Protein AF-A0AAE0CFA6-F1 (afdb_monomer)

Solvent-accessible surface area (backbone atoms only — not comparable to full-atom values): 30242 Å² total; per-residue (Å²): 133,91,83,88,81,86,87,86,85,86,82,91,80,88,83,82,89,81,88,82,65,99,73,52,69,64,56,53,59,56,53,58,74,72,55,95,79,89,79,98,76,90,77,94,66,59,73,71,61,53,53,52,52,50,54,53,51,49,51,51,50,51,50,52,50,54,45,57,75,68,72,50,80,88,74,68,50,76,66,55,59,48,53,51,42,55,49,45,44,59,69,57,50,46,62,55,51,59,73,67,65,70,88,53,84,62,55,71,58,57,65,74,71,44,91,87,44,63,70,61,55,45,54,48,52,53,45,33,44,77,70,61,63,58,46,94,84,55,44,73,82,47,40,69,60,26,54,78,64,73,38,45,66,59,43,52,52,45,37,53,74,72,45,92,58,44,61,67,54,51,65,73,41,39,71,60,25,54,76,64,73,38,45,62,60,44,55,53,42,28,42,74,72,58,52,60,45,96,85,54,45,75,85,49,40,68,63,25,53,79,62,71,38,45,71,56,41,54,53,56,60,26,59,70,13,61,66,70,49,76,79,34,69,66,54,42,52,51,28,48,77,73,68,38,41,66,56,32,56,53,23,24,52,69,36,11,48,83,69,74,69,46,47,72,83,48,46,65,75,42,41,71,60,24,56,75,65,72,37,50,64,61,43,52,54,47,47,50,72,74,56,80,69,56,79,72,59,50,68,80,44,42,68,61,28,50,75,67,64,40,45,67,56,46,54,51,49,32,28,71,75,61,68,45,40,66,83,48,38,76,84,46,43,67,60,30,50,75,72,71,39,40,67,58,50,54,54,47,37,63,72,69,41,90,77,54,71,67,38,47,61,76,30,38,69,62,28,47,77,66,72,36,44,69,58,45,53,54,52,33,18,70,71,66,76,37,39,62,61,48,49,69,73,33,65,64,54,35,50,52,27,52,75,70,74,35,48,67,60,50,54,54,46,22,54,72,62,24,70,65,50,69,66,52,49,65,75,42,45,69,58,28,52,75,67,71,38,45,65,56,41,53,50,47,33,42,72,74,61,74,57,50,74,68,57,41,64,80,42,43,66,62,28,50,78,64,74,36,42,69,57,43,54,50,46,30,44,76,71,61,79,46,45,83,88,56,39,72,78,49,40,68,66,27,55,78,68,76,37,49,72,59,51,52,56,51,54,59,63,59,71,78,114

Nearest PDB structures (foldseek):
  1w3b-assembly1_B  TM=1.737E-01  e=4.183E-01  Homo sapiens
  4rg9-assembly1_A  TM=1.762E-01  e=3.497E+00  Homo sapiens
  2qiz-assembly1_A  TM=1.104E-01  e=9.541E+00  Saccharomyces cerevisiae

Organism: NCBI:txid36881

Secondary structure (DSSP, 8-state):
---------------------TTSHHHHHHHHTTS-----------HHHHHHHHHHHHHHHHHHHHHHHTT--SS--HHHHHHHHHHHIIIIIHHHHHHTT---TTHHHHHTT-TT-HHHHHHHHHHHHHTT---TTTGGGGHHHHHHTT-HHHHHHHHHHHS---HHHHHHTHHHHHHTT-HHHHHHHHHHTT---TTTSGGGHHHHHHTT-HHHHHHHHTTT--GGGGG-HHHHHHHHHTT-HHHHHHHHHHHHTTTT---HHHHHHTHHHHHHHT-HHHHHHHHHHH----HHHHTTSHHHHHHTT-HHHHHHHHHHTT-S-TTTGGGTHHHHHHTT-HHHHHHHHHHH----HHHHHHTHHHHHHTT-HHHHHHHHHHTTSS-HHHHHH-HHHHHHHHHTT-HHHHHHHHHHHS---HHHHHHTHHHHHHTT-HHHHHHHHHHHT---HHHHHHTHHHHHHTT-HHHHHHHHHHHTSS-STTHHHHHHHHHHTT-HHHHHHHHHHHTT-

Radius of gyration: 46.05 Å; Cα contacts (8 Å, |Δi|>4): 407; chains: 1; bounding box: 98×76×107 Å

Mean predicted aligned error: 16.46 Å

Structure (mmCIF, N/CA/C/O backbone):
data_AF-A0AAE0CFA6-F1
#
_entry.id   AF-A0AAE0CFA6-F1
#
loop_
_atom_site.group_PDB
_atom_site.id
_atom_site.type_symbol
_atom_site.label_atom_id
_atom_site.label_alt_id
_atom_site.label_comp_id
_atom_site.label_asym_id
_atom_site.label_entity_id
_atom_site.label_seq_id
_atom_site.pdbx_PDB_ins_code
_atom_site.Cartn_x
_atom_site.Cartn_y
_atom_site.Cartn_z
_atom_site.occupancy
_atom_site.B_iso_or_equiv
_atom_site.auth_seq_id
_atom_site.auth_comp_id
_atom_site.auth_asym_id
_atom_site.auth_atom_id
_atom_site.pdbx_PDB_model_num
ATOM 1 N N . MET A 1 1 ? 68.036 0.435 23.300 1.00 27.91 1 MET A N 1
ATOM 2 C CA . MET A 1 1 ? 68.444 0.197 21.900 1.00 27.91 1 MET A CA 1
ATOM 3 C C . MET A 1 1 ? 68.113 -1.241 21.544 1.00 27.91 1 MET A C 1
ATOM 5 O O . MET A 1 1 ? 68.489 -2.105 22.318 1.00 27.91 1 MET A O 1
ATOM 9 N N . SER A 1 2 ? 67.343 -1.417 20.459 1.00 21.95 2 SER A N 1
ATOM 10 C CA . SER A 1 2 ? 67.319 -2.529 19.479 1.00 21.95 2 SER A CA 1
ATOM 11 C C . SER A 1 2 ? 67.713 -3.955 19.886 1.00 21.95 2 SER A C 1
ATOM 13 O O . SER A 1 2 ? 68.737 -4.150 20.518 1.00 21.95 2 SER A O 1
ATOM 15 N N . VAL A 1 3 ? 67.112 -5.032 19.381 1.00 22.78 3 VAL A N 1
ATOM 16 C CA . VAL A 1 3 ? 65.886 -5.330 18.616 1.00 22.78 3 VAL A CA 1
ATOM 17 C C . VAL A 1 3 ? 65.726 -6.858 18.772 1.00 22.78 3 VAL A C 1
ATOM 19 O O . VAL A 1 3 ? 66.705 -7.601 18.765 1.00 22.78 3 VAL A O 1
ATOM 22 N N . SER A 1 4 ? 64.478 -7.272 18.967 1.00 23.00 4 SER A N 1
ATOM 23 C CA . SER A 1 4 ? 63.895 -8.615 19.125 1.00 23.00 4 SER A CA 1
ATOM 24 C C . SER A 1 4 ? 63.895 -9.451 17.833 1.00 23.00 4 SER A C 1
ATOM 26 O O . SER A 1 4 ? 64.082 -8.889 16.763 1.00 23.00 4 SER A O 1
ATOM 28 N N . MET A 1 5 ? 63.506 -10.727 17.749 1.00 23.31 5 MET A N 1
ATOM 29 C CA . MET A 1 5 ? 63.333 -11.903 18.619 1.00 23.31 5 MET A CA 1
ATOM 30 C C . MET A 1 5 ? 62.944 -13.065 17.668 1.00 23.31 5 MET A C 1
ATOM 32 O O . MET A 1 5 ? 62.217 -12.850 16.705 1.00 23.31 5 MET A O 1
ATOM 36 N N . SER A 1 6 ? 63.415 -14.266 18.018 1.00 24.20 6 SER A N 1
ATOM 37 C CA . SER A 1 6 ? 62.769 -15.599 18.000 1.00 24.20 6 SER A CA 1
ATOM 38 C C . SER A 1 6 ? 62.088 -16.233 16.758 1.00 24.20 6 SER A C 1
ATOM 40 O O . SER A 1 6 ? 61.280 -15.635 16.062 1.00 24.20 6 SER A O 1
ATOM 42 N N . ALA A 1 7 ? 62.368 -17.540 16.628 1.00 24.92 7 ALA A N 1
ATOM 43 C CA . ALA A 1 7 ? 61.787 -18.621 15.802 1.00 24.92 7 ALA A CA 1
ATOM 44 C C . ALA A 1 7 ? 60.324 -19.009 16.185 1.00 24.92 7 ALA A C 1
ATOM 46 O O . ALA A 1 7 ? 59.788 -18.340 17.068 1.00 24.92 7 ALA A O 1
ATOM 47 N N . PRO A 1 8 ? 59.701 -20.148 15.750 1.00 40.97 8 PRO A N 1
ATOM 48 C CA . PRO A 1 8 ? 59.830 -21.061 14.580 1.00 40.97 8 PRO A CA 1
ATOM 49 C C . PRO A 1 8 ? 58.450 -21.417 13.898 1.00 40.97 8 PRO A C 1
ATOM 51 O O . PRO A 1 8 ? 57.405 -20.963 14.344 1.00 40.97 8 PRO A O 1
ATOM 54 N N . TYR A 1 9 ? 58.447 -22.323 12.893 1.00 21.55 9 TYR A N 1
ATOM 55 C CA . TYR A 1 9 ? 57.314 -23.075 12.264 1.00 21.55 9 TYR A CA 1
ATOM 56 C C . TYR A 1 9 ? 56.365 -22.414 11.218 1.00 21.55 9 TYR A C 1
ATOM 58 O O . TYR A 1 9 ? 55.718 -21.411 11.473 1.00 21.55 9 TYR A O 1
ATOM 66 N N . ALA A 1 10 ? 56.149 -23.166 10.118 1.00 22.31 10 ALA A N 1
ATOM 67 C CA . ALA A 1 10 ? 54.911 -23.332 9.321 1.00 22.31 10 ALA A CA 1
ATOM 68 C C . ALA A 1 10 ? 54.333 -22.185 8.438 1.00 22.31 10 ALA A C 1
ATOM 70 O O . ALA A 1 10 ? 54.388 -21.012 8.767 1.00 22.31 10 ALA A O 1
ATOM 71 N N . LYS A 1 11 ? 53.650 -22.608 7.349 1.00 22.48 11 LYS A N 1
ATOM 72 C CA . LYS A 1 11 ? 52.764 -21.858 6.411 1.00 22.48 11 LYS A CA 1
ATOM 73 C C . LYS A 1 11 ? 53.441 -20.838 5.475 1.00 22.48 11 LYS A C 1
ATOM 75 O O . LYS A 1 11 ? 53.826 -19.751 5.867 1.00 22.48 11 LYS A O 1
ATOM 80 N N . VAL A 1 12 ? 53.647 -21.191 4.202 1.00 23.83 12 VAL A N 1
ATOM 81 C CA . VAL A 1 12 ? 52.707 -20.962 3.074 1.00 23.83 12 VAL A CA 1
ATOM 82 C C . VAL A 1 12 ? 52.251 -19.504 2.956 1.00 23.83 12 VAL A C 1
ATOM 84 O O . VAL A 1 12 ? 51.282 -19.116 3.600 1.00 23.83 12 VAL A O 1
ATOM 87 N N . ALA A 1 13 ? 52.872 -18.752 2.041 1.00 20.78 13 ALA A N 1
ATOM 88 C CA . ALA A 1 13 ? 52.183 -18.093 0.925 1.00 20.78 13 ALA A CA 1
ATOM 89 C C . ALA A 1 13 ? 53.162 -17.272 0.061 1.00 20.78 13 ALA A C 1
ATOM 91 O O . ALA A 1 13 ? 53.804 -16.352 0.545 1.00 20.78 13 ALA A O 1
ATOM 92 N N . ARG A 1 14 ? 53.153 -17.568 -1.246 1.00 22.94 14 ARG A N 1
ATOM 93 C CA . ARG A 1 14 ? 53.217 -16.610 -2.365 1.00 22.94 14 ARG A CA 1
ATOM 94 C C . ARG A 1 14 ? 54.351 -15.571 -2.371 1.00 22.94 14 ARG A C 1
ATOM 96 O O . ARG A 1 14 ? 54.229 -14.524 -1.753 1.00 22.94 14 ARG A O 1
ATOM 103 N N . GLN A 1 15 ? 55.287 -15.750 -3.302 1.00 23.97 15 GLN A N 1
ATOM 104 C CA . GLN A 1 15 ? 55.802 -14.687 -4.183 1.00 23.97 15 GLN A CA 1
ATOM 105 C C . GLN A 1 15 ? 56.437 -15.362 -5.416 1.00 23.97 15 GLN A C 1
ATOM 107 O O . GLN A 1 15 ? 57.339 -16.174 -5.281 1.00 23.97 15 GLN A O 1
ATOM 112 N N . ARG A 1 16 ? 55.733 -15.310 -6.559 1.00 22.98 16 ARG A N 1
ATOM 113 C CA . ARG A 1 16 ? 56.064 -14.509 -7.763 1.00 22.98 16 ARG A CA 1
ATOM 114 C C . ARG A 1 16 ? 57.276 -15.063 -8.526 1.00 22.98 16 ARG A C 1
ATOM 116 O O . ARG A 1 16 ? 58.403 -14.907 -8.092 1.00 22.98 16 ARG A O 1
ATOM 123 N N . VAL A 1 17 ? 57.016 -15.886 -9.546 1.00 25.91 17 VAL A N 1
ATOM 124 C CA . VAL A 1 17 ? 56.896 -15.491 -10.973 1.00 25.91 17 VAL A CA 1
ATOM 125 C C . VAL A 1 17 ? 58.247 -15.059 -11.539 1.00 25.91 17 VAL A C 1
ATOM 127 O O . VAL A 1 17 ? 58.754 -13.997 -11.201 1.00 25.91 17 VAL A O 1
ATOM 130 N N . GLY A 1 18 ? 58.776 -15.871 -12.452 1.00 21.50 18 GLY A N 1
ATOM 131 C CA . GLY A 1 18 ? 59.969 -15.559 -13.229 1.00 21.50 18 GLY A CA 1
ATOM 132 C C . GLY A 1 18 ? 60.137 -16.538 -14.384 1.00 21.50 18 GLY A C 1
ATOM 133 O O . GLY A 1 18 ? 60.890 -17.491 -14.261 1.00 21.50 18 GLY A O 1
ATOM 134 N N . ALA A 1 19 ? 59.359 -16.311 -15.445 1.00 28.58 19 ALA A N 1
ATOM 135 C CA . ALA A 1 19 ? 59.627 -16.643 -16.847 1.00 28.58 19 ALA A CA 1
ATOM 136 C C . ALA A 1 19 ? 60.465 -17.902 -17.158 1.00 28.58 19 ALA A C 1
ATOM 138 O O . ALA A 1 19 ? 61.692 -17.866 -17.105 1.00 28.58 19 ALA A O 1
ATOM 139 N N . ILE A 1 20 ? 59.809 -18.954 -17.661 1.00 26.89 20 ILE A N 1
ATOM 140 C CA . ILE A 1 20 ? 60.449 -19.873 -18.609 1.00 26.89 20 ILE A CA 1
ATOM 141 C C . ILE A 1 20 ? 59.590 -19.928 -19.875 1.00 26.89 20 ILE A C 1
ATOM 143 O O . ILE A 1 20 ? 58.387 -20.160 -19.834 1.00 26.89 20 ILE A O 1
ATOM 147 N N . ASN A 1 21 ? 60.279 -19.590 -20.960 1.00 27.31 21 ASN A N 1
ATOM 148 C CA . ASN A 1 21 ? 59.879 -19.370 -22.343 1.00 27.31 21 ASN A CA 1
ATOM 149 C C . ASN A 1 21 ? 59.044 -20.504 -22.964 1.00 27.31 21 ASN A C 1
ATOM 151 O O . ASN A 1 21 ? 59.421 -21.668 -22.869 1.00 27.31 21 ASN A O 1
ATOM 155 N N . GLU A 1 22 ? 58.048 -20.130 -23.773 1.00 29.11 22 GLU A N 1
ATOM 156 C CA . GLU A 1 22 ? 57.238 -20.987 -24.668 1.00 29.11 22 GLU A CA 1
ATOM 157 C C . GLU A 1 22 ? 58.052 -21.722 -25.765 1.00 29.11 22 GLU A C 1
ATOM 159 O O . GLU A 1 22 ? 57.497 -22.440 -26.589 1.00 29.11 22 GLU A O 1
ATOM 164 N N . ASN A 1 23 ? 59.382 -21.586 -25.766 1.00 31.81 23 ASN A N 1
ATOM 165 C CA . ASN A 1 23 ? 60.307 -22.283 -26.667 1.00 31.81 23 ASN A CA 1
ATOM 166 C C . ASN A 1 23 ? 61.098 -23.420 -25.985 1.00 31.81 23 ASN A C 1
ATOM 168 O O . ASN A 1 23 ? 61.949 -24.028 -26.628 1.00 31.81 23 ASN A O 1
ATOM 172 N N . ALA A 1 24 ? 60.854 -23.716 -24.702 1.00 31.62 24 ALA A N 1
ATOM 173 C CA . ALA A 1 24 ? 61.635 -24.710 -23.956 1.00 31.62 24 ALA A CA 1
ATOM 174 C C . ALA A 1 24 ? 61.213 -26.177 -24.201 1.00 31.62 24 ALA A C 1
ATOM 176 O O . ALA A 1 24 ? 62.012 -27.086 -23.974 1.00 31.62 24 ALA A O 1
ATOM 177 N N . ASP A 1 25 ? 60.008 -26.438 -24.713 1.00 37.00 25 ASP A N 1
ATOM 178 C CA . ASP A 1 25 ? 59.470 -27.809 -24.759 1.00 37.00 25 ASP A CA 1
ATOM 179 C C . ASP A 1 25 ? 59.958 -28.650 -25.954 1.00 37.00 25 ASP A C 1
ATOM 181 O O . ASP A 1 25 ? 59.933 -29.882 -25.907 1.00 37.00 25 ASP A O 1
ATOM 185 N N . VAL A 1 26 ? 60.502 -28.015 -27.000 1.00 33.62 26 VAL A N 1
ATOM 186 C CA . VAL A 1 26 ? 61.126 -28.727 -28.135 1.00 33.62 26 VAL A CA 1
ATOM 187 C C . VAL A 1 26 ? 62.523 -29.250 -27.764 1.00 33.62 26 VAL A C 1
ATOM 189 O O . VAL A 1 26 ? 62.890 -30.364 -28.145 1.00 33.62 26 VAL A O 1
ATOM 192 N N . ASP A 1 27 ? 63.281 -28.504 -26.954 1.00 34.50 27 ASP A N 1
ATOM 193 C CA . ASP A 1 27 ? 64.619 -28.909 -26.498 1.00 34.50 27 ASP A CA 1
ATOM 194 C C . ASP A 1 27 ? 64.574 -29.965 -25.389 1.00 34.50 27 ASP A C 1
ATOM 196 O O . ASP A 1 27 ? 65.465 -30.814 -25.309 1.00 34.50 27 ASP A O 1
ATOM 200 N N . ILE A 1 28 ? 63.512 -29.983 -24.577 1.00 38.28 28 ILE A N 1
ATOM 201 C CA . ILE A 1 28 ? 63.278 -31.063 -23.613 1.00 38.28 28 ILE A CA 1
ATOM 202 C C . ILE A 1 28 ? 63.062 -32.383 -24.368 1.00 38.28 28 ILE A C 1
ATOM 204 O O . ILE A 1 28 ? 63.731 -33.367 -24.065 1.00 38.28 28 ILE A O 1
ATOM 208 N N . MET A 1 29 ? 62.244 -32.399 -25.427 1.00 34.16 29 MET A N 1
ATOM 209 C CA . MET A 1 29 ? 62.023 -33.590 -26.269 1.00 34.16 29 MET A CA 1
ATOM 210 C C . MET A 1 29 ? 63.266 -34.010 -27.080 1.00 34.16 29 MET A C 1
ATOM 212 O O . MET A 1 29 ? 63.516 -35.204 -27.251 1.00 34.16 29 MET A O 1
ATOM 216 N N . SER A 1 30 ? 64.096 -33.056 -27.512 1.00 33.44 30 SER A N 1
ATOM 217 C CA . SER A 1 30 ? 65.388 -33.317 -28.174 1.00 33.44 30 SER A CA 1
ATOM 218 C C . SER A 1 30 ? 66.438 -33.911 -27.220 1.00 33.44 30 SER A C 1
ATOM 220 O O . SER A 1 30 ? 67.178 -34.829 -27.585 1.00 33.44 30 SER A O 1
ATOM 222 N N . ASN A 1 31 ? 66.474 -33.455 -25.963 1.00 34.50 31 ASN A N 1
ATOM 223 C CA . ASN A 1 31 ? 67.353 -34.016 -24.932 1.00 34.50 31 ASN A CA 1
ATOM 224 C C . ASN A 1 31 ? 66.858 -35.373 -24.407 1.00 34.50 31 ASN A C 1
ATOM 226 O O . ASN A 1 31 ? 67.682 -36.237 -24.100 1.00 34.50 31 ASN A O 1
ATOM 230 N N . ILE A 1 32 ? 65.540 -35.607 -24.405 1.00 38.75 32 ILE A N 1
ATOM 231 C CA . ILE A 1 32 ? 64.918 -36.909 -24.108 1.00 38.75 32 ILE A CA 1
ATOM 232 C C . ILE A 1 32 ? 65.383 -37.999 -25.094 1.00 38.75 32 ILE A C 1
ATOM 234 O O . ILE A 1 32 ? 65.528 -39.155 -24.705 1.00 38.75 32 ILE A O 1
ATOM 238 N N . LEU A 1 33 ? 65.700 -37.648 -26.345 1.00 34.66 33 LEU A N 1
ATOM 239 C CA . LEU A 1 33 ? 66.222 -38.585 -27.351 1.00 34.66 33 LEU A CA 1
ATOM 240 C C . LEU A 1 33 ? 67.711 -38.945 -27.172 1.00 34.66 33 LEU A C 1
ATOM 242 O O . LEU A 1 33 ? 68.170 -39.916 -27.773 1.00 34.66 33 LEU A O 1
ATOM 246 N N . LYS A 1 34 ? 68.482 -38.202 -26.364 1.00 34.38 34 LYS A N 1
ATOM 247 C CA . LYS A 1 34 ? 69.936 -38.421 -26.206 1.00 34.38 34 LYS A CA 1
ATOM 248 C C . LYS A 1 34 ? 70.332 -39.301 -25.024 1.00 34.38 34 LYS A C 1
ATOM 250 O O . LYS A 1 34 ? 71.454 -39.801 -25.011 1.00 34.38 34 LYS A O 1
ATOM 255 N N . GLN A 1 35 ? 69.464 -39.500 -24.038 1.00 29.16 35 GLN A N 1
ATOM 256 C CA . GLN A 1 35 ? 69.797 -40.276 -22.845 1.00 29.16 35 GLN A CA 1
ATOM 257 C C . GLN A 1 35 ? 68.789 -41.404 -22.664 1.00 29.16 35 GLN A C 1
ATOM 259 O O . GLN A 1 35 ? 67.686 -41.224 -22.158 1.00 29.16 35 GLN A O 1
ATOM 264 N N . GLY A 1 36 ? 69.178 -42.599 -23.105 1.00 32.75 36 GLY A N 1
ATOM 265 C CA . GLY A 1 36 ? 68.435 -43.810 -22.801 1.00 32.75 36 GLY A CA 1
ATOM 266 C C . GLY A 1 36 ? 68.435 -44.053 -21.295 1.00 32.75 36 GLY A C 1
ATOM 267 O O . GLY A 1 36 ? 69.470 -44.419 -20.748 1.00 32.75 36 GLY A O 1
ATOM 268 N N . SER A 1 37 ? 67.290 -43.845 -20.637 1.00 27.88 37 SER A N 1
ATOM 269 C CA . SER A 1 37 ? 66.617 -44.808 -19.744 1.00 27.88 37 SER A CA 1
ATOM 270 C C . SER A 1 37 ? 65.754 -44.166 -18.625 1.00 27.88 37 SER A C 1
ATOM 272 O O . SER A 1 37 ? 66.203 -43.321 -17.864 1.00 27.88 37 SER A O 1
ATOM 274 N N . PHE A 1 38 ? 64.520 -44.690 -18.525 1.00 32.34 38 PHE A N 1
ATOM 275 C CA . PHE A 1 38 ? 63.568 -44.785 -17.393 1.00 32.34 38 PHE A CA 1
ATOM 276 C C . PHE A 1 38 ? 62.525 -43.702 -16.986 1.00 32.34 38 PHE A C 1
ATOM 278 O O . PHE A 1 38 ? 62.776 -42.512 -16.871 1.00 32.34 38 PHE A O 1
ATOM 285 N N . THR A 1 39 ? 61.338 -44.292 -16.710 1.00 27.14 39 THR A N 1
ATOM 286 C CA . THR A 1 39 ? 60.148 -44.047 -15.847 1.00 27.14 39 THR A CA 1
ATOM 287 C C . THR A 1 39 ? 59.379 -42.715 -15.782 1.00 27.14 39 THR A C 1
ATOM 289 O O . THR A 1 39 ? 59.853 -41.714 -15.264 1.00 27.14 39 THR A O 1
ATOM 292 N N . LEU A 1 40 ? 58.081 -42.810 -16.140 1.00 29.97 40 LEU A N 1
ATOM 293 C CA . LEU A 1 40 ? 56.982 -41.896 -15.785 1.00 29.97 40 LEU A CA 1
ATOM 294 C C . LEU A 1 40 ? 56.787 -41.836 -14.261 1.00 29.97 40 LEU A C 1
ATOM 296 O O . LEU A 1 40 ? 56.140 -42.716 -13.692 1.00 29.97 40 LEU A O 1
ATOM 300 N N . LYS A 1 41 ? 57.267 -40.788 -13.607 1.00 29.91 41 LYS A N 1
ATOM 301 C CA . LYS A 1 41 ? 56.681 -40.264 -12.368 1.00 29.91 41 LYS A CA 1
ATOM 302 C C . LYS A 1 41 ? 57.143 -38.818 -12.230 1.00 29.91 41 LYS A C 1
ATOM 304 O O . LYS A 1 41 ? 58.296 -38.526 -12.509 1.00 29.91 41 LYS A O 1
ATOM 309 N N . ASP A 1 42 ? 56.210 -37.954 -11.852 1.00 32.41 42 ASP A N 1
ATOM 310 C CA . ASP A 1 42 ? 56.392 -36.524 -11.572 1.00 32.41 42 ASP A CA 1
ATOM 311 C C . ASP A 1 42 ? 56.320 -35.574 -12.774 1.00 32.41 42 ASP A C 1
ATOM 313 O O . ASP A 1 42 ? 57.226 -34.793 -13.041 1.00 32.41 42 ASP A O 1
ATOM 317 N N . VAL A 1 43 ? 55.160 -35.549 -13.441 1.00 29.58 43 VAL A N 1
ATOM 318 C CA . VAL A 1 43 ? 54.684 -34.301 -14.054 1.00 29.58 43 VAL A CA 1
ATOM 319 C C . VAL A 1 43 ? 53.194 -34.127 -13.765 1.00 29.58 43 VAL A C 1
ATOM 321 O O . VAL A 1 43 ? 52.346 -34.841 -14.298 1.00 29.58 43 VAL A O 1
ATOM 324 N N . THR A 1 44 ? 52.866 -33.177 -12.893 1.00 30.25 44 THR A N 1
ATOM 325 C CA . THR A 1 44 ? 51.489 -32.722 -12.680 1.00 30.25 44 THR A CA 1
ATOM 326 C C . THR A 1 44 ? 51.168 -31.705 -13.774 1.00 30.25 44 THR A C 1
ATOM 328 O O . THR A 1 44 ? 51.353 -30.505 -13.587 1.00 30.25 44 THR A O 1
ATOM 331 N N . VAL A 1 45 ? 50.762 -32.194 -14.947 1.00 32.47 45 VAL A N 1
ATOM 332 C CA . VAL A 1 45 ? 50.343 -31.365 -16.090 1.00 32.47 45 VAL A CA 1
ATOM 333 C C . VAL A 1 45 ? 48.821 -31.279 -16.130 1.00 32.47 45 VAL A C 1
ATOM 335 O O . VAL A 1 45 ? 48.115 -32.191 -15.701 1.00 32.47 45 VAL A O 1
ATOM 338 N N . ASN A 1 46 ? 48.320 -30.160 -16.638 1.00 30.30 46 ASN A N 1
ATOM 339 C CA . ASN A 1 46 ? 46.911 -29.917 -16.904 1.00 30.30 46 ASN A CA 1
ATOM 340 C C . ASN A 1 46 ? 46.277 -31.057 -17.740 1.00 30.30 46 ASN A C 1
ATOM 342 O O . ASN A 1 46 ? 46.927 -31.640 -18.609 1.00 30.30 46 ASN A O 1
ATOM 346 N N . LYS A 1 47 ? 45.007 -31.391 -17.466 1.00 27.64 47 LYS A N 1
ATOM 347 C CA . LYS A 1 47 ? 44.295 -32.549 -18.053 1.00 27.64 47 LYS A CA 1
ATOM 348 C C . LYS A 1 47 ? 44.241 -32.505 -19.584 1.00 27.64 47 LYS A C 1
ATOM 350 O O . LYS A 1 47 ? 44.316 -33.557 -20.213 1.00 27.64 47 LYS A O 1
ATOM 355 N N . ASP A 1 48 ? 44.168 -31.305 -20.151 1.00 33.56 48 ASP A N 1
ATOM 356 C CA . ASP A 1 48 ? 44.066 -31.086 -21.597 1.00 33.56 48 ASP A CA 1
ATOM 357 C C . ASP A 1 48 ? 45.387 -31.422 -22.315 1.00 33.56 48 ASP A C 1
ATOM 359 O O . ASP A 1 48 ? 45.396 -32.114 -23.329 1.00 33.56 48 ASP A O 1
ATOM 363 N N . THR A 1 49 ? 46.527 -31.079 -21.707 1.00 33.47 49 THR A N 1
ATOM 364 C CA . THR A 1 49 ? 47.871 -31.385 -22.230 1.00 33.47 49 THR A CA 1
ATOM 365 C C . THR A 1 49 ? 48.219 -32.875 -22.107 1.00 33.47 49 THR A C 1
ATOM 367 O O . THR A 1 49 ? 49.024 -33.410 -22.866 1.00 33.47 49 THR A O 1
ATOM 370 N N . LEU A 1 50 ? 47.611 -33.571 -21.140 1.00 30.75 50 LEU A N 1
ATOM 371 C CA . LEU A 1 50 ? 47.840 -34.993 -20.861 1.00 30.75 50 LEU A CA 1
ATOM 372 C C . LEU A 1 50 ? 47.192 -35.909 -21.913 1.00 30.75 50 LEU A C 1
ATOM 374 O O . LEU A 1 50 ? 47.722 -36.982 -22.204 1.00 30.75 50 LEU A O 1
ATOM 378 N N . ILE A 1 51 ? 46.075 -35.474 -22.502 1.00 37.72 51 ILE A N 1
ATOM 379 C CA . ILE A 1 51 ? 45.403 -36.163 -23.613 1.00 37.72 51 ILE A CA 1
ATOM 380 C C . ILE A 1 51 ? 46.208 -35.974 -24.905 1.00 37.72 51 ILE A C 1
ATOM 382 O O . ILE A 1 51 ? 46.500 -36.958 -25.585 1.00 37.72 51 ILE A O 1
ATOM 386 N N . GLU A 1 52 ? 46.658 -34.747 -25.186 1.00 40.41 52 GLU A N 1
ATOM 387 C CA . GLU A 1 52 ? 47.531 -34.437 -26.327 1.00 40.41 52 GLU A CA 1
ATOM 388 C C . GLU A 1 52 ? 48.851 -35.220 -26.269 1.00 40.41 52 GLU A C 1
ATOM 390 O O . GLU A 1 52 ? 49.231 -35.864 -27.246 1.00 40.41 52 GLU A O 1
ATOM 395 N N . HIS A 1 53 ? 49.509 -35.271 -25.104 1.00 41.50 53 HIS A N 1
ATOM 396 C CA . HIS A 1 53 ? 50.739 -36.048 -24.919 1.00 41.50 53 HIS A CA 1
ATOM 397 C C . HIS A 1 53 ? 50.538 -37.555 -25.094 1.00 41.50 53 HIS A C 1
ATOM 399 O O . HIS A 1 53 ? 51.445 -38.235 -25.572 1.00 41.50 53 HIS A O 1
ATOM 405 N N . LYS A 1 54 ? 49.386 -38.102 -24.691 1.00 43.97 54 LYS A N 1
ATOM 406 C CA . LYS A 1 54 ? 49.111 -39.538 -24.817 1.00 43.97 54 LYS A CA 1
ATOM 407 C C . LYS A 1 54 ? 48.884 -39.932 -26.279 1.00 43.97 54 LYS A C 1
ATOM 409 O O . LYS A 1 54 ? 49.482 -40.903 -26.734 1.00 43.97 54 LYS A O 1
ATOM 414 N N . LEU A 1 55 ? 48.122 -39.125 -27.016 1.00 43.47 55 LEU A N 1
ATOM 415 C CA . LEU A 1 55 ? 47.834 -39.334 -28.438 1.00 43.47 55 LEU A CA 1
ATOM 416 C C . LEU A 1 55 ? 49.082 -39.166 -29.315 1.00 43.47 55 LEU A C 1
ATOM 418 O O . LEU A 1 55 ? 49.327 -39.987 -30.196 1.00 43.47 55 LEU A O 1
ATOM 422 N N . LEU A 1 56 ? 49.923 -38.161 -29.035 1.00 45.22 56 LEU A N 1
ATOM 423 C CA . LEU A 1 56 ? 51.193 -37.987 -29.751 1.00 45.22 56 LEU A CA 1
ATOM 424 C C . LEU A 1 56 ? 52.138 -39.170 -29.512 1.00 45.22 56 LEU A C 1
ATOM 426 O O . LEU A 1 56 ? 52.837 -39.610 -30.421 1.00 45.22 56 LEU A O 1
ATOM 430 N N . LYS A 1 57 ? 52.156 -39.695 -28.283 1.00 42.66 57 LYS A N 1
ATOM 431 C CA . LYS A 1 57 ? 53.009 -40.817 -27.883 1.00 42.66 57 LYS A CA 1
ATOM 432 C C . LYS A 1 57 ? 52.556 -42.140 -28.502 1.00 42.66 57 LYS A C 1
ATOM 434 O O . LYS A 1 57 ? 53.406 -42.944 -28.873 1.00 42.66 57 LYS A O 1
ATOM 439 N N . GLU A 1 58 ? 51.248 -42.342 -28.647 1.00 45.22 58 GLU A N 1
ATOM 440 C CA . GLU A 1 58 ? 50.662 -43.485 -29.358 1.00 45.22 58 GLU A CA 1
ATOM 441 C C . GLU A 1 58 ? 50.948 -43.407 -30.868 1.00 45.22 58 GLU A C 1
ATOM 443 O O . GLU A 1 58 ? 51.433 -44.382 -31.436 1.00 45.22 58 GLU A O 1
ATOM 448 N N . ALA A 1 59 ? 50.794 -42.233 -31.496 1.00 43.44 59 ALA A N 1
ATOM 449 C CA . ALA A 1 59 ? 51.143 -42.025 -32.907 1.00 43.44 59 ALA A CA 1
ATOM 450 C C . ALA A 1 59 ? 52.645 -42.247 -33.186 1.00 43.44 59 ALA A C 1
ATOM 452 O O . ALA A 1 59 ? 53.012 -42.928 -34.144 1.00 43.44 59 ALA A O 1
ATOM 453 N N . TYR A 1 60 ? 53.526 -41.754 -32.307 1.00 44.16 60 TYR A N 1
ATOM 454 C CA . TYR A 1 60 ? 54.969 -42.008 -32.395 1.00 44.16 60 TYR A CA 1
ATOM 455 C C . TYR A 1 60 ? 55.320 -43.492 -32.221 1.00 44.16 60 TYR A C 1
ATOM 457 O O . TYR A 1 60 ? 56.177 -44.008 -32.938 1.00 44.16 60 TYR A O 1
ATOM 465 N N . ALA A 1 61 ? 54.675 -44.190 -31.280 1.00 45.25 61 ALA A N 1
ATOM 466 C CA . ALA A 1 61 ? 54.908 -45.615 -31.053 1.00 45.25 61 ALA A CA 1
ATOM 467 C C . ALA A 1 61 ? 54.483 -46.460 -32.265 1.00 45.25 61 ALA A C 1
ATOM 469 O O . ALA A 1 61 ? 55.221 -47.359 -32.667 1.00 45.25 61 ALA A O 1
ATOM 470 N N . GLN A 1 62 ? 53.350 -46.121 -32.889 1.00 45.78 62 GLN A N 1
ATOM 471 C CA . GLN A 1 62 ? 52.843 -46.787 -34.090 1.00 45.78 62 GLN A CA 1
ATOM 472 C C . GLN A 1 62 ? 53.766 -46.573 -35.303 1.00 45.78 62 GLN A C 1
ATOM 474 O O . GLN A 1 62 ? 54.065 -47.523 -36.028 1.00 45.78 62 GLN A O 1
ATOM 479 N N . ALA A 1 63 ? 54.272 -45.349 -35.494 1.00 43.78 63 ALA A N 1
ATOM 480 C CA . ALA A 1 63 ? 55.211 -45.020 -36.567 1.00 43.78 63 ALA A CA 1
ATOM 481 C C . ALA A 1 63 ? 56.536 -45.794 -36.421 1.00 43.78 63 ALA A C 1
ATOM 483 O O . ALA A 1 63 ? 57.037 -46.377 -37.385 1.00 43.78 63 ALA A O 1
ATOM 484 N N . ILE A 1 64 ? 57.062 -45.891 -35.194 1.00 44.09 64 ILE A N 1
ATOM 485 C CA . ILE A 1 64 ? 58.261 -46.686 -34.886 1.00 44.09 64 ILE A CA 1
ATOM 486 C C . ILE A 1 64 ? 58.004 -48.185 -35.120 1.00 44.09 64 ILE A C 1
ATOM 488 O O . ILE A 1 64 ? 58.847 -48.875 -35.695 1.00 44.09 64 ILE A O 1
ATOM 492 N N . GLU A 1 65 ? 56.841 -48.707 -34.721 1.00 45.09 65 GLU A N 1
ATOM 493 C CA . GLU A 1 65 ? 56.473 -50.111 -34.940 1.00 45.09 65 GLU A CA 1
ATOM 494 C C . GLU A 1 65 ? 56.326 -50.454 -36.435 1.00 45.09 65 GLU A C 1
ATOM 496 O O . GLU A 1 65 ? 56.767 -51.517 -36.881 1.00 45.09 65 GLU A O 1
ATOM 501 N N . ASN A 1 66 ? 55.780 -49.538 -37.235 1.00 43.38 66 ASN A N 1
ATOM 502 C CA . ASN A 1 66 ? 55.649 -49.695 -38.683 1.00 43.38 66 ASN A CA 1
ATOM 503 C C . ASN A 1 66 ? 57.007 -49.657 -39.407 1.00 43.38 66 ASN A C 1
ATOM 505 O O . ASN A 1 66 ? 57.225 -50.452 -40.326 1.00 43.38 66 ASN A O 1
ATOM 509 N N . CYS A 1 67 ? 57.944 -48.809 -38.967 1.00 41.97 67 CYS A N 1
ATOM 510 C CA . CYS A 1 67 ? 59.333 -48.842 -39.441 1.00 41.97 67 CYS A CA 1
ATOM 511 C C . CYS A 1 67 ? 60.034 -50.160 -39.061 1.00 41.97 67 CYS A C 1
ATOM 513 O O . CYS A 1 67 ? 60.760 -50.728 -39.876 1.00 41.97 67 CYS A O 1
ATOM 515 N N . ASN A 1 68 ? 59.759 -50.698 -37.866 1.00 41.78 68 ASN A N 1
ATOM 516 C CA . ASN A 1 68 ? 60.307 -51.979 -37.409 1.00 41.78 68 ASN A CA 1
ATOM 517 C C . ASN A 1 68 ? 59.783 -53.180 -38.215 1.00 41.78 68 ASN A C 1
ATOM 519 O O . ASN A 1 68 ? 60.562 -54.063 -38.570 1.00 41.78 68 ASN A O 1
ATOM 523 N N . ARG A 1 69 ? 58.482 -53.224 -38.543 1.00 42.41 69 ARG A N 1
ATOM 524 C CA . ARG A 1 69 ? 57.874 -54.330 -39.316 1.00 42.41 69 ARG A CA 1
ATOM 525 C C . ARG A 1 69 ? 58.360 -54.411 -40.763 1.00 42.41 69 ARG A C 1
ATOM 527 O O . ARG A 1 69 ? 58.327 -55.494 -41.340 1.00 42.41 69 ARG A O 1
ATOM 534 N N . LYS A 1 70 ? 58.818 -53.299 -41.344 1.00 44.06 70 LYS A N 1
ATOM 535 C CA . LYS A 1 70 ? 59.369 -53.258 -42.709 1.00 44.06 70 LYS A CA 1
ATOM 536 C C . LYS A 1 70 ? 60.833 -53.712 -42.804 1.00 44.06 70 LYS A C 1
ATOM 538 O O . LYS A 1 70 ? 61.347 -53.807 -43.907 1.00 44.06 70 LYS A O 1
ATOM 543 N N . GLY A 1 71 ? 61.494 -54.035 -41.686 1.00 40.06 71 GLY A N 1
ATOM 544 C CA . GLY A 1 71 ? 62.859 -54.584 -41.682 1.00 40.06 71 GLY A CA 1
ATOM 545 C C . GLY A 1 71 ? 63.983 -53.580 -41.978 1.00 40.06 71 GLY A C 1
ATOM 546 O O . GLY A 1 71 ? 65.148 -53.968 -41.982 1.00 40.06 71 GLY A O 1
ATOM 547 N N . ASP A 1 72 ? 63.671 -52.293 -42.142 1.00 44.25 72 ASP A N 1
ATOM 548 C CA . ASP A 1 72 ? 64.605 -51.271 -42.631 1.00 44.25 72 ASP A CA 1
ATOM 549 C C . ASP A 1 72 ? 64.976 -50.241 -41.554 1.00 44.25 72 ASP A C 1
ATOM 551 O O . ASP A 1 72 ? 64.778 -49.039 -41.708 1.00 44.25 72 ASP A O 1
ATOM 555 N N . LEU A 1 73 ? 65.569 -50.683 -40.442 1.00 39.62 73 LEU A N 1
ATOM 556 C CA . LEU A 1 73 ? 66.130 -49.746 -39.451 1.00 39.62 73 LEU A CA 1
ATOM 557 C C . LEU A 1 73 ? 67.590 -49.359 -39.715 1.00 39.62 73 LEU A C 1
ATOM 559 O O . LEU A 1 73 ? 68.169 -48.589 -38.953 1.00 39.62 73 LEU A O 1
ATOM 563 N N . LYS A 1 74 ? 68.205 -49.859 -40.793 1.00 38.56 74 LYS A N 1
ATOM 564 C CA . LYS A 1 74 ? 69.575 -49.461 -41.154 1.00 38.56 74 LYS A CA 1
ATOM 565 C C . LYS A 1 74 ? 69.659 -48.258 -42.097 1.00 38.56 74 LYS A C 1
ATOM 567 O O . LYS A 1 74 ? 70.757 -47.738 -42.262 1.00 38.56 74 LYS A O 1
ATOM 572 N N . THR A 1 75 ? 68.540 -47.763 -42.632 1.00 38.69 75 THR A N 1
ATOM 573 C CA . THR A 1 75 ? 68.549 -46.657 -43.614 1.00 38.69 75 THR A CA 1
ATOM 574 C C . THR A 1 75 ? 67.293 -45.773 -43.614 1.00 38.69 75 THR A C 1
ATOM 576 O O . THR A 1 75 ? 67.051 -45.077 -44.591 1.00 38.69 75 THR A O 1
ATOM 579 N N . ALA A 1 76 ? 66.499 -45.732 -42.541 1.00 35.06 76 ALA A N 1
ATOM 580 C CA . ALA A 1 76 ? 65.447 -44.717 -42.424 1.00 35.06 76 ALA A CA 1
ATOM 581 C C . ALA A 1 76 ? 66.073 -43.384 -41.979 1.00 35.06 76 ALA A C 1
ATOM 583 O O . ALA A 1 76 ? 66.598 -43.279 -40.867 1.00 35.06 76 ALA A O 1
ATOM 584 N N . THR A 1 77 ? 66.053 -42.358 -42.834 1.00 40.84 77 THR A N 1
ATOM 585 C CA . THR A 1 77 ? 66.481 -41.019 -42.411 1.00 40.84 77 THR A CA 1
ATOM 586 C C . THR A 1 77 ? 65.398 -40.363 -41.555 1.00 40.84 77 THR A C 1
ATOM 588 O O . THR A 1 77 ? 64.212 -40.608 -41.742 1.00 40.84 77 THR A O 1
ATOM 591 N N . ILE A 1 78 ? 65.784 -39.466 -40.636 1.00 34.47 78 ILE A N 1
ATOM 592 C CA . ILE A 1 78 ? 64.870 -38.666 -39.785 1.00 34.47 78 ILE A CA 1
ATOM 593 C C . ILE A 1 78 ? 63.735 -38.006 -40.600 1.00 34.47 78 ILE A C 1
ATOM 595 O O . ILE A 1 78 ? 62.642 -37.780 -40.089 1.00 34.47 78 ILE A O 1
ATOM 599 N N . LYS A 1 79 ? 63.984 -37.731 -41.885 1.00 35.91 79 LYS A N 1
ATOM 600 C CA . LYS A 1 79 ? 63.024 -37.193 -42.851 1.00 35.91 79 LYS A CA 1
ATOM 601 C C . LYS A 1 79 ? 61.857 -38.147 -43.156 1.00 35.91 79 LYS A C 1
ATOM 603 O O . LYS A 1 79 ? 60.734 -37.674 -43.285 1.00 35.91 79 LYS A O 1
ATOM 608 N N . ASP A 1 80 ? 62.106 -39.452 -43.215 1.00 38.91 80 ASP A N 1
ATOM 609 C CA . ASP A 1 80 ? 61.101 -40.468 -43.556 1.00 38.91 80 ASP A CA 1
ATOM 610 C C . ASP A 1 80 ? 60.192 -40.758 -42.356 1.00 38.91 80 ASP A C 1
ATOM 612 O O . ASP A 1 80 ? 58.972 -40.800 -42.488 1.00 38.91 80 ASP A O 1
ATOM 616 N N . ILE A 1 81 ? 60.783 -40.819 -41.157 1.00 39.84 81 ILE A N 1
ATOM 617 C CA . ILE A 1 81 ? 60.047 -40.923 -39.886 1.00 39.84 81 ILE A CA 1
ATOM 618 C C . ILE A 1 81 ? 59.170 -39.683 -39.675 1.00 39.84 81 ILE A C 1
ATOM 620 O O . ILE A 1 81 ? 58.042 -39.800 -39.213 1.00 39.84 81 ILE A O 1
ATOM 624 N N . LYS A 1 82 ? 59.658 -38.493 -40.049 1.00 39.06 82 LYS A N 1
ATOM 625 C CA . LYS A 1 82 ? 58.891 -37.244 -39.958 1.00 39.06 82 LYS A CA 1
ATOM 626 C C . LYS A 1 82 ? 57.724 -37.197 -40.952 1.00 39.06 82 LYS A C 1
ATOM 628 O O . LYS A 1 82 ? 56.644 -36.775 -40.571 1.00 39.06 82 LYS A O 1
ATOM 633 N N . ALA A 1 83 ? 57.912 -37.680 -42.181 1.00 42.81 83 ALA A N 1
ATOM 634 C CA . ALA A 1 83 ? 56.853 -37.727 -43.191 1.00 42.81 83 ALA A CA 1
ATOM 635 C C . ALA A 1 83 ? 55.746 -38.747 -42.860 1.00 42.81 83 ALA A C 1
ATOM 637 O O . ALA A 1 83 ? 54.570 -38.472 -43.097 1.00 42.81 83 ALA A O 1
ATOM 638 N N . ASP A 1 84 ? 56.100 -39.908 -42.298 1.00 42.50 84 ASP A N 1
ATOM 639 C CA . ASP A 1 84 ? 55.115 -40.893 -41.831 1.00 42.50 84 ASP A CA 1
ATOM 640 C C . ASP A 1 84 ? 54.413 -40.422 -40.543 1.00 42.50 84 ASP A C 1
ATOM 642 O O . ASP A 1 84 ? 53.205 -40.599 -40.412 1.00 42.50 84 ASP A O 1
ATOM 646 N N . LEU A 1 85 ? 55.116 -39.722 -39.644 1.00 43.19 85 LEU A N 1
ATOM 647 C CA . LEU A 1 85 ? 54.517 -39.102 -38.459 1.00 43.19 85 LEU A CA 1
ATOM 648 C C . LEU A 1 85 ? 53.549 -37.962 -38.817 1.00 43.19 85 LEU A C 1
ATOM 650 O O . LEU A 1 85 ? 52.462 -37.897 -38.250 1.00 43.19 85 LEU A O 1
ATOM 654 N N . ASP A 1 86 ? 53.908 -37.089 -39.763 1.00 44.84 86 ASP A N 1
ATOM 655 C CA . ASP A 1 86 ? 53.025 -36.023 -40.254 1.00 44.84 86 ASP A CA 1
ATOM 656 C C . ASP A 1 86 ? 51.766 -36.629 -40.908 1.00 44.84 86 ASP A C 1
ATOM 658 O O . ASP A 1 86 ? 50.653 -36.150 -40.679 1.00 44.84 86 ASP A O 1
ATOM 662 N N . ARG A 1 87 ? 51.912 -37.746 -41.642 1.00 44.88 87 ARG A N 1
ATOM 663 C CA . ARG A 1 87 ? 50.791 -38.502 -42.224 1.00 44.88 87 ARG A CA 1
ATOM 664 C C . ARG A 1 87 ? 49.902 -39.144 -41.153 1.00 44.88 87 ARG A C 1
ATOM 666 O O . ARG A 1 87 ? 48.680 -39.039 -41.249 1.00 44.88 87 ARG A O 1
ATOM 673 N N . ASP A 1 88 ? 50.472 -39.769 -40.129 1.00 44.53 88 ASP A N 1
ATOM 674 C CA . ASP A 1 88 ? 49.710 -40.453 -39.075 1.00 44.53 88 ASP A CA 1
ATOM 675 C C . ASP A 1 88 ? 49.060 -39.460 -38.089 1.00 44.53 88 ASP A C 1
ATOM 677 O O . ASP A 1 88 ? 47.921 -39.667 -37.669 1.00 44.53 88 ASP A O 1
ATOM 681 N N . LEU A 1 89 ? 49.691 -38.312 -37.805 1.00 45.69 89 LEU A N 1
ATOM 682 C CA . LEU A 1 89 ? 49.069 -37.184 -37.090 1.00 45.69 89 LEU A CA 1
ATOM 683 C C . LEU A 1 89 ? 47.865 -36.615 -37.869 1.00 45.69 89 LEU A C 1
ATOM 685 O O . LEU A 1 89 ? 46.809 -36.342 -37.283 1.00 45.69 89 LEU A O 1
ATOM 689 N N . LEU A 1 90 ? 47.974 -36.503 -39.197 1.00 44.75 90 LEU A N 1
ATOM 690 C CA . LEU A 1 90 ? 46.864 -36.130 -40.085 1.00 44.75 90 LEU A CA 1
ATOM 691 C C . LEU A 1 90 ? 45.747 -37.186 -40.120 1.00 44.75 90 LEU A C 1
ATOM 693 O O . LEU A 1 90 ? 44.569 -36.837 -40.192 1.00 44.75 90 LEU A O 1
ATOM 697 N N . THR A 1 91 ? 46.097 -38.469 -40.032 1.00 41.50 91 THR A N 1
ATOM 698 C CA . THR A 1 91 ? 45.143 -39.579 -40.188 1.00 41.50 91 THR A CA 1
ATOM 699 C C . THR A 1 91 ? 44.465 -39.975 -38.870 1.00 41.50 91 THR A C 1
ATOM 701 O O . THR A 1 91 ? 43.347 -40.487 -38.898 1.00 41.50 91 THR A O 1
ATOM 704 N N . HIS A 1 92 ? 45.101 -39.766 -37.711 1.00 43.00 92 HIS A N 1
ATOM 705 C CA . HIS A 1 92 ? 44.613 -40.270 -36.415 1.00 43.00 92 HIS A CA 1
ATOM 706 C C . HIS A 1 92 ? 44.378 -39.176 -35.363 1.00 43.00 92 HIS A C 1
ATOM 708 O O . HIS A 1 92 ? 43.359 -39.215 -34.676 1.00 43.00 92 HIS A O 1
ATOM 714 N N . ALA A 1 93 ? 45.244 -38.160 -35.260 1.00 40.19 93 ALA A N 1
ATOM 715 C CA . ALA A 1 93 ? 45.087 -37.099 -34.255 1.00 40.19 93 ALA A CA 1
ATOM 716 C C . ALA A 1 93 ? 44.106 -35.999 -34.704 1.00 40.19 93 ALA A C 1
ATOM 718 O O . ALA A 1 93 ? 43.320 -35.485 -33.907 1.00 40.19 93 ALA A O 1
ATOM 719 N N . THR A 1 94 ? 44.101 -35.682 -36.001 1.00 42.78 94 THR A N 1
ATOM 720 C CA . THR A 1 94 ? 43.250 -34.631 -36.583 1.00 42.78 94 THR A CA 1
ATOM 721 C C . THR A 1 94 ? 41.745 -34.939 -36.448 1.00 42.78 94 THR A C 1
ATOM 723 O O . THR A 1 94 ? 41.018 -34.083 -35.943 1.00 42.78 94 THR A O 1
ATOM 726 N N . PRO A 1 95 ? 41.240 -36.153 -36.763 1.00 40.19 95 PRO A N 1
ATOM 727 C CA . PRO A 1 95 ? 39.827 -36.494 -36.563 1.00 40.19 95 PRO A CA 1
ATOM 728 C C . PRO A 1 95 ? 39.355 -36.385 -35.106 1.00 40.19 95 PRO A C 1
ATOM 730 O O . PRO A 1 95 ? 38.228 -35.942 -34.887 1.00 40.19 95 PRO A O 1
ATOM 733 N N . MET A 1 96 ? 40.210 -36.733 -34.133 1.00 37.81 96 MET A N 1
ATOM 734 C CA . MET A 1 96 ? 39.896 -36.704 -32.696 1.00 37.81 96 MET A CA 1
ATOM 735 C C . MET A 1 96 ? 39.901 -35.285 -32.106 1.00 37.81 96 MET A C 1
ATOM 737 O O . MET A 1 96 ? 39.061 -34.969 -31.266 1.00 37.81 96 MET A O 1
ATOM 741 N N . LEU A 1 97 ? 40.796 -34.400 -32.557 1.00 39.59 97 LEU A N 1
ATOM 742 C CA . LEU A 1 97 ? 40.780 -32.980 -32.169 1.00 39.59 97 LEU A CA 1
ATOM 743 C C . LEU A 1 97 ? 39.540 -32.259 -32.724 1.00 39.59 97 LEU A C 1
ATOM 745 O O . LEU A 1 97 ? 38.919 -31.454 -32.030 1.00 39.59 97 LEU A O 1
ATOM 749 N N . ILE A 1 98 ? 39.125 -32.615 -33.944 1.00 41.03 98 ILE A N 1
ATOM 750 C CA . ILE A 1 98 ? 37.899 -32.107 -34.572 1.00 41.03 98 ILE A CA 1
ATOM 751 C C . ILE A 1 98 ? 36.636 -32.679 -33.892 1.00 41.03 98 ILE A C 1
ATOM 753 O O . ILE A 1 98 ? 35.626 -31.983 -33.796 1.00 41.03 98 ILE A O 1
ATOM 757 N N . GLU A 1 99 ? 36.664 -33.925 -33.403 1.00 35.66 99 GLU A N 1
ATOM 758 C CA . GLU A 1 99 ? 35.543 -34.542 -32.667 1.00 35.66 99 GLU A CA 1
ATOM 759 C C . GLU A 1 99 ? 35.234 -33.844 -31.338 1.00 35.66 99 GLU A C 1
ATOM 761 O O . GLU A 1 99 ? 34.078 -33.813 -30.924 1.00 35.66 99 GLU A O 1
ATOM 766 N N . ASN A 1 100 ? 36.245 -33.238 -30.711 1.00 35.72 100 ASN A N 1
ATOM 767 C CA . ASN A 1 100 ? 36.124 -32.631 -29.387 1.00 35.72 100 ASN A CA 1
ATOM 768 C C . ASN A 1 100 ? 35.961 -31.094 -29.393 1.00 35.72 100 ASN A C 1
ATOM 770 O O . ASN A 1 100 ? 35.817 -30.499 -28.331 1.00 35.72 100 ASN A O 1
ATOM 774 N N . GLY A 1 101 ? 35.943 -30.438 -30.562 1.00 34.41 101 GLY A N 1
ATOM 775 C CA . GLY A 1 101 ? 35.489 -29.043 -30.703 1.00 34.41 101 GLY A CA 1
ATOM 776 C C . GLY A 1 101 ? 36.362 -27.949 -30.065 1.00 34.41 101 GLY A C 1
ATOM 777 O O . GLY A 1 101 ? 35.861 -26.852 -29.828 1.00 34.41 101 GLY A O 1
ATOM 778 N N . TYR A 1 102 ? 37.645 -28.198 -29.784 1.00 36.97 102 TYR A N 1
ATOM 779 C CA . TYR A 1 102 ? 38.501 -27.230 -29.084 1.00 36.97 102 TYR A CA 1
ATOM 780 C C . TYR A 1 102 ? 39.045 -26.108 -30.001 1.00 36.97 102 TYR A C 1
ATOM 782 O O . TYR A 1 102 ? 39.686 -26.399 -31.017 1.00 36.97 102 TYR A O 1
ATOM 790 N N . PRO A 1 103 ? 38.876 -24.819 -29.637 1.00 37.69 103 PRO A N 1
ATOM 791 C CA . PRO A 1 103 ? 39.522 -23.698 -30.315 1.00 37.69 103 PRO A CA 1
ATOM 792 C C . PRO A 1 103 ? 40.943 -23.497 -29.759 1.00 37.69 103 PRO A C 1
ATOM 794 O O . PRO A 1 103 ? 41.117 -22.985 -28.656 1.00 37.69 103 PRO A O 1
ATOM 797 N N . SER A 1 104 ? 41.975 -23.901 -30.505 1.00 37.91 104 SER A N 1
ATOM 798 C CA . SER A 1 104 ? 43.387 -23.697 -30.133 1.00 37.91 104 SER A CA 1
ATOM 799 C C . SER A 1 104 ? 44.191 -23.079 -31.289 1.00 37.91 104 SER A C 1
ATOM 801 O O . SER A 1 104 ? 43.950 -23.436 -32.447 1.00 37.91 104 SER A O 1
ATOM 803 N N . PRO A 1 105 ? 45.186 -22.206 -31.015 1.00 33.41 105 PRO A N 1
ATOM 804 C CA . PRO A 1 105 ? 46.089 -21.635 -32.024 1.00 33.41 105 PRO A CA 1
ATOM 805 C C . PRO A 1 105 ? 46.901 -22.677 -32.825 1.00 33.41 105 PRO A C 1
ATOM 807 O O . PRO A 1 105 ? 47.477 -22.336 -33.859 1.00 33.41 105 PRO A O 1
ATOM 810 N N . MET A 1 106 ? 46.924 -23.954 -32.411 1.00 35.12 106 MET A N 1
ATOM 811 C CA . MET A 1 106 ? 47.498 -25.054 -33.203 1.00 35.12 106 MET A CA 1
ATOM 812 C C . MET A 1 106 ? 46.657 -25.457 -34.429 1.00 35.12 106 MET A C 1
ATOM 814 O O . MET A 1 106 ? 47.237 -25.947 -35.401 1.00 35.12 106 MET A O 1
ATOM 818 N N . ASN A 1 107 ? 45.342 -25.191 -34.456 1.00 43.34 107 ASN A N 1
ATOM 819 C CA . ASN A 1 107 ? 44.499 -25.496 -35.625 1.00 43.34 107 ASN A CA 1
ATOM 820 C C . ASN A 1 107 ? 44.963 -24.723 -36.872 1.00 43.34 107 ASN A C 1
ATOM 822 O O . ASN A 1 107 ? 45.043 -25.294 -37.957 1.00 43.34 107 ASN A O 1
ATOM 826 N N . ASN A 1 108 ? 45.403 -23.472 -36.700 1.00 37.91 108 ASN A N 1
ATOM 827 C CA . ASN A 1 108 ? 45.920 -22.637 -37.790 1.00 37.91 108 ASN A CA 1
ATOM 828 C C . ASN A 1 108 ? 47.237 -23.175 -38.393 1.00 37.91 108 ASN A C 1
ATOM 830 O O . ASN A 1 108 ? 47.550 -22.888 -39.548 1.00 37.91 108 ASN A O 1
ATOM 834 N N . LYS A 1 109 ? 48.020 -23.969 -37.640 1.00 37.34 109 LYS A N 1
ATOM 835 C CA . LYS A 1 109 ? 49.247 -24.616 -38.148 1.00 37.34 109 LYS A CA 1
ATOM 836 C C . LYS A 1 109 ? 48.976 -25.966 -38.816 1.00 37.34 109 LYS A C 1
ATOM 838 O O . LYS A 1 109 ? 49.649 -26.275 -39.792 1.00 37.34 109 LYS A O 1
ATOM 843 N N . LEU A 1 110 ? 47.996 -26.735 -38.338 1.00 38.97 110 LEU A N 1
ATOM 844 C CA . LEU A 1 110 ? 47.614 -28.033 -38.918 1.00 38.97 110 LEU A CA 1
ATOM 845 C C . LEU A 1 110 ? 46.892 -27.891 -40.268 1.00 38.97 110 LEU A C 1
ATOM 847 O O . LEU A 1 110 ? 47.149 -28.670 -41.183 1.00 38.97 110 LEU A O 1
ATOM 851 N N . ILE A 1 111 ? 46.065 -26.854 -40.432 1.00 41.62 111 ILE A N 1
ATOM 852 C CA . ILE A 1 111 ? 45.357 -26.556 -41.690 1.00 41.62 111 ILE A CA 1
ATOM 853 C C . ILE A 1 111 ? 46.346 -26.269 -42.836 1.00 41.62 111 ILE A C 1
ATOM 855 O O . ILE A 1 111 ? 46.167 -26.742 -43.958 1.00 41.62 111 ILE A O 1
ATOM 859 N N . LYS A 1 112 ? 47.482 -25.631 -42.525 1.00 39.00 112 LYS A N 1
ATOM 860 C CA . LYS A 1 112 ? 48.531 -25.279 -43.494 1.00 39.00 112 LYS A CA 1
ATOM 861 C C . LYS A 1 112 ? 49.347 -26.474 -44.025 1.00 39.00 112 LYS A C 1
ATOM 863 O O . LYS A 1 112 ? 50.096 -26.297 -44.981 1.00 39.00 112 LYS A O 1
ATOM 868 N N . ILE A 1 113 ? 49.230 -27.669 -43.428 1.00 39.47 113 ILE A N 1
ATOM 869 C CA . ILE A 1 113 ? 50.034 -28.862 -43.782 1.00 39.47 113 ILE A CA 1
ATOM 870 C C . ILE A 1 113 ? 49.312 -29.785 -44.794 1.00 39.47 113 ILE A C 1
ATOM 872 O O . ILE A 1 113 ? 49.925 -30.701 -45.330 1.00 39.47 113 ILE A O 1
ATOM 876 N N . SER A 1 114 ? 48.039 -29.550 -45.143 1.00 41.34 114 SER A N 1
ATOM 877 C CA . SER A 1 114 ? 47.233 -30.536 -45.897 1.00 41.34 114 SER A CA 1
ATOM 878 C C . SER A 1 114 ? 46.811 -30.150 -47.324 1.00 41.34 114 SER A C 1
ATOM 880 O O . SER A 1 114 ? 45.722 -30.513 -47.769 1.00 41.34 114 SER A O 1
ATOM 882 N N . SER A 1 115 ? 47.691 -29.523 -48.111 1.00 40.06 115 SER A N 1
ATOM 883 C CA . SER A 1 115 ? 47.439 -29.347 -49.556 1.00 40.06 115 SER A CA 1
ATOM 884 C C . SER A 1 115 ? 47.285 -30.675 -50.325 1.00 40.06 115 SER A C 1
ATOM 886 O O . SER A 1 115 ? 46.825 -30.670 -51.462 1.00 40.06 115 SER A O 1
ATOM 888 N N . GLU A 1 116 ? 47.629 -31.817 -49.716 1.00 42.31 116 GLU A N 1
ATOM 889 C CA . GLU A 1 116 ? 47.596 -33.142 -50.353 1.00 42.31 116 GLU A CA 1
ATOM 890 C C . GLU A 1 116 ? 46.372 -34.013 -49.985 1.00 42.31 116 GLU A C 1
ATOM 892 O O . GLU A 1 116 ? 46.188 -35.064 -50.588 1.00 42.31 116 GLU A O 1
ATOM 897 N N . ASN A 1 117 ? 45.479 -33.592 -49.069 1.00 51.25 117 ASN A N 1
ATOM 898 C CA . ASN A 1 117 ? 44.296 -34.386 -48.667 1.00 51.25 117 ASN A CA 1
ATOM 899 C C . ASN A 1 117 ? 43.010 -33.543 -48.517 1.00 51.25 117 ASN A C 1
ATOM 901 O O . ASN A 1 117 ? 42.378 -33.475 -47.459 1.00 51.25 117 ASN A O 1
ATOM 905 N N . SER A 1 118 ? 42.577 -32.939 -49.628 1.00 50.31 118 SER A N 1
ATOM 906 C CA . SER A 1 118 ? 41.407 -32.045 -49.721 1.00 50.31 118 SER A CA 1
ATOM 907 C C . SER A 1 118 ? 40.103 -32.601 -49.098 1.00 50.31 118 SER A C 1
ATOM 909 O O . SER A 1 118 ? 39.311 -31.843 -48.537 1.00 50.31 118 SER A O 1
ATOM 911 N N . ALA A 1 119 ? 39.881 -33.925 -49.104 1.00 46.97 119 ALA A N 1
ATOM 912 C CA . ALA A 1 119 ? 38.668 -34.547 -48.549 1.00 46.97 119 ALA A CA 1
ATOM 913 C C . ALA A 1 119 ? 38.600 -34.549 -47.003 1.00 46.97 119 ALA A C 1
ATOM 915 O O . ALA A 1 119 ? 37.528 -34.336 -46.423 1.00 46.97 119 ALA A O 1
ATOM 916 N N . LEU A 1 120 ? 39.733 -34.766 -46.324 1.00 50.50 120 LEU A N 1
ATOM 917 C CA . LEU A 1 120 ? 39.807 -34.727 -44.858 1.00 50.50 120 LEU A CA 1
ATOM 918 C C . LEU A 1 120 ? 39.703 -33.286 -44.352 1.00 50.50 120 LEU A C 1
ATOM 920 O O . LEU A 1 120 ? 38.944 -33.017 -43.419 1.00 50.50 120 LEU A O 1
ATOM 924 N N . LEU A 1 121 ? 40.374 -32.353 -45.034 1.00 55.06 121 LEU A N 1
ATOM 925 C CA . LEU A 1 121 ? 40.315 -30.925 -44.727 1.00 55.06 121 LEU A CA 1
ATOM 926 C C . LEU A 1 121 ? 38.885 -30.371 -44.869 1.00 55.06 121 LEU A C 1
ATOM 928 O O . LEU A 1 121 ? 38.385 -29.691 -43.973 1.00 55.06 121 LEU A O 1
ATOM 932 N N . LYS A 1 122 ? 38.157 -30.765 -45.923 1.00 52.94 122 LYS A N 1
ATOM 933 C CA . LYS A 1 122 ? 36.733 -30.429 -46.083 1.00 52.94 122 LYS A CA 1
ATOM 934 C C . LYS A 1 122 ? 35.875 -30.941 -44.919 1.00 52.94 122 LYS A C 1
ATOM 936 O O . LYS A 1 122 ? 35.008 -30.222 -44.429 1.00 52.94 122 LYS A O 1
ATOM 941 N N . THR A 1 123 ? 36.116 -32.169 -44.454 1.00 54.16 123 THR A N 1
ATOM 942 C CA . THR A 1 123 ? 35.384 -32.768 -43.320 1.00 54.16 123 THR A CA 1
ATOM 943 C C . THR A 1 123 ? 35.649 -32.017 -42.010 1.00 54.16 123 THR A C 1
ATOM 945 O O . THR A 1 123 ? 34.729 -31.834 -41.209 1.00 54.16 123 THR A O 1
ATOM 948 N N . ALA A 1 124 ? 36.878 -31.532 -41.815 1.00 57.81 124 ALA A N 1
ATOM 949 C CA . ALA A 1 124 ? 37.249 -30.681 -40.689 1.00 57.81 124 ALA A CA 1
ATOM 950 C C . ALA A 1 124 ? 36.492 -29.347 -40.702 1.00 57.81 124 ALA A C 1
ATOM 952 O O . ALA A 1 124 ? 35.843 -29.001 -39.714 1.00 57.81 124 ALA A O 1
ATOM 953 N N . HIS A 1 125 ? 36.488 -28.646 -41.840 1.00 59.84 125 HIS A N 1
ATOM 954 C CA . HIS A 1 125 ? 35.760 -27.386 -42.005 1.00 59.84 125 HIS A CA 1
ATOM 955 C C . HIS A 1 125 ? 34.249 -27.550 -41.791 1.00 59.84 125 HIS A C 1
ATOM 957 O O . HIS A 1 125 ? 33.647 -26.763 -41.070 1.00 59.84 125 HIS A O 1
ATOM 963 N N . VAL A 1 126 ? 33.640 -28.619 -42.317 1.00 58.78 126 VAL A N 1
ATOM 964 C CA . VAL A 1 126 ? 32.218 -28.952 -42.086 1.00 58.78 126 VAL A CA 1
ATOM 965 C C . VAL A 1 126 ? 31.905 -29.105 -40.592 1.00 58.78 126 VAL A C 1
ATOM 967 O O . VAL A 1 126 ? 30.872 -28.621 -40.130 1.00 58.78 126 VAL A O 1
ATOM 970 N N . LYS A 1 127 ? 32.768 -29.785 -39.827 1.00 62.28 127 LYS A N 1
ATOM 971 C CA . LYS A 1 127 ? 32.577 -29.972 -38.379 1.00 62.28 127 LYS A CA 1
ATOM 972 C C . LYS A 1 127 ? 32.807 -28.673 -37.599 1.00 62.28 127 LYS A C 1
ATOM 974 O O . LYS A 1 127 ? 32.017 -28.379 -36.710 1.00 62.28 127 LYS A O 1
ATOM 979 N N . LEU A 1 128 ? 33.820 -27.878 -37.953 1.00 64.88 128 LEU A N 1
ATOM 980 C CA . LEU A 1 128 ? 34.061 -26.561 -37.345 1.00 64.88 128 LEU A CA 1
ATOM 981 C C . LEU A 1 128 ? 32.867 -25.620 -37.534 1.00 64.88 128 LEU A C 1
ATOM 983 O O . LEU A 1 128 ? 32.462 -24.957 -36.584 1.00 64.88 128 LEU A O 1
ATOM 987 N N . ILE A 1 129 ? 32.275 -25.614 -38.729 1.00 58.72 129 ILE A N 1
ATOM 988 C CA . ILE A 1 129 ? 31.062 -24.852 -39.044 1.00 58.72 129 ILE A CA 1
ATOM 989 C C . ILE A 1 129 ? 29.883 -25.342 -38.183 1.00 58.72 129 ILE A C 1
ATOM 991 O O . ILE A 1 129 ? 29.300 -24.555 -37.444 1.00 58.72 129 ILE A O 1
ATOM 995 N N . LYS A 1 130 ? 29.586 -26.653 -38.193 1.00 60.53 130 LYS A N 1
ATOM 996 C CA . LYS A 1 130 ? 28.467 -27.248 -37.428 1.00 60.53 130 LYS A CA 1
ATOM 997 C C . LYS A 1 130 ? 28.569 -27.068 -35.917 1.00 60.53 130 LYS A C 1
ATOM 999 O O . LYS A 1 130 ? 27.546 -26.962 -35.251 1.00 60.53 130 LYS A O 1
ATOM 1004 N N . ASN A 1 131 ? 29.785 -27.086 -35.381 1.00 62.97 131 ASN A N 1
ATOM 1005 C CA . ASN A 1 131 ? 30.023 -27.033 -33.941 1.00 62.97 131 ASN A CA 1
ATOM 1006 C C . ASN A 1 131 ? 30.269 -25.601 -33.435 1.00 62.97 131 ASN A C 1
ATOM 1008 O O . ASN A 1 131 ? 30.619 -25.431 -32.271 1.00 62.97 131 ASN A O 1
ATOM 1012 N N . GLY A 1 132 ? 30.123 -24.577 -34.288 1.00 57.56 132 GLY A N 1
ATOM 1013 C CA . GLY A 1 132 ? 30.340 -23.179 -33.903 1.00 57.56 132 GLY A CA 1
ATOM 1014 C C . GLY A 1 132 ? 31.799 -22.840 -33.570 1.00 57.56 132 GLY A C 1
ATOM 1015 O O . GLY A 1 132 ? 32.059 -21.925 -32.798 1.00 57.56 132 GLY A O 1
ATOM 1016 N N . GLY A 1 133 ? 32.764 -23.578 -34.130 1.00 61.22 133 GLY A N 1
ATOM 1017 C CA . GLY A 1 133 ? 34.203 -23.358 -33.921 1.00 61.22 133 GLY A CA 1
ATOM 1018 C C . GLY A 1 133 ? 34.784 -22.184 -34.721 1.00 61.22 133 GLY A C 1
ATOM 1019 O O . GLY A 1 133 ? 35.960 -21.845 -34.571 1.00 61.22 133 GLY A O 1
ATOM 1020 N N . LEU A 1 134 ? 33.972 -21.563 -35.582 1.00 64.38 134 LEU A N 1
ATOM 1021 C CA . LEU A 1 134 ? 34.330 -20.362 -36.330 1.00 64.38 134 LEU A CA 1
ATOM 1022 C C . LEU A 1 134 ? 33.810 -19.106 -35.628 1.00 64.38 134 LEU A C 1
ATOM 1024 O O . LEU A 1 134 ? 32.758 -19.101 -34.996 1.00 64.38 134 LEU A O 1
ATOM 1028 N N . SER A 1 135 ? 34.550 -18.015 -35.794 1.00 71.25 135 SER A N 1
ATOM 1029 C CA . SER A 1 135 ? 34.219 -16.674 -35.323 1.00 71.25 135 SER A CA 1
ATOM 1030 C C . SER A 1 135 ? 34.572 -15.634 -36.389 1.00 71.25 135 SER A C 1
ATOM 1032 O O . SER A 1 135 ? 35.386 -15.880 -37.282 1.00 71.25 135 SER A O 1
ATOM 1034 N N . PHE A 1 136 ? 34.035 -14.422 -36.248 1.00 73.50 136 PHE A N 1
ATOM 1035 C CA . PHE A 1 136 ? 34.412 -13.277 -37.086 1.00 73.50 136 PHE A CA 1
ATOM 1036 C C . PHE A 1 136 ? 35.911 -12.920 -37.002 1.00 73.50 136 PHE A C 1
ATOM 1038 O O . PHE A 1 136 ? 36.450 -12.275 -37.901 1.00 73.50 136 PHE A O 1
ATOM 1045 N N . ALA A 1 137 ? 36.616 -13.361 -35.954 1.00 67.69 137 ALA A N 1
ATOM 1046 C CA . ALA A 1 137 ? 38.051 -13.138 -35.800 1.00 67.69 137 ALA A CA 1
ATOM 1047 C C . ALA A 1 137 ? 38.906 -14.119 -36.620 1.00 67.69 137 ALA A C 1
ATOM 1049 O O . ALA A 1 137 ? 39.915 -13.699 -37.177 1.00 67.69 137 ALA A O 1
ATOM 1050 N N . ASN A 1 138 ? 38.505 -15.394 -36.707 1.00 73.38 138 ASN A N 1
ATOM 1051 C CA . ASN A 1 138 ? 39.342 -16.473 -37.253 1.00 73.38 138 ASN A CA 1
ATOM 1052 C C . ASN A 1 138 ? 38.915 -16.975 -38.643 1.00 73.38 138 ASN A C 1
ATOM 1054 O O . ASN A 1 138 ? 39.652 -17.739 -39.258 1.00 73.38 138 ASN A O 1
ATOM 1058 N N . ILE A 1 139 ? 37.759 -16.555 -39.172 1.00 72.06 139 ILE A N 1
ATOM 1059 C CA . ILE A 1 139 ? 37.299 -17.016 -40.492 1.00 72.06 139 ILE A CA 1
ATOM 1060 C C . ILE A 1 139 ? 38.226 -16.593 -41.641 1.00 72.06 139 ILE A C 1
ATOM 1062 O O . ILE A 1 139 ? 38.357 -17.325 -42.618 1.00 72.06 139 ILE A O 1
ATOM 1066 N N . GLU A 1 140 ? 38.901 -15.448 -41.522 1.00 76.94 140 GLU A N 1
ATOM 1067 C CA . GLU A 1 140 ? 39.852 -14.979 -42.539 1.00 76.94 140 GLU A CA 1
ATOM 1068 C C . GLU A 1 140 ? 41.075 -15.901 -42.660 1.00 76.94 140 GLU A C 1
ATOM 1070 O O . GLU A 1 140 ? 41.571 -16.106 -43.766 1.00 76.94 140 GLU A O 1
ATOM 1075 N N . ASP A 1 141 ? 41.496 -16.540 -41.563 1.00 73.50 141 ASP A N 1
ATOM 1076 C CA . ASP A 1 141 ? 42.643 -17.458 -41.559 1.00 73.50 141 ASP A CA 1
ATOM 1077 C C . ASP A 1 141 ? 42.376 -18.731 -42.376 1.00 73.50 141 ASP A C 1
ATOM 1079 O O . ASP A 1 141 ? 43.306 -19.342 -42.899 1.00 73.50 141 ASP A O 1
ATOM 1083 N N . VAL A 1 142 ? 41.104 -19.123 -42.502 1.00 72.56 142 VAL A N 1
ATOM 1084 C CA . VAL A 1 142 ? 40.655 -20.350 -43.187 1.00 72.56 142 VAL A CA 1
ATOM 1085 C C . VAL A 1 142 ? 39.863 -20.058 -44.467 1.00 72.56 142 VAL A C 1
ATOM 1087 O O . VAL A 1 142 ? 39.315 -20.960 -45.099 1.00 72.56 142 VAL A O 1
ATOM 1090 N N . LYS A 1 143 ? 39.785 -18.786 -44.876 1.00 77.81 143 LYS A N 1
ATOM 1091 C CA . LYS A 1 143 ? 38.923 -18.318 -45.970 1.00 77.81 143 LYS A CA 1
ATOM 1092 C C . LYS A 1 143 ? 39.261 -18.953 -47.311 1.00 77.81 143 LYS A C 1
ATOM 1094 O O . LYS A 1 143 ? 38.343 -19.336 -48.031 1.00 77.81 143 LYS A O 1
ATOM 1099 N N . SER A 1 144 ? 40.550 -19.072 -47.638 1.00 77.50 144 SER A N 1
ATOM 1100 C CA . SER A 1 144 ? 40.994 -19.687 -48.898 1.00 77.50 144 SER A CA 1
ATOM 1101 C C . SER A 1 144 ? 40.499 -21.128 -49.002 1.00 77.50 144 SER A C 1
ATOM 1103 O O . SER A 1 144 ? 39.862 -21.490 -49.985 1.00 77.50 144 SER A O 1
ATOM 1105 N N . ASP A 1 145 ? 40.672 -21.914 -47.940 1.00 73.38 145 ASP A N 1
ATOM 1106 C CA . ASP A 1 145 ? 40.267 -23.319 -47.944 1.00 73.38 145 ASP A CA 1
ATOM 1107 C C . ASP A 1 145 ? 38.739 -23.470 -47.978 1.00 73.38 145 ASP A C 1
ATOM 1109 O O . ASP A 1 145 ? 38.192 -24.329 -48.671 1.00 73.38 145 ASP A O 1
ATOM 1113 N N . LEU A 1 146 ? 38.012 -22.592 -47.277 1.00 78.12 146 LEU A N 1
ATOM 1114 C CA . LEU A 1 146 ? 36.550 -22.554 -47.332 1.00 78.12 146 LEU A CA 1
ATOM 1115 C C . LEU A 1 146 ? 36.019 -22.192 -48.728 1.00 78.12 146 LEU A C 1
ATOM 1117 O O . LEU A 1 146 ? 34.943 -22.673 -49.103 1.00 78.12 146 LEU A O 1
ATOM 1121 N N . ILE A 1 147 ? 36.737 -21.359 -49.491 1.00 81.25 147 ILE A N 1
ATOM 1122 C CA . ILE A 1 147 ? 36.428 -21.070 -50.900 1.00 81.25 147 ILE A CA 1
ATOM 1123 C C . ILE A 1 147 ? 36.663 -22.323 -51.739 1.00 81.25 147 ILE A C 1
ATOM 1125 O O . ILE A 1 147 ? 35.745 -22.751 -52.442 1.00 81.25 147 ILE A O 1
ATOM 1129 N N . ASP A 1 148 ? 37.835 -22.945 -51.606 1.00 79.88 148 ASP A N 1
ATOM 1130 C CA . ASP A 1 148 ? 38.229 -24.129 -52.376 1.00 79.88 148 ASP A CA 1
ATOM 1131 C C . ASP A 1 148 ? 37.284 -25.319 -52.140 1.00 79.88 148 ASP A C 1
ATOM 1133 O O . ASP A 1 148 ? 37.010 -26.111 -53.044 1.00 79.88 148 ASP A O 1
ATOM 1137 N N . HIS A 1 149 ? 36.705 -25.427 -50.939 1.00 76.88 149 HIS A N 1
ATOM 1138 C CA . HIS A 1 149 ? 35.729 -26.468 -50.600 1.00 76.88 149 HIS A CA 1
ATOM 1139 C C . HIS A 1 149 ? 34.266 -26.105 -50.873 1.00 76.88 149 HIS A C 1
ATOM 1141 O O . HIS A 1 149 ? 33.394 -26.964 -50.682 1.00 76.88 149 HIS A O 1
ATOM 1147 N N . GLY A 1 150 ? 33.981 -24.875 -51.309 1.00 80.19 150 GLY A N 1
ATOM 1148 C CA . GLY A 1 150 ? 32.619 -24.378 -51.528 1.00 80.19 150 GLY A CA 1
ATOM 1149 C C . GLY A 1 150 ? 31.794 -24.247 -50.242 1.00 80.19 150 GLY A C 1
ATOM 1150 O O . GLY A 1 150 ? 30.570 -24.353 -50.283 1.00 80.19 150 GLY A O 1
ATOM 1151 N N . LEU A 1 151 ? 32.450 -24.057 -49.092 1.00 81.38 151 LEU A N 1
ATOM 1152 C CA . LEU A 1 151 ? 31.828 -23.998 -47.763 1.00 81.38 151 LEU A CA 1
ATOM 1153 C C . LEU A 1 151 ? 31.700 -22.572 -47.214 1.00 81.38 151 LEU A C 1
ATOM 1155 O O . LEU A 1 151 ? 30.975 -22.370 -46.243 1.00 81.38 151 LEU A O 1
ATOM 1159 N N . LEU A 1 152 ? 32.364 -21.585 -47.825 1.00 86.44 152 LEU A N 1
ATOM 1160 C CA . LEU A 1 152 ? 32.450 -20.225 -47.281 1.00 86.44 152 LEU A CA 1
ATOM 1161 C C . LEU A 1 152 ? 31.075 -19.579 -47.027 1.00 86.44 152 LEU A C 1
ATOM 1163 O O . LEU A 1 152 ? 30.866 -18.974 -45.979 1.00 86.44 152 LEU A O 1
ATOM 1167 N N . ARG A 1 153 ? 30.104 -19.759 -47.933 1.00 89.25 153 ARG A N 1
ATOM 1168 C CA . ARG A 1 153 ? 28.732 -19.259 -47.732 1.00 89.25 153 ARG A CA 1
ATOM 1169 C C . ARG A 1 153 ? 28.070 -19.868 -46.494 1.00 89.25 153 ARG A C 1
ATOM 1171 O O . ARG A 1 153 ? 27.457 -19.141 -45.721 1.00 89.25 153 ARG A O 1
ATOM 1178 N N . TRP A 1 154 ? 28.182 -21.184 -46.321 1.00 85.38 154 TRP A N 1
ATOM 1179 C CA . TRP A 1 154 ? 27.576 -21.880 -45.186 1.00 85.38 154 TRP A CA 1
ATOM 1180 C C . TRP A 1 154 ? 28.266 -21.500 -43.872 1.00 85.38 154 TRP A C 1
ATOM 1182 O O . TRP A 1 154 ? 27.592 -21.257 -42.878 1.00 85.38 154 TRP A O 1
ATOM 1192 N N . ALA A 1 155 ? 29.592 -21.329 -43.890 1.00 83.31 155 ALA A N 1
ATOM 1193 C CA . ALA A 1 155 ? 30.333 -20.798 -42.750 1.00 83.31 155 ALA A CA 1
ATOM 1194 C C . ALA A 1 155 ? 29.814 -19.415 -42.319 1.00 83.31 155 ALA A C 1
ATOM 1196 O O . ALA A 1 155 ? 29.573 -19.196 -41.134 1.00 83.31 155 ALA A O 1
ATOM 1197 N N . TYR A 1 156 ? 29.578 -18.499 -43.266 1.00 88.50 156 TYR A N 1
ATOM 1198 C CA . TYR A 1 156 ? 28.984 -17.195 -42.960 1.00 88.50 156 TYR A CA 1
ATOM 1199 C C . TYR A 1 156 ? 27.534 -17.290 -42.458 1.00 88.50 156 TYR A C 1
ATOM 1201 O O . TYR A 1 156 ? 27.157 -16.530 -41.570 1.00 88.50 156 TYR A O 1
ATOM 1209 N N . GLU A 1 157 ? 26.721 -18.221 -42.968 1.00 88.50 157 GLU A N 1
ATOM 1210 C CA . GLU A 1 157 ? 25.360 -18.449 -42.456 1.00 88.50 157 GLU A CA 1
ATOM 1211 C C . GLU A 1 157 ? 25.357 -18.914 -40.993 1.00 88.50 157 GLU A C 1
ATOM 1213 O O . GLU A 1 157 ? 24.588 -18.376 -40.195 1.00 88.50 157 GLU A O 1
ATOM 1218 N N . GLU A 1 158 ? 26.240 -19.846 -40.621 1.00 83.88 158 GLU A 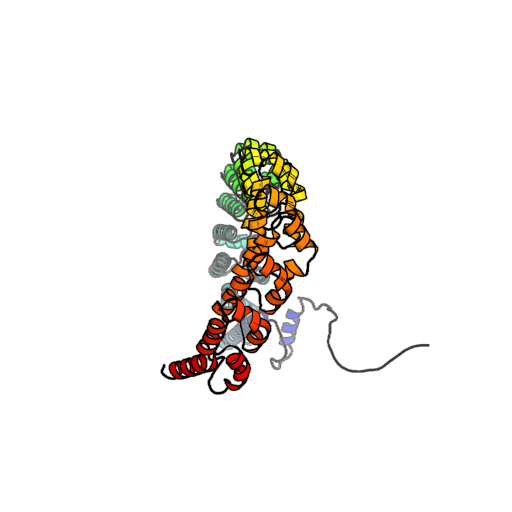N 1
ATOM 1219 C CA . GLU A 1 158 ? 26.378 -20.291 -39.227 1.00 83.88 158 GLU A CA 1
ATOM 1220 C C . GLU A 1 158 ? 26.925 -19.184 -38.318 1.00 83.88 158 GLU A C 1
ATOM 1222 O O . GLU A 1 158 ? 26.440 -18.999 -37.202 1.00 83.88 158 GLU A O 1
ATOM 1227 N N . LEU A 1 159 ? 27.889 -18.392 -38.800 1.00 82.31 159 LEU A N 1
ATOM 1228 C CA . LEU A 1 159 ? 28.405 -17.240 -38.059 1.00 82.31 159 LEU A CA 1
ATOM 1229 C C . LEU A 1 159 ? 27.326 -16.197 -37.778 1.00 82.31 159 LEU A C 1
ATOM 1231 O O . LEU A 1 159 ? 27.267 -15.671 -36.672 1.00 82.31 159 LEU A O 1
ATOM 1235 N N . ILE A 1 160 ? 26.449 -15.915 -38.743 1.00 86.06 160 ILE A N 1
ATOM 1236 C CA . ILE A 1 160 ? 25.300 -15.030 -38.524 1.00 86.06 160 ILE A CA 1
ATOM 1237 C C . ILE A 1 160 ? 24.310 -15.676 -37.546 1.00 86.06 160 ILE A C 1
ATOM 1239 O O . ILE A 1 160 ? 23.727 -14.989 -36.715 1.00 86.06 160 ILE A O 1
ATOM 1243 N N . ALA A 1 161 ? 24.089 -16.989 -37.615 1.00 80.62 161 ALA A N 1
ATOM 1244 C CA . ALA A 1 161 ? 23.123 -17.660 -36.749 1.00 80.62 161 ALA A CA 1
ATOM 1245 C C . ALA A 1 161 ? 23.566 -17.711 -35.273 1.00 80.62 161 ALA A C 1
ATOM 1247 O O . ALA A 1 161 ? 22.739 -17.485 -34.383 1.00 80.62 161 ALA A O 1
ATOM 1248 N N . PHE A 1 162 ? 24.850 -17.976 -35.017 1.00 71.25 162 PHE A N 1
ATOM 1249 C CA . PHE A 1 162 ? 25.372 -18.300 -33.683 1.00 71.25 162 PHE A CA 1
ATOM 1250 C C . PHE A 1 162 ? 26.419 -17.319 -33.147 1.00 71.25 162 PHE A C 1
ATOM 1252 O O . PHE A 1 162 ? 26.659 -17.285 -31.940 1.00 71.25 162 PHE A O 1
ATOM 1259 N N . GLY A 1 163 ? 27.035 -16.509 -34.006 1.00 60.94 163 GLY A N 1
ATOM 1260 C CA . GLY A 1 163 ? 28.003 -15.499 -33.598 1.00 60.94 163 GLY A CA 1
ATOM 1261 C C . GLY A 1 163 ? 27.329 -14.330 -32.883 1.00 60.94 163 GLY A C 1
ATOM 1262 O O . GLY A 1 163 ? 26.292 -13.832 -33.317 1.00 60.94 163 GLY A O 1
ATOM 1263 N N . GLY A 1 164 ? 27.935 -13.863 -31.787 1.00 65.81 164 GLY A N 1
ATOM 1264 C CA . GLY A 1 164 ? 27.575 -12.607 -31.119 1.00 65.81 164 GLY A CA 1
ATOM 1265 C C . GLY A 1 164 ? 28.005 -11.402 -31.956 1.00 65.81 164 GLY A C 1
ATOM 1266 O O . GLY A 1 164 ? 28.960 -10.711 -31.607 1.00 65.81 164 GLY A O 1
ATOM 1267 N N . MET A 1 165 ? 27.345 -11.227 -33.096 1.00 79.12 165 MET A N 1
ATOM 1268 C CA . MET A 1 165 ? 27.710 -10.292 -34.152 1.00 79.12 165 MET A CA 1
ATOM 1269 C C . MET A 1 165 ? 27.517 -8.836 -33.729 1.00 79.12 165 MET A C 1
ATOM 1271 O O . MET A 1 165 ? 26.482 -8.466 -33.172 1.00 79.12 165 MET A O 1
ATOM 1275 N N . LYS A 1 166 ? 28.503 -7.997 -34.050 1.00 83.19 166 LYS A N 1
ATOM 1276 C CA . LYS A 1 166 ? 28.462 -6.543 -33.850 1.00 83.19 166 LYS A CA 1
ATOM 1277 C C . LYS A 1 166 ? 28.341 -5.814 -35.187 1.00 83.19 166 LYS A C 1
ATOM 1279 O O . LYS A 1 166 ? 28.614 -6.381 -36.240 1.00 83.19 166 LYS A O 1
ATOM 1284 N N . ILE A 1 167 ? 27.985 -4.528 -35.142 1.00 85.06 167 ILE A N 1
ATOM 1285 C CA . ILE A 1 167 ? 27.960 -3.658 -36.335 1.00 85.06 167 ILE A CA 1
ATOM 1286 C C . ILE A 1 167 ? 29.297 -3.696 -37.079 1.00 85.06 167 ILE A C 1
ATOM 1288 O O . ILE A 1 167 ? 29.307 -3.788 -38.302 1.00 85.06 167 ILE A O 1
ATOM 1292 N N . ASP A 1 168 ? 30.415 -3.673 -36.350 1.00 85.75 168 ASP A N 1
ATOM 1293 C CA . ASP A 1 168 ? 31.753 -3.702 -36.949 1.00 85.75 168 ASP A CA 1
ATOM 1294 C C . ASP A 1 168 ? 32.016 -4.997 -37.727 1.00 85.75 168 ASP A C 1
ATOM 1296 O O . ASP A 1 168 ? 32.682 -4.962 -38.758 1.00 85.75 168 ASP A O 1
ATOM 1300 N N . ASP A 1 169 ? 31.452 -6.126 -37.283 1.00 87.62 169 ASP A N 1
ATOM 1301 C CA . ASP A 1 169 ? 31.543 -7.391 -38.014 1.00 87.62 169 ASP A CA 1
ATOM 1302 C C . ASP A 1 169 ? 30.735 -7.316 -39.317 1.00 87.62 169 ASP A C 1
ATOM 1304 O O . ASP A 1 169 ? 31.225 -7.718 -40.369 1.00 87.62 169 ASP A O 1
ATOM 1308 N N . VAL A 1 170 ? 29.526 -6.740 -39.282 1.00 87.38 170 VAL A N 1
ATOM 1309 C CA . VAL A 1 170 ? 28.703 -6.556 -40.491 1.00 87.38 170 VAL A CA 1
ATOM 1310 C C . VAL A 1 170 ? 29.405 -5.654 -41.506 1.00 87.38 170 VAL A C 1
ATOM 1312 O O . VAL A 1 170 ? 29.494 -6.027 -42.672 1.00 87.38 170 VAL A O 1
ATOM 1315 N N . LYS A 1 171 ? 29.973 -4.527 -41.056 1.00 87.19 171 LYS A N 1
ATOM 1316 C CA . LYS A 1 171 ? 30.753 -3.609 -41.905 1.00 87.19 171 LYS A CA 1
ATOM 1317 C C . LYS A 1 171 ? 32.008 -4.284 -42.466 1.00 87.19 171 LYS A C 1
ATOM 1319 O O . LYS A 1 171 ? 32.331 -4.133 -43.639 1.00 87.19 171 LYS A O 1
ATOM 1324 N N . ARG A 1 172 ? 32.722 -5.063 -41.646 1.00 88.81 172 ARG A N 1
ATOM 1325 C CA . ARG A 1 172 ? 33.945 -5.765 -42.065 1.00 88.81 172 ARG A CA 1
ATOM 1326 C C . ARG A 1 172 ? 33.684 -6.802 -43.159 1.00 88.81 172 ARG A C 1
ATOM 1328 O O . ARG A 1 172 ? 34.522 -6.947 -44.042 1.00 88.81 172 ARG A O 1
ATOM 1335 N N . PHE A 1 173 ? 32.566 -7.522 -43.085 1.00 89.75 173 PHE A N 1
ATOM 1336 C CA . PHE A 1 173 ? 32.211 -8.598 -44.020 1.00 89.75 173 PHE A CA 1
ATOM 1337 C C . PHE A 1 173 ? 31.146 -8.184 -45.047 1.00 89.75 173 PHE A C 1
ATOM 1339 O O . PHE A 1 173 ? 30.541 -9.041 -45.689 1.00 89.75 173 PHE A O 1
ATOM 1346 N N . GLU A 1 174 ? 30.904 -6.883 -45.222 1.00 89.25 174 GLU A N 1
ATOM 1347 C CA . GLU A 1 174 ? 29.824 -6.353 -46.059 1.00 89.25 174 GLU A CA 1
ATOM 1348 C C . GLU A 1 174 ? 29.919 -6.839 -47.513 1.00 89.25 174 GLU A C 1
ATOM 1350 O O . GLU A 1 174 ? 28.933 -7.299 -48.091 1.00 89.25 174 GLU A O 1
ATOM 1355 N N . THR A 1 175 ? 31.123 -6.809 -48.098 1.00 90.50 175 THR A N 1
ATOM 1356 C CA . THR A 1 175 ? 31.353 -7.232 -49.490 1.00 90.50 175 THR A CA 1
ATOM 1357 C C . THR A 1 175 ? 31.047 -8.719 -49.673 1.00 90.50 175 THR A C 1
ATOM 1359 O O . THR A 1 175 ? 30.385 -9.117 -50.634 1.00 90.50 175 THR A O 1
ATOM 1362 N N . GLU A 1 176 ? 31.493 -9.561 -48.745 1.00 91.31 176 GLU A N 1
ATOM 1363 C CA . GLU A 1 176 ? 31.242 -10.997 -48.756 1.00 91.31 176 GLU A CA 1
ATOM 1364 C C . GLU A 1 176 ? 29.770 -11.318 -48.502 1.00 91.31 176 GLU A C 1
ATOM 1366 O O . GLU A 1 176 ? 29.185 -12.138 -49.213 1.00 91.31 176 GLU A O 1
ATOM 1371 N N . PHE A 1 177 ? 29.142 -10.656 -47.532 1.00 92.25 177 PHE A N 1
ATOM 1372 C CA . PHE A 1 177 ? 27.722 -10.823 -47.251 1.00 92.25 177 PHE A CA 1
ATOM 1373 C C . PHE A 1 177 ? 26.857 -10.396 -48.432 1.00 92.25 177 PHE A C 1
ATOM 1375 O O . PHE A 1 177 ? 25.914 -11.114 -48.766 1.00 92.25 177 PHE A O 1
ATOM 1382 N N . ASN A 1 178 ? 27.203 -9.309 -49.119 1.00 89.81 178 ASN A N 1
ATOM 1383 C CA . ASN A 1 178 ? 26.553 -8.920 -50.367 1.00 89.81 178 ASN A CA 1
ATOM 1384 C C . ASN A 1 178 ? 26.756 -9.972 -51.459 1.00 89.81 178 ASN A C 1
ATOM 1386 O O . ASN A 1 178 ? 25.784 -10.436 -52.057 1.00 89.81 178 ASN A O 1
ATOM 1390 N N . ARG A 1 179 ? 27.997 -10.436 -51.660 1.00 92.62 179 ARG A N 1
ATOM 1391 C CA . ARG A 1 179 ? 28.325 -11.476 -52.650 1.00 92.62 179 ARG A CA 1
ATOM 1392 C C . ARG A 1 179 ? 27.520 -12.763 -52.449 1.00 92.62 179 ARG A C 1
ATOM 1394 O O . ARG A 1 179 ? 27.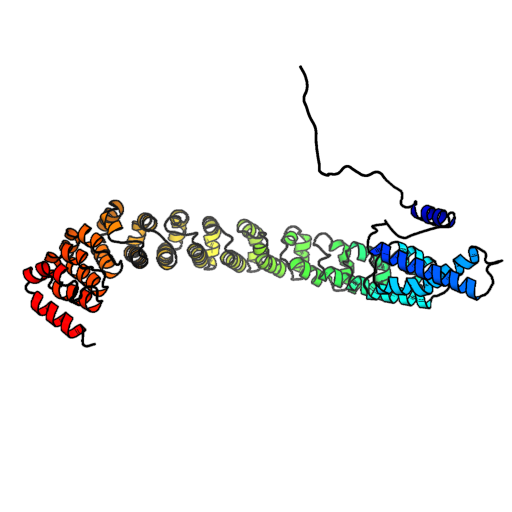182 -13.424 -53.429 1.00 92.62 179 ARG A O 1
ATOM 1401 N N . TYR A 1 180 ? 27.221 -13.128 -51.203 1.00 91.81 180 TYR A N 1
ATOM 1402 C CA . TYR A 1 180 ? 26.484 -14.349 -50.866 1.00 91.81 180 TYR A CA 1
ATOM 1403 C C . TYR A 1 180 ? 24.990 -14.139 -50.565 1.00 91.81 180 TYR A C 1
ATOM 1405 O O . TYR A 1 180 ? 24.306 -15.110 -50.233 1.00 91.81 180 TYR A O 1
ATOM 1413 N N . GLY A 1 181 ? 24.462 -12.916 -50.689 1.00 90.38 181 GLY A N 1
ATOM 1414 C CA . GLY A 1 181 ? 23.060 -12.609 -50.380 1.00 90.38 181 GLY A CA 1
ATOM 1415 C C . GLY A 1 181 ? 22.701 -12.790 -48.897 1.00 90.38 181 GLY A C 1
ATOM 1416 O O . GLY A 1 181 ? 21.586 -13.192 -48.568 1.00 90.38 181 GLY A O 1
ATOM 1417 N N . LEU A 1 182 ? 23.659 -12.552 -47.999 1.00 93.25 182 LEU A N 1
ATOM 1418 C CA . LEU A 1 182 ? 23.531 -12.719 -46.549 1.00 93.25 182 LEU A CA 1
ATOM 1419 C C . LEU A 1 182 ? 23.385 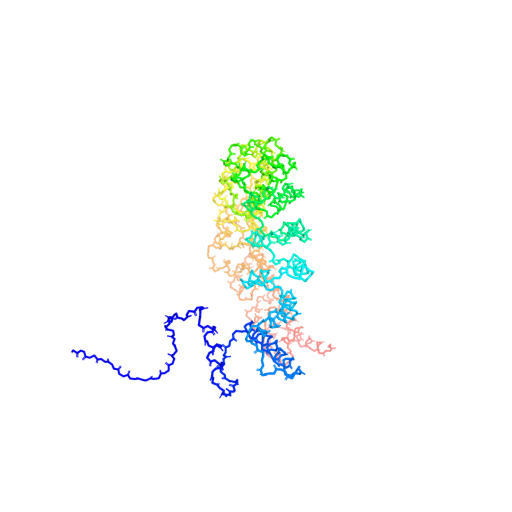-11.395 -45.792 1.00 93.25 182 LEU A C 1
ATOM 1421 O O . LEU A 1 182 ? 23.043 -11.431 -44.612 1.00 93.25 182 LEU A O 1
ATOM 1425 N N . LEU A 1 183 ? 23.588 -10.244 -46.443 1.00 91.94 183 LEU A N 1
ATOM 1426 C CA . LEU A 1 183 ? 23.612 -8.943 -45.762 1.00 91.94 183 LEU A CA 1
ATOM 1427 C C . LEU A 1 183 ? 22.294 -8.632 -45.027 1.00 91.94 183 LEU A C 1
ATOM 1429 O O . LEU A 1 183 ? 22.309 -8.288 -43.846 1.00 91.94 183 LEU A O 1
ATOM 1433 N N . GLN A 1 184 ? 21.142 -8.895 -45.654 1.00 92.31 184 GLN A N 1
ATOM 1434 C CA . GLN A 1 184 ? 19.834 -8.772 -44.995 1.00 92.31 184 GLN A CA 1
ATOM 1435 C C . GLN A 1 184 ? 19.700 -9.699 -43.772 1.00 92.31 184 GLN A C 1
ATOM 1437 O O . GLN A 1 184 ? 19.162 -9.288 -42.743 1.00 92.31 184 GLN A O 1
ATOM 1442 N N . LYS A 1 185 ? 20.186 -10.950 -43.858 1.00 91.62 185 LYS A N 1
ATOM 1443 C CA . LYS A 1 185 ? 20.161 -11.896 -42.726 1.00 91.62 185 LYS A CA 1
ATOM 1444 C C . LYS A 1 185 ? 21.061 -11.410 -41.588 1.00 91.62 185 LYS A C 1
ATOM 1446 O O . LYS A 1 185 ? 20.677 -11.543 -40.426 1.00 91.62 185 LYS A O 1
ATOM 1451 N N . ALA A 1 186 ? 22.216 -10.831 -41.917 1.00 91.50 186 ALA A N 1
ATOM 1452 C CA . ALA A 1 186 ? 23.125 -10.246 -40.944 1.00 91.50 186 ALA A CA 1
ATOM 1453 C C . ALA A 1 186 ? 22.444 -9.079 -40.203 1.00 91.50 186 ALA A C 1
ATOM 1455 O O . ALA A 1 186 ? 22.284 -9.129 -38.985 1.00 91.50 186 ALA A O 1
ATOM 1456 N N . TYR A 1 187 ? 21.910 -8.085 -40.915 1.00 91.31 187 TYR A N 1
ATOM 1457 C CA . TYR A 1 187 ? 21.201 -6.972 -40.274 1.00 91.31 187 TYR A CA 1
ATOM 1458 C C . TYR A 1 187 ? 19.985 -7.418 -39.447 1.00 91.31 187 TYR A C 1
ATOM 1460 O O . TYR A 1 187 ? 19.783 -6.932 -38.334 1.00 91.31 187 TYR A O 1
ATOM 1468 N N . ALA A 1 188 ? 19.214 -8.400 -39.924 1.00 90.75 188 ALA A N 1
ATOM 1469 C CA . ALA A 1 188 ? 18.100 -8.974 -39.171 1.00 90.75 188 ALA A CA 1
ATOM 1470 C C . ALA A 1 188 ? 18.539 -9.604 -37.838 1.00 90.75 188 ALA A C 1
ATOM 1472 O O . ALA A 1 188 ? 17.880 -9.418 -36.811 1.00 90.75 188 ALA A O 1
ATOM 1473 N N . LYS A 1 189 ? 19.658 -10.340 -37.832 1.00 90.00 189 LYS A N 1
ATOM 1474 C CA . LYS A 1 189 ? 20.217 -10.903 -36.598 1.00 90.00 189 LYS A CA 1
ATOM 1475 C C . LYS A 1 189 ? 20.681 -9.804 -35.650 1.00 90.00 189 LYS A C 1
ATOM 1477 O O . LYS A 1 189 ? 20.336 -9.843 -34.474 1.00 90.00 189 LYS A O 1
ATOM 1482 N N . LEU A 1 190 ? 21.409 -8.820 -36.172 1.00 89.81 190 LEU A N 1
ATOM 1483 C CA . LEU A 1 190 ? 21.938 -7.704 -35.394 1.00 89.81 190 LEU A CA 1
ATOM 1484 C C . LEU A 1 190 ? 20.824 -6.934 -34.666 1.00 89.81 190 LEU A C 1
ATOM 1486 O O . LEU A 1 190 ? 20.960 -6.622 -33.486 1.00 89.81 190 LEU A O 1
ATOM 1490 N N . ILE A 1 191 ? 19.701 -6.685 -35.349 1.00 90.06 191 ILE A N 1
ATOM 1491 C CA . ILE A 1 191 ? 18.494 -6.086 -34.763 1.00 90.06 191 ILE A CA 1
ATOM 1492 C C . ILE A 1 191 ? 17.952 -6.960 -33.624 1.00 90.06 191 ILE A C 1
ATOM 1494 O O . ILE A 1 191 ? 17.726 -6.472 -32.517 1.00 90.06 191 ILE A O 1
ATOM 1498 N N . LYS A 1 192 ? 17.763 -8.259 -33.885 1.00 87.75 192 LYS A N 1
ATOM 1499 C CA . LYS A 1 192 ? 17.190 -9.211 -32.923 1.00 87.75 192 LYS A CA 1
ATOM 1500 C C . LYS A 1 192 ? 18.028 -9.338 -31.647 1.00 87.75 192 LYS A C 1
ATOM 1502 O O . LYS A 1 192 ? 17.463 -9.449 -30.561 1.00 87.75 192 LYS A O 1
ATOM 1507 N N . ASP A 1 193 ? 19.348 -9.311 -31.784 1.00 86.12 193 ASP A N 1
ATOM 1508 C CA . ASP A 1 193 ? 20.287 -9.450 -30.670 1.00 86.12 193 ASP A CA 1
ATOM 1509 C C . ASP A 1 193 ? 20.520 -8.137 -29.904 1.00 86.12 193 ASP A C 1
ATOM 1511 O O . ASP A 1 193 ? 21.239 -8.131 -28.908 1.00 86.12 193 ASP A O 1
ATOM 1515 N N . GLY A 1 194 ? 19.924 -7.021 -30.344 1.00 83.81 194 GLY A N 1
ATOM 1516 C CA . GLY A 1 194 ? 20.125 -5.714 -29.714 1.00 83.81 194 GLY A CA 1
ATOM 1517 C C . GLY A 1 194 ? 21.496 -5.097 -30.005 1.00 83.81 194 GLY A C 1
ATOM 1518 O O . GLY A 1 194 ? 21.997 -4.305 -29.215 1.00 83.81 194 GLY A O 1
ATOM 1519 N N . GLY A 1 195 ? 22.118 -5.442 -31.136 1.00 83.31 195 GLY A N 1
ATOM 1520 C CA . GLY A 1 195 ? 23.410 -4.891 -31.558 1.00 83.31 195 GLY A CA 1
ATOM 1521 C C . GLY A 1 195 ? 23.345 -3.462 -32.114 1.00 83.31 195 GLY A C 1
ATOM 1522 O O . GLY A 1 195 ? 24.382 -2.894 -32.456 1.00 83.31 195 GLY A O 1
ATOM 1523 N N . LEU A 1 196 ? 22.146 -2.877 -32.211 1.00 85.44 196 LEU A N 1
ATOM 1524 C CA . LEU A 1 196 ? 21.910 -1.503 -32.658 1.00 85.44 196 LEU A CA 1
ATOM 1525 C C . LEU A 1 196 ? 21.566 -0.577 -31.485 1.00 85.44 196 LEU A C 1
ATOM 1527 O O . LEU A 1 196 ? 21.057 -1.007 -30.455 1.00 85.44 196 LEU A O 1
ATOM 1531 N N . SER A 1 197 ? 21.794 0.720 -31.679 1.00 86.88 197 SER A N 1
ATOM 1532 C CA . SER A 1 197 ? 21.411 1.807 -30.777 1.00 86.88 197 SER A CA 1
ATOM 1533 C C . SER A 1 197 ? 21.019 3.059 -31.568 1.00 86.88 197 SER A C 1
ATOM 1535 O O . SER A 1 197 ? 21.417 3.234 -32.721 1.00 86.88 197 SER A O 1
ATOM 1537 N N . PHE A 1 198 ? 20.342 4.014 -30.926 1.00 86.00 198 PHE A N 1
ATOM 1538 C CA . PHE A 1 198 ? 20.098 5.340 -31.516 1.00 86.00 198 PHE A CA 1
ATOM 1539 C C . PHE A 1 198 ? 21.377 6.141 -31.814 1.00 86.00 198 PHE A C 1
ATOM 1541 O O . PHE A 1 198 ? 21.301 7.237 -32.364 1.00 86.00 198 PHE A O 1
ATOM 1548 N N . ALA A 1 199 ? 22.554 5.683 -31.379 1.00 82.19 199 ALA A N 1
ATOM 1549 C CA . ALA A 1 199 ? 23.826 6.322 -31.700 1.00 82.19 199 ALA A CA 1
ATOM 1550 C C . ALA A 1 199 ? 24.446 5.798 -33.000 1.00 82.19 199 ALA A C 1
ATOM 1552 O O . ALA A 1 199 ? 25.167 6.546 -33.645 1.00 82.19 199 ALA A O 1
ATOM 1553 N N . ASN A 1 200 ? 24.170 4.548 -33.376 1.00 86.06 200 ASN A N 1
ATOM 1554 C CA . ASN A 1 200 ? 24.855 3.866 -34.478 1.00 86.06 200 ASN A CA 1
ATOM 1555 C C . ASN A 1 200 ? 23.918 3.428 -35.615 1.00 86.06 200 ASN A C 1
ATOM 1557 O O . ASN A 1 200 ? 24.395 2.937 -36.632 1.00 86.06 200 ASN A O 1
ATOM 1561 N N . ILE A 1 201 ? 22.602 3.610 -35.470 1.00 86.19 201 ILE A N 1
ATOM 1562 C CA . ILE A 1 201 ? 21.634 3.265 -36.518 1.00 86.19 201 ILE A CA 1
ATOM 1563 C C . ILE A 1 201 ? 21.813 4.107 -37.788 1.00 86.19 201 ILE A C 1
ATOM 1565 O O . ILE A 1 201 ? 21.585 3.598 -38.880 1.00 86.19 201 ILE A O 1
ATOM 1569 N N . GLU A 1 202 ? 22.280 5.354 -37.657 1.00 85.25 202 GLU A N 1
ATOM 1570 C CA . GLU A 1 202 ? 22.563 6.233 -38.801 1.00 85.25 202 GLU A CA 1
ATOM 1571 C C . GLU A 1 202 ? 23.658 5.667 -39.710 1.00 85.25 202 GLU A C 1
ATOM 1573 O O . GLU A 1 202 ? 23.543 5.754 -40.930 1.00 85.25 202 GLU A O 1
ATOM 1578 N N . ASP A 1 203 ? 24.667 5.002 -39.138 1.00 86.19 203 ASP A N 1
ATOM 1579 C CA . ASP A 1 203 ? 25.775 4.419 -39.900 1.00 86.19 203 ASP A CA 1
ATOM 1580 C C . ASP A 1 203 ? 25.332 3.314 -40.866 1.00 86.19 203 ASP A C 1
ATOM 1582 O O . ASP A 1 203 ? 26.032 3.029 -41.832 1.00 86.19 203 ASP A O 1
ATOM 1586 N N . VAL A 1 204 ? 24.213 2.648 -40.572 1.00 89.00 204 VAL A N 1
ATOM 1587 C CA . VAL A 1 204 ? 23.708 1.478 -41.313 1.00 89.00 204 VAL A CA 1
ATOM 1588 C C . VAL A 1 204 ? 22.338 1.748 -41.937 1.00 89.00 204 VAL A C 1
ATOM 1590 O O . VAL A 1 204 ? 21.656 0.844 -42.415 1.00 89.00 204 VAL A O 1
ATOM 1593 N N . LYS A 1 205 ? 21.897 3.007 -41.920 1.00 89.44 205 LYS A N 1
ATOM 1594 C CA . LYS A 1 205 ? 20.531 3.399 -42.265 1.00 89.44 205 LYS A CA 1
ATOM 1595 C C . LYS A 1 205 ? 20.173 3.124 -43.717 1.00 89.44 205 LYS A C 1
ATOM 1597 O O . LYS A 1 205 ? 19.075 2.634 -43.964 1.00 89.44 205 LYS A O 1
ATOM 1602 N N . SER A 1 206 ? 21.081 3.416 -44.651 1.00 90.12 206 SER A N 1
ATOM 1603 C CA . SER A 1 206 ? 20.858 3.153 -46.080 1.00 90.12 206 SER A CA 1
ATOM 1604 C C . SER A 1 206 ? 20.596 1.667 -46.314 1.00 90.12 206 SER A C 1
ATOM 1606 O O . SER A 1 206 ? 19.561 1.310 -46.865 1.00 90.12 206 SER A O 1
ATOM 1608 N N . ASP A 1 207 ? 21.445 0.796 -45.768 1.00 90.19 207 ASP A N 1
ATOM 1609 C CA . ASP A 1 207 ? 21.296 -0.653 -45.926 1.00 90.19 207 ASP A CA 1
ATOM 1610 C C . ASP A 1 207 ? 20.011 -1.173 -45.272 1.00 90.19 207 ASP A C 1
ATOM 1612 O O . ASP A 1 207 ? 19.313 -2.038 -45.809 1.00 90.19 207 ASP A O 1
ATOM 1616 N N . LEU A 1 208 ? 19.656 -0.630 -44.103 1.00 91.81 208 LEU A N 1
ATOM 1617 C CA . LEU A 1 208 ? 18.402 -0.966 -43.435 1.00 91.81 208 LEU A CA 1
ATOM 1618 C C . LEU A 1 208 ? 17.176 -0.526 -44.250 1.00 91.81 208 LEU A C 1
ATOM 1620 O O . LEU A 1 208 ? 16.147 -1.204 -44.182 1.00 91.81 208 LEU A O 1
ATOM 1624 N N . ILE A 1 209 ? 17.254 0.578 -45.000 1.00 91.75 209 ILE A N 1
ATOM 1625 C CA . ILE A 1 209 ? 16.206 1.014 -45.937 1.00 91.75 209 ILE A CA 1
ATOM 1626 C C . ILE A 1 209 ? 16.147 0.056 -47.125 1.00 91.75 209 ILE A C 1
ATOM 1628 O O . ILE A 1 209 ? 15.076 -0.488 -47.401 1.00 91.75 209 ILE A O 1
ATOM 1632 N N . ASP A 1 210 ? 17.288 -0.212 -47.760 1.00 91.88 210 ASP A N 1
ATOM 1633 C CA . ASP A 1 210 ? 17.400 -1.061 -48.953 1.00 91.88 210 ASP A CA 1
ATOM 1634 C C . ASP A 1 210 ? 16.902 -2.491 -48.694 1.00 91.88 210 ASP A C 1
ATOM 1636 O O . ASP A 1 210 ? 16.332 -3.145 -49.570 1.00 91.88 210 ASP A O 1
ATOM 1640 N N . HIS A 1 211 ? 17.040 -2.966 -47.456 1.00 90.62 211 HIS A N 1
ATOM 1641 C CA . HIS A 1 211 ? 16.563 -4.277 -47.023 1.00 90.62 211 HIS A CA 1
ATOM 1642 C C . HIS A 1 211 ? 15.184 -4.279 -46.344 1.00 90.62 211 HIS A C 1
ATOM 1644 O O . HIS A 1 211 ? 14.723 -5.342 -45.909 1.00 90.62 211 HIS A O 1
ATOM 1650 N N . GLY A 1 212 ? 14.514 -3.128 -46.231 1.00 91.12 212 GLY A N 1
ATOM 1651 C CA . GLY A 1 212 ? 13.196 -3.008 -45.596 1.00 91.12 212 GLY A CA 1
ATOM 1652 C C . GLY A 1 212 ? 13.187 -3.314 -44.090 1.00 91.12 212 GLY A C 1
ATOM 1653 O O . GLY A 1 212 ? 12.156 -3.706 -43.542 1.00 91.12 212 GLY A O 1
ATOM 1654 N N . LEU A 1 213 ? 14.328 -3.161 -43.411 1.00 93.75 213 LEU A N 1
ATOM 1655 C CA . LEU A 1 213 ? 14.533 -3.503 -41.999 1.00 93.75 213 LEU A CA 1
ATOM 1656 C C . LEU A 1 213 ? 14.484 -2.290 -41.058 1.00 93.75 213 LEU A C 1
ATOM 1658 O O . LEU A 1 213 ? 14.299 -2.476 -39.856 1.00 93.75 213 LEU A O 1
ATOM 1662 N N . LEU A 1 214 ? 14.600 -1.057 -41.566 1.00 92.19 214 LEU A N 1
ATOM 1663 C CA . LEU A 1 214 ? 14.743 0.146 -40.731 1.00 92.19 214 LEU A CA 1
ATOM 1664 C C . LEU A 1 214 ? 13.601 0.326 -39.716 1.00 92.19 214 LEU A C 1
ATOM 1666 O O . LEU A 1 214 ? 13.837 0.564 -38.532 1.00 92.19 214 LEU A O 1
ATOM 1670 N N . ARG A 1 215 ? 12.345 0.131 -40.138 1.00 91.81 215 ARG A N 1
ATOM 1671 C CA . ARG A 1 215 ? 11.189 0.226 -39.230 1.00 91.81 215 ARG A CA 1
ATOM 1672 C C . ARG A 1 215 ? 11.204 -0.858 -38.145 1.00 91.81 215 ARG A C 1
ATOM 1674 O O . ARG A 1 215 ? 10.751 -0.609 -37.028 1.00 91.81 215 ARG A O 1
ATOM 1681 N N . TRP A 1 216 ? 11.697 -2.059 -38.455 1.00 93.00 216 TRP A N 1
ATOM 1682 C CA . TRP A 1 216 ? 11.846 -3.123 -37.459 1.00 93.00 216 TRP A CA 1
ATOM 1683 C C . TRP A 1 216 ? 12.976 -2.803 -36.479 1.00 93.00 216 TRP A C 1
ATOM 1685 O O . TRP A 1 216 ? 12.757 -2.914 -35.275 1.00 93.00 216 TRP A O 1
ATOM 1695 N N . ALA A 1 217 ? 14.114 -2.305 -36.970 1.00 92.06 217 ALA A N 1
ATOM 1696 C CA . ALA A 1 217 ? 15.211 -1.831 -36.130 1.00 92.06 217 ALA A CA 1
ATOM 1697 C C . ALA A 1 217 ? 14.722 -0.789 -35.113 1.00 92.06 217 ALA A C 1
ATOM 1699 O O . ALA A 1 217 ? 14.891 -0.978 -33.911 1.00 92.06 217 ALA A O 1
ATOM 1700 N N . TYR A 1 218 ? 14.010 0.249 -35.565 1.00 90.94 218 TYR A N 1
ATOM 1701 C CA . TYR A 1 218 ? 13.446 1.255 -34.663 1.00 90.94 218 TYR A CA 1
ATOM 1702 C C . TYR A 1 218 ? 12.446 0.685 -33.654 1.00 90.94 218 TYR A C 1
ATOM 1704 O O . TYR A 1 218 ? 12.439 1.112 -32.501 1.00 90.94 218 TYR A O 1
ATOM 1712 N N . LYS A 1 219 ? 11.625 -0.297 -34.049 1.00 90.69 219 LYS A N 1
ATOM 1713 C CA . LYS A 1 219 ? 10.693 -0.967 -33.132 1.00 90.69 219 LYS A CA 1
ATOM 1714 C C . LYS A 1 219 ? 11.424 -1.739 -32.030 1.00 90.69 219 LYS A C 1
ATOM 1716 O O . LYS A 1 219 ? 10.966 -1.723 -30.890 1.00 90.69 219 LYS A O 1
ATOM 1721 N N . GLU A 1 220 ? 12.531 -2.401 -32.359 1.00 91.00 220 GLU A N 1
ATOM 1722 C CA . GLU A 1 220 ? 13.352 -3.090 -31.361 1.00 91.00 220 GLU A CA 1
ATOM 1723 C C . GLU A 1 220 ? 14.070 -2.104 -30.438 1.00 91.00 220 GLU A C 1
ATOM 1725 O O . GLU A 1 220 ? 14.088 -2.329 -29.235 1.00 91.00 220 GLU A O 1
ATOM 1730 N N . LEU A 1 221 ? 14.584 -0.985 -30.958 1.00 87.81 221 LEU A N 1
ATOM 1731 C CA . LEU A 1 221 ? 15.271 0.026 -30.142 1.00 87.81 221 LEU A CA 1
ATOM 1732 C C . LEU A 1 221 ? 14.372 0.650 -29.066 1.00 87.81 221 LEU A C 1
ATOM 1734 O O . LEU A 1 221 ? 14.824 0.926 -27.960 1.00 87.81 221 LEU A O 1
ATOM 1738 N N . ILE A 1 222 ? 13.089 0.856 -29.365 1.00 88.25 222 ILE A N 1
ATOM 1739 C CA . ILE A 1 222 ? 12.130 1.444 -28.414 1.00 88.25 222 ILE A CA 1
ATOM 1740 C C . ILE A 1 222 ? 11.444 0.408 -27.517 1.00 88.25 222 ILE A C 1
ATOM 1742 O O . ILE A 1 222 ? 10.608 0.786 -26.692 1.00 88.25 222 ILE A O 1
ATOM 1746 N N . LYS A 1 223 ? 11.697 -0.896 -27.695 1.00 85.12 223 LYS A N 1
ATOM 1747 C CA . LYS A 1 223 ? 10.926 -1.951 -27.010 1.00 85.12 223 LYS A CA 1
ATOM 1748 C C . LYS A 1 223 ? 11.088 -1.894 -25.493 1.00 85.12 223 LYS A C 1
ATOM 1750 O O . LYS A 1 223 ? 10.107 -2.056 -24.773 1.00 85.12 223 LYS A O 1
ATOM 1755 N N . ASP A 1 224 ? 12.293 -1.574 -25.034 1.00 79.06 224 ASP A N 1
ATOM 1756 C CA . ASP A 1 224 ? 12.653 -1.553 -23.617 1.00 79.06 224 ASP A CA 1
ATOM 1757 C C . ASP A 1 224 ? 12.350 -0.198 -22.959 1.00 79.06 224 ASP A C 1
ATOM 1759 O O . ASP A 1 224 ? 12.502 -0.044 -21.752 1.00 79.06 224 ASP A O 1
ATOM 1763 N N . GLY A 1 225 ? 11.833 0.769 -23.728 1.00 75.00 225 GLY A N 1
ATOM 1764 C CA . GLY A 1 225 ? 11.457 2.082 -23.208 1.00 75.00 225 GLY A CA 1
ATOM 1765 C C . GLY A 1 225 ? 12.652 2.976 -22.870 1.00 75.00 225 GLY A C 1
ATOM 1766 O O . GLY A 1 225 ? 12.565 3.759 -21.930 1.00 75.00 225 GLY A O 1
ATOM 1767 N N . ASP A 1 226 ? 13.757 2.867 -23.611 1.00 78.25 226 ASP A N 1
ATOM 1768 C CA . ASP A 1 226 ? 14.915 3.756 -23.471 1.00 78.25 226 ASP A CA 1
ATOM 1769 C C . ASP A 1 226 ? 14.514 5.220 -23.762 1.00 78.25 226 ASP A C 1
ATOM 1771 O O . ASP A 1 226 ? 14.062 5.499 -24.869 1.00 78.25 226 ASP A O 1
ATOM 1775 N N . PRO A 1 227 ? 14.667 6.178 -22.826 1.00 77.44 227 PRO A N 1
ATOM 1776 C CA . PRO A 1 227 ? 14.293 7.575 -23.044 1.00 77.44 227 PRO A CA 1
ATOM 1777 C C . PRO A 1 227 ? 15.224 8.336 -24.002 1.00 77.44 227 PRO A C 1
ATOM 1779 O O . PRO A 1 227 ? 14.885 9.456 -24.387 1.00 77.44 227 PRO A O 1
ATOM 1782 N N . THR A 1 228 ? 16.377 7.780 -24.398 1.00 80.81 228 THR A N 1
ATOM 1783 C CA . THR A 1 228 ? 17.374 8.494 -25.221 1.00 80.81 228 THR A CA 1
ATOM 1784 C C . THR A 1 228 ? 16.848 8.925 -26.592 1.00 80.81 228 THR A C 1
ATOM 1786 O O . THR A 1 228 ? 17.375 9.879 -27.170 1.00 80.81 228 THR A O 1
ATOM 1789 N N . PHE A 1 229 ? 15.777 8.301 -27.104 1.00 85.19 229 PHE A N 1
ATOM 1790 C CA . PHE A 1 229 ? 15.126 8.756 -28.339 1.00 85.19 229 PHE A CA 1
ATOM 1791 C C . PHE A 1 229 ? 14.587 10.189 -28.224 1.00 85.19 229 PHE A C 1
ATOM 1793 O O . PHE A 1 229 ? 14.533 10.907 -29.220 1.00 85.19 229 PHE A O 1
ATOM 1800 N N . ALA A 1 230 ? 14.172 10.608 -27.024 1.00 82.19 230 ALA A N 1
ATOM 1801 C CA . ALA A 1 230 ? 13.544 11.905 -26.804 1.00 82.19 230 ALA A CA 1
ATOM 1802 C C . ALA A 1 230 ? 14.561 13.056 -26.755 1.00 82.19 230 ALA A C 1
ATOM 1804 O O . ALA A 1 230 ? 14.189 14.204 -26.984 1.00 82.19 230 ALA A O 1
ATOM 1805 N N . ASP A 1 231 ? 15.833 12.747 -26.494 1.00 82.62 231 ASP A N 1
ATOM 1806 C CA . ASP A 1 231 ? 16.927 13.723 -26.429 1.00 82.62 231 ASP A CA 1
ATOM 1807 C C . ASP A 1 231 ? 17.489 14.099 -27.805 1.00 82.62 231 ASP A C 1
ATOM 1809 O O . ASP A 1 231 ? 18.252 15.057 -27.934 1.00 82.62 231 ASP A O 1
ATOM 1813 N N . LYS A 1 232 ? 17.104 13.365 -28.855 1.00 83.62 232 LYS A N 1
ATOM 1814 C CA . LYS A 1 232 ? 17.586 13.567 -30.222 1.00 83.62 232 LYS A CA 1
ATOM 1815 C C . LYS A 1 232 ? 16.434 13.951 -31.142 1.00 83.62 232 LYS A C 1
ATOM 1817 O O . LYS A 1 232 ? 15.630 13.108 -31.533 1.00 83.62 232 LYS A O 1
ATOM 1822 N N . ASN A 1 233 ? 16.387 15.221 -31.542 1.00 85.25 233 ASN A N 1
ATOM 1823 C CA . ASN A 1 233 ? 15.321 15.748 -32.401 1.00 85.25 233 ASN A CA 1
ATOM 1824 C C . ASN A 1 233 ? 15.177 14.985 -33.729 1.00 85.25 233 ASN A C 1
ATOM 1826 O O . ASN A 1 233 ? 14.051 14.735 -34.154 1.00 85.25 233 ASN A O 1
ATOM 1830 N N . ASP A 1 234 ? 16.284 14.576 -34.353 1.00 85.56 234 ASP A N 1
ATOM 1831 C CA . ASP A 1 234 ? 16.244 13.808 -35.605 1.00 85.56 234 ASP A CA 1
ATOM 1832 C C . ASP A 1 234 ? 15.633 12.417 -35.403 1.00 85.56 234 ASP A C 1
ATOM 1834 O O . ASP A 1 234 ? 14.711 12.042 -36.123 1.00 85.56 234 ASP A O 1
ATOM 1838 N N . VAL A 1 235 ? 16.043 11.703 -34.348 1.00 86.06 235 VAL A N 1
ATOM 1839 C CA . VAL A 1 235 ? 15.457 10.402 -33.983 1.00 86.06 235 VAL A CA 1
ATOM 1840 C C . VAL A 1 235 ? 13.965 10.543 -33.688 1.00 86.06 235 VAL A C 1
ATOM 1842 O O . VAL A 1 235 ? 13.162 9.732 -34.142 1.00 86.06 235 VAL A O 1
ATOM 1845 N N . LYS A 1 236 ? 13.565 11.591 -32.959 1.00 88.56 236 LYS A N 1
ATOM 1846 C CA . LYS A 1 236 ? 12.155 11.872 -32.668 1.00 88.56 236 LYS A CA 1
ATOM 1847 C C . LYS A 1 236 ? 11.345 12.101 -33.946 1.00 88.56 236 LYS A C 1
ATOM 1849 O O . LYS A 1 236 ? 10.253 11.547 -34.060 1.00 88.56 236 LYS A O 1
ATOM 1854 N N . ARG A 1 237 ? 11.870 12.886 -34.897 1.00 89.69 237 ARG A N 1
ATOM 1855 C CA . ARG A 1 237 ? 11.232 13.131 -36.202 1.00 89.69 237 ARG A CA 1
ATOM 1856 C C . ARG A 1 237 ? 11.071 11.829 -36.979 1.00 89.69 237 ARG A C 1
ATOM 1858 O O . ARG A 1 237 ? 9.980 11.543 -37.451 1.00 89.69 237 ARG A O 1
ATOM 1865 N N . GLU A 1 238 ? 12.114 11.016 -37.045 1.00 89.44 238 GLU A N 1
ATOM 1866 C CA . GLU A 1 238 ? 12.079 9.752 -37.783 1.00 89.44 238 GLU A CA 1
ATOM 1867 C C . GLU A 1 238 ? 11.115 8.745 -37.165 1.00 89.44 238 GLU A C 1
ATOM 1869 O O . GLU A 1 238 ? 10.314 8.128 -37.866 1.00 89.44 238 GLU A O 1
ATOM 1874 N N . LEU A 1 239 ? 11.112 8.611 -35.838 1.00 91.12 239 LEU A N 1
ATOM 1875 C CA . LEU A 1 239 ? 10.113 7.791 -35.160 1.00 91.12 239 LEU A CA 1
ATOM 1876 C C . LEU A 1 239 ? 8.685 8.278 -35.454 1.00 91.12 239 LEU A C 1
ATOM 1878 O O . LEU A 1 239 ? 7.781 7.445 -35.525 1.00 91.12 239 LEU A O 1
ATOM 1882 N N . ASP A 1 240 ? 8.457 9.583 -35.624 1.00 91.50 240 ASP A N 1
ATOM 1883 C CA . ASP A 1 240 ? 7.150 10.135 -36.012 1.00 91.50 240 ASP A CA 1
ATOM 1884 C C . ASP A 1 240 ? 6.811 9.780 -37.471 1.00 91.50 240 ASP A C 1
ATOM 1886 O O . ASP A 1 240 ? 5.726 9.263 -37.736 1.00 91.50 240 ASP A O 1
ATOM 1890 N N . GLU A 1 241 ? 7.766 9.937 -38.397 1.00 91.75 241 GLU A N 1
ATOM 1891 C CA . GLU A 1 241 ? 7.638 9.563 -39.817 1.00 91.75 241 GLU A CA 1
ATOM 1892 C C . GLU A 1 241 ? 7.288 8.075 -40.001 1.00 91.75 241 GLU A C 1
ATOM 1894 O O . GLU A 1 241 ? 6.447 7.725 -40.830 1.00 91.75 241 GLU A O 1
ATOM 1899 N N . TYR A 1 242 ? 7.863 7.190 -39.180 1.00 89.69 242 TYR A N 1
ATOM 1900 C CA . TYR A 1 242 ? 7.562 5.752 -39.193 1.00 89.69 242 TYR A CA 1
ATOM 1901 C C . TYR A 1 242 ? 6.326 5.350 -38.362 1.00 89.69 242 TYR A C 1
ATOM 1903 O O . TYR A 1 242 ? 6.000 4.155 -38.275 1.00 89.69 242 TYR A O 1
ATOM 1911 N N . GLY A 1 243 ? 5.631 6.307 -37.732 1.00 90.50 243 GLY A N 1
ATOM 1912 C CA . GLY A 1 243 ? 4.465 6.057 -36.873 1.00 90.50 243 GLY A CA 1
ATOM 1913 C C . GLY A 1 243 ? 4.789 5.286 -35.582 1.00 90.50 243 GLY A C 1
ATOM 1914 O O . GLY A 1 243 ? 3.934 4.599 -35.013 1.00 90.50 243 GLY A O 1
ATOM 1915 N N . LEU A 1 244 ? 6.040 5.351 -35.126 1.00 93.31 244 LEU A N 1
ATOM 1916 C CA . LEU A 1 244 ? 6.566 4.649 -33.954 1.00 93.31 244 LEU A CA 1
ATOM 1917 C C . LEU A 1 244 ? 6.691 5.545 -32.718 1.00 93.31 244 LEU A C 1
ATOM 1919 O O . LEU A 1 244 ? 6.782 5.016 -31.613 1.00 93.31 244 LEU A O 1
ATOM 1923 N N . LEU A 1 245 ? 6.630 6.872 -32.859 1.00 92.19 245 LEU A N 1
ATOM 1924 C CA . LEU A 1 245 ? 6.851 7.795 -31.741 1.00 92.19 245 LEU A CA 1
ATOM 1925 C C . LEU A 1 245 ? 5.865 7.579 -30.580 1.00 92.19 245 LEU A C 1
ATOM 1927 O O . LEU A 1 245 ? 6.275 7.478 -29.426 1.00 92.19 245 LEU A O 1
ATOM 1931 N N . ARG A 1 246 ? 4.569 7.390 -30.872 1.00 92.81 246 ARG A N 1
ATOM 1932 C CA . ARG A 1 246 ? 3.578 7.027 -29.841 1.00 92.81 246 ARG A CA 1
ATOM 1933 C C . ARG A 1 246 ? 3.914 5.699 -29.158 1.00 92.81 246 ARG A C 1
ATOM 1935 O O . ARG A 1 246 ? 3.758 5.576 -27.947 1.00 92.81 246 ARG A O 1
ATOM 1942 N N . HIS A 1 247 ? 4.358 4.701 -29.924 1.00 91.12 247 HIS A N 1
ATOM 1943 C CA . HIS A 1 247 ? 4.746 3.398 -29.377 1.00 91.12 247 HIS A CA 1
ATOM 1944 C C . HIS A 1 247 ? 5.962 3.521 -28.451 1.00 91.12 247 HIS A C 1
ATOM 1946 O O . HIS A 1 247 ? 5.988 2.872 -27.408 1.00 91.12 247 HIS A O 1
ATOM 1952 N N . ALA A 1 248 ? 6.913 4.395 -28.788 1.00 90.62 248 ALA A N 1
ATOM 1953 C CA . ALA A 1 248 ? 8.086 4.669 -27.967 1.00 90.62 248 ALA A CA 1
ATOM 1954 C C . ALA A 1 248 ? 7.688 5.237 -26.598 1.00 90.62 248 ALA A C 1
ATOM 1956 O O . ALA A 1 248 ? 8.093 4.700 -25.570 1.00 90.62 248 ALA A O 1
ATOM 1957 N N . TYR A 1 249 ? 6.801 6.237 -26.570 1.00 90.25 249 TYR A N 1
ATOM 1958 C CA . TYR A 1 249 ? 6.284 6.799 -25.317 1.00 90.25 249 TYR A CA 1
ATOM 1959 C C . TYR A 1 249 ? 5.426 5.808 -24.509 1.00 90.25 249 TYR A C 1
ATOM 1961 O O . TYR A 1 249 ? 5.503 5.798 -23.283 1.00 90.25 249 TYR A O 1
ATOM 1969 N N . VAL A 1 250 ? 4.654 4.924 -25.155 1.00 90.62 250 VAL A N 1
ATOM 1970 C CA . VAL A 1 250 ? 3.924 3.849 -24.451 1.00 90.62 250 VAL A CA 1
ATOM 1971 C C . VAL A 1 250 ? 4.885 2.868 -23.775 1.00 90.62 250 VAL A C 1
ATOM 1973 O O . VAL A 1 250 ? 4.649 2.479 -22.630 1.00 90.62 250 VAL A O 1
ATOM 1976 N N . ASN A 1 251 ? 5.952 2.453 -24.462 1.00 89.44 251 ASN A N 1
ATOM 1977 C CA . ASN A 1 251 ? 6.950 1.549 -23.888 1.00 89.44 251 ASN A CA 1
ATOM 1978 C C . ASN A 1 251 ? 7.754 2.229 -22.778 1.00 89.44 251 ASN A C 1
ATOM 1980 O O . ASN A 1 251 ? 8.004 1.601 -21.753 1.00 89.44 251 ASN A O 1
ATOM 1984 N N . LEU A 1 252 ? 8.076 3.517 -22.934 1.00 87.25 252 LEU A N 1
ATOM 1985 C CA . LEU A 1 252 ? 8.686 4.323 -21.879 1.00 87.25 252 LEU A CA 1
ATOM 1986 C C . LEU A 1 252 ? 7.826 4.331 -20.606 1.00 87.25 252 LEU A C 1
ATOM 1988 O O . LEU A 1 252 ? 8.359 4.125 -19.525 1.00 87.25 252 LEU A O 1
ATOM 1992 N N . ILE A 1 253 ? 6.502 4.498 -20.711 1.00 86.75 253 ILE A N 1
ATOM 1993 C CA . ILE A 1 253 ? 5.607 4.431 -19.540 1.00 86.75 253 ILE A CA 1
ATOM 1994 C C . ILE A 1 253 ? 5.609 3.033 -18.910 1.00 86.75 253 ILE A C 1
ATOM 1996 O O . ILE A 1 253 ? 5.696 2.901 -17.694 1.00 86.75 253 ILE A O 1
ATOM 2000 N N . LYS A 1 254 ? 5.518 1.981 -19.731 1.00 84.94 254 LYS A N 1
ATOM 2001 C CA . LYS A 1 254 ? 5.420 0.596 -19.244 1.00 84.94 254 LYS A CA 1
ATOM 2002 C C . LYS A 1 254 ? 6.693 0.099 -18.567 1.00 84.94 254 LYS A C 1
ATOM 2004 O O . LYS A 1 254 ? 6.605 -0.579 -17.551 1.00 84.94 254 LYS A O 1
ATOM 2009 N N . ASN A 1 255 ? 7.847 0.397 -19.154 1.00 81.81 255 ASN A N 1
ATOM 2010 C CA . ASN A 1 255 ? 9.125 -0.183 -18.749 1.00 81.81 255 ASN A CA 1
ATOM 2011 C C . ASN A 1 255 ? 9.991 0.820 -17.985 1.00 81.81 255 ASN A C 1
ATOM 2013 O O . ASN A 1 255 ? 10.774 0.428 -17.125 1.00 81.81 255 ASN A O 1
ATOM 2017 N N . GLY A 1 256 ? 9.825 2.121 -18.236 1.00 69.44 256 GLY A N 1
ATOM 2018 C CA . GLY A 1 256 ? 10.633 3.160 -17.607 1.00 69.44 256 GLY A CA 1
ATOM 2019 C C . GLY A 1 256 ? 10.476 3.208 -16.090 1.00 69.44 256 GLY A C 1
ATOM 2020 O O . GLY A 1 256 ? 11.450 3.496 -15.402 1.00 69.44 256 GLY A O 1
ATOM 2021 N N . ILE A 1 257 ? 9.308 2.859 -15.545 1.00 63.22 257 ILE A N 1
ATOM 2022 C CA . ILE A 1 257 ? 9.117 2.786 -14.087 1.00 63.22 257 ILE A CA 1
ATOM 2023 C C . ILE A 1 257 ? 9.923 1.623 -13.492 1.00 63.22 257 ILE A C 1
ATOM 2025 O O . ILE A 1 257 ? 10.653 1.817 -12.522 1.00 63.22 257 ILE A O 1
ATOM 2029 N N . ALA A 1 258 ? 9.887 0.442 -14.121 1.00 61.00 258 ALA A N 1
ATOM 2030 C CA . ALA A 1 258 ? 10.648 -0.733 -13.682 1.00 61.00 258 ALA A CA 1
ATOM 2031 C C . ALA A 1 258 ? 12.171 -0.500 -13.683 1.00 61.00 258 ALA A C 1
ATOM 2033 O O . ALA A 1 258 ? 12.893 -1.114 -12.899 1.00 61.00 258 ALA A O 1
ATOM 2034 N N . PHE A 1 259 ? 12.653 0.411 -14.531 1.00 54.03 259 PHE A N 1
ATOM 2035 C CA . PHE A 1 259 ? 14.066 0.775 -14.625 1.00 54.03 259 PHE A CA 1
ATOM 2036 C C . PHE A 1 259 ? 14.444 2.054 -13.852 1.00 54.03 259 PHE A C 1
ATOM 2038 O O . PHE A 1 259 ? 15.581 2.508 -13.965 1.00 54.03 259 PHE A O 1
ATOM 2045 N N . GLY A 1 260 ? 13.530 2.672 -13.087 1.00 58.28 260 GLY A N 1
ATOM 2046 C CA . GLY A 1 260 ? 13.789 3.953 -12.397 1.00 58.28 260 GLY A CA 1
ATOM 2047 C C . GLY A 1 260 ? 13.996 5.144 -13.352 1.00 58.28 260 GLY A C 1
ATOM 2048 O O . GLY A 1 260 ? 14.500 6.213 -12.994 1.00 58.28 260 GLY A O 1
ATOM 2049 N N . LEU A 1 261 ? 13.624 4.968 -14.617 1.00 59.31 261 LEU A N 1
ATOM 2050 C CA . LEU A 1 261 ? 13.738 5.958 -15.682 1.00 59.31 261 LEU A CA 1
ATOM 2051 C C . LEU A 1 261 ? 12.532 6.896 -15.732 1.00 59.31 261 LEU A C 1
ATOM 2053 O O . LEU A 1 261 ? 12.648 7.952 -16.349 1.00 59.31 261 LEU A O 1
ATOM 2057 N N . LEU A 1 262 ? 11.425 6.565 -15.062 1.00 61.44 262 LEU A N 1
ATOM 2058 C CA . LEU A 1 262 ? 10.220 7.390 -15.003 1.00 61.44 262 LEU A CA 1
ATOM 2059 C C . LEU A 1 262 ? 9.776 7.625 -13.550 1.00 61.44 262 LEU A C 1
ATOM 2061 O O . LEU A 1 262 ? 9.381 6.701 -12.850 1.00 61.44 262 LEU A O 1
ATOM 2065 N N . GLU A 1 263 ? 9.836 8.890 -13.140 1.00 66.62 263 GLU A N 1
ATOM 2066 C CA . GLU A 1 263 ? 9.364 9.450 -11.865 1.00 66.62 263 GLU A CA 1
ATOM 2067 C C . GLU A 1 263 ? 8.507 10.688 -12.187 1.00 66.62 263 GLU A C 1
ATOM 2069 O O . GLU A 1 263 ? 8.480 11.138 -13.336 1.00 66.62 263 GLU A O 1
ATOM 2074 N N . ILE A 1 264 ? 7.836 11.291 -11.204 1.00 57.31 264 ILE A N 1
ATOM 2075 C CA . ILE A 1 264 ? 6.922 12.431 -11.434 1.00 57.31 264 ILE A CA 1
ATOM 2076 C C . ILE A 1 264 ? 7.634 13.619 -12.092 1.00 57.31 264 ILE A C 1
ATOM 2078 O O . ILE A 1 264 ? 7.152 14.125 -13.106 1.00 57.31 264 ILE A O 1
ATOM 2082 N N . CYS A 1 265 ? 8.844 13.960 -11.635 1.00 52.53 265 CYS A N 1
ATOM 2083 C CA . CYS A 1 265 ? 9.692 14.988 -12.255 1.00 52.53 265 CYS A CA 1
ATOM 2084 C C . CYS A 1 265 ? 10.014 14.699 -13.737 1.00 52.53 265 CYS A C 1
ATOM 2086 O O . CYS A 1 265 ? 10.366 15.598 -14.497 1.00 52.53 265 CYS A O 1
ATOM 2088 N N . LYS A 1 266 ? 9.912 13.435 -14.169 1.00 66.44 266 LYS A N 1
ATOM 2089 C CA . LYS A 1 266 ? 10.150 13.003 -15.552 1.00 66.44 266 LYS A CA 1
ATOM 2090 C C . LYS A 1 266 ? 8.855 12.860 -16.362 1.00 66.44 266 LYS A C 1
ATOM 2092 O O . LYS A 1 266 ? 8.934 12.926 -17.584 1.00 66.44 266 LYS A O 1
ATOM 2097 N N . ILE A 1 267 ? 7.678 12.732 -15.736 1.00 71.62 267 ILE A N 1
ATOM 2098 C CA . ILE A 1 267 ? 6.396 12.923 -16.442 1.00 71.62 267 ILE A CA 1
ATOM 2099 C C . ILE A 1 267 ? 6.282 14.365 -16.910 1.00 71.62 267 ILE A C 1
ATOM 2101 O O . ILE A 1 267 ? 5.943 14.589 -18.067 1.00 71.62 267 ILE A O 1
ATOM 2105 N N . GLU A 1 268 ? 6.616 15.331 -16.053 1.00 76.75 268 GLU A N 1
ATOM 2106 C CA . GLU A 1 268 ? 6.583 16.749 -16.427 1.00 76.75 268 GLU A CA 1
ATOM 2107 C C . GLU A 1 268 ? 7.450 17.034 -17.658 1.00 76.75 268 GLU A C 1
ATOM 2109 O O . GLU A 1 268 ? 7.012 17.729 -18.575 1.00 76.75 268 GLU A O 1
ATOM 2114 N N . ARG A 1 269 ? 8.632 16.406 -17.742 1.00 81.38 269 ARG A N 1
ATOM 2115 C CA . ARG A 1 269 ? 9.517 16.481 -18.916 1.00 81.38 269 ARG A CA 1
ATOM 2116 C C . ARG A 1 269 ? 8.836 16.043 -20.217 1.00 81.38 269 ARG A C 1
ATOM 2118 O O . ARG A 1 269 ? 9.145 16.604 -21.262 1.00 81.38 269 ARG A O 1
ATOM 2125 N N . PHE A 1 270 ? 7.956 15.045 -20.168 1.00 86.19 270 PHE A N 1
ATOM 2126 C CA . PHE A 1 270 ? 7.276 14.483 -21.343 1.00 86.19 270 PHE A CA 1
ATOM 2127 C C . PHE A 1 270 ? 5.792 14.859 -21.412 1.00 86.19 270 PHE A C 1
ATOM 2129 O O . PHE A 1 270 ? 5.047 14.265 -22.192 1.00 86.19 270 PHE A O 1
ATOM 2136 N N . LYS A 1 271 ? 5.342 15.830 -20.603 1.00 86.19 271 LYS A N 1
ATOM 2137 C CA . LYS A 1 271 ? 3.921 16.167 -20.459 1.00 86.19 271 LYS A CA 1
ATOM 2138 C C . LYS A 1 271 ? 3.297 16.559 -21.794 1.00 86.19 271 LYS A C 1
ATOM 2140 O O . LYS A 1 271 ? 2.249 16.031 -22.145 1.00 86.19 271 LYS A O 1
ATOM 2145 N N . ALA A 1 272 ? 3.975 17.397 -22.578 1.00 88.50 272 ALA A N 1
ATOM 2146 C CA . ALA A 1 272 ? 3.482 17.836 -23.882 1.00 88.50 272 ALA A CA 1
ATOM 2147 C C . ALA A 1 272 ? 3.292 16.667 -24.866 1.00 88.50 272 ALA A C 1
ATOM 2149 O O . ALA A 1 272 ? 2.302 16.617 -25.595 1.00 88.50 272 ALA A O 1
ATOM 2150 N N . GLU A 1 273 ? 4.215 15.706 -24.893 1.00 90.25 273 GLU A N 1
ATOM 2151 C CA . GLU A 1 273 ? 4.126 14.532 -25.759 1.00 90.25 273 GLU A CA 1
ATOM 2152 C C . GLU A 1 273 ? 3.111 13.513 -25.254 1.00 90.25 273 GLU A C 1
ATOM 2154 O O . GLU A 1 273 ? 2.367 12.941 -26.054 1.00 90.25 273 GLU A O 1
ATOM 2159 N N . PHE A 1 274 ? 3.031 13.307 -23.941 1.00 90.81 274 PHE A N 1
ATOM 2160 C CA . PHE A 1 274 ? 1.986 12.486 -23.349 1.00 90.81 274 PHE A CA 1
ATOM 2161 C C . PHE A 1 274 ? 0.602 13.077 -23.612 1.00 90.81 274 PHE A C 1
ATOM 2163 O O . PHE A 1 274 ? -0.291 12.327 -23.999 1.00 90.81 274 PHE A O 1
ATOM 2170 N N . ASP A 1 275 ? 0.428 14.394 -23.521 1.00 88.62 275 ASP A N 1
ATOM 2171 C CA . ASP A 1 275 ? -0.814 15.068 -23.904 1.00 88.62 275 ASP A CA 1
ATOM 2172 C C . ASP A 1 275 ? -1.095 14.921 -25.405 1.00 88.62 275 ASP A C 1
ATOM 2174 O O . ASP A 1 275 ? -2.189 14.498 -25.783 1.00 88.62 275 ASP A O 1
ATOM 2178 N N . ARG A 1 276 ? -0.095 15.162 -26.271 1.00 92.31 276 ARG A N 1
ATOM 2179 C CA . ARG A 1 276 ? -0.213 14.987 -27.735 1.00 92.31 276 ARG A CA 1
ATOM 2180 C C . ARG A 1 276 ? -0.718 13.592 -28.111 1.00 92.31 276 ARG A C 1
ATOM 2182 O O . ARG A 1 276 ? -1.469 13.457 -29.075 1.00 92.31 276 ARG A O 1
ATOM 2189 N N . PHE A 1 277 ? -0.295 12.557 -27.386 1.00 91.62 277 PHE A N 1
ATOM 2190 C CA . PHE A 1 277 ? -0.641 11.165 -27.679 1.00 91.62 277 PHE A CA 1
ATOM 2191 C C . PHE A 1 277 ? -1.761 10.575 -26.807 1.00 91.62 277 PHE A C 1
ATOM 2193 O O . PHE A 1 277 ? -2.079 9.389 -26.975 1.00 91.62 277 PHE A O 1
ATOM 2200 N N . GLY A 1 278 ? -2.354 11.365 -25.903 1.00 90.69 278 GLY A N 1
ATOM 2201 C CA . GLY A 1 278 ? -3.378 10.904 -24.960 1.00 90.69 278 GLY A CA 1
ATOM 2202 C C . GLY A 1 278 ? -2.871 9.828 -23.992 1.00 90.69 278 GLY A C 1
ATOM 2203 O O . GLY A 1 278 ? -3.567 8.852 -23.733 1.00 90.69 278 GLY A O 1
ATOM 2204 N N . LEU A 1 279 ? -1.626 9.951 -23.526 1.00 91.06 279 LEU A N 1
ATOM 2205 C CA . LEU A 1 279 ? -0.938 8.992 -22.654 1.00 91.06 279 LEU A CA 1
ATOM 2206 C C . LEU A 1 279 ? -0.774 9.481 -21.211 1.00 91.06 279 LEU A C 1
ATOM 2208 O O . LEU A 1 279 ? -0.286 8.718 -20.382 1.00 91.06 279 LEU A O 1
ATOM 2212 N N . LEU A 1 280 ? -1.154 10.723 -20.901 1.00 89.38 280 LEU A N 1
ATOM 2213 C CA . LEU A 1 280 ? -0.915 11.308 -19.580 1.00 89.38 280 LEU A CA 1
ATOM 2214 C C . LEU A 1 280 ? -1.665 10.550 -18.467 1.00 89.38 280 LEU A C 1
ATOM 2216 O O . LEU A 1 280 ? -1.066 10.200 -17.453 1.00 89.38 280 LEU A O 1
ATOM 2220 N N . GLU A 1 281 ? -2.935 10.202 -18.694 1.00 91.31 281 GLU A N 1
ATOM 2221 C CA . GLU A 1 281 ? -3.722 9.349 -17.789 1.00 91.31 281 GLU A CA 1
ATOM 2222 C C . GLU A 1 281 ? -3.046 7.987 -17.569 1.00 91.31 281 GLU A C 1
ATOM 2224 O O . GLU A 1 281 ? -2.801 7.592 -16.432 1.00 91.31 281 GLU A O 1
ATOM 2229 N N . PHE A 1 282 ? -2.641 7.319 -18.655 1.00 89.81 282 PHE A N 1
ATOM 2230 C CA . PHE A 1 282 ? -1.947 6.029 -18.600 1.00 89.81 282 PHE A CA 1
ATOM 2231 C C . PHE A 1 282 ? -0.620 6.105 -17.824 1.00 89.81 282 PHE A C 1
ATOM 2233 O O . PHE A 1 282 ? -0.275 5.176 -17.091 1.00 89.81 282 PHE A O 1
ATOM 2240 N N . ALA A 1 283 ? 0.120 7.210 -17.955 1.00 87.75 283 ALA A N 1
ATOM 2241 C CA . ALA A 1 283 ? 1.349 7.443 -17.204 1.00 87.75 283 ALA A CA 1
ATOM 2242 C C . ALA A 1 283 ? 1.081 7.551 -15.694 1.00 87.75 283 ALA A C 1
ATOM 2244 O O . ALA A 1 283 ? 1.762 6.897 -14.902 1.00 87.75 283 ALA A O 1
ATOM 2245 N N . TYR A 1 284 ? 0.058 8.312 -15.292 1.00 87.19 284 TYR A N 1
ATOM 2246 C CA . TYR A 1 284 ? -0.321 8.437 -13.884 1.00 87.19 284 TYR A CA 1
ATOM 2247 C C . TYR A 1 284 ? -0.878 7.135 -13.300 1.00 87.19 284 TYR A C 1
ATOM 2249 O O . TYR A 1 284 ? -0.489 6.761 -12.195 1.00 87.19 284 TYR A O 1
ATOM 2257 N N . GLU A 1 285 ? -1.726 6.403 -14.030 1.00 88.38 285 GLU A N 1
ATOM 2258 C CA . GLU A 1 285 ? -2.211 5.081 -13.608 1.00 88.38 285 GLU A CA 1
ATOM 2259 C C . GLU A 1 285 ? -1.059 4.123 -13.308 1.00 88.38 285 GLU A C 1
ATOM 2261 O O . GLU A 1 285 ? -1.074 3.421 -12.291 1.00 88.38 285 GLU A O 1
ATOM 2266 N N . LYS A 1 286 ? -0.038 4.117 -14.172 1.00 86.94 286 LYS A N 1
ATOM 2267 C CA . LYS A 1 286 ? 1.135 3.268 -13.985 1.00 86.94 286 LYS A CA 1
ATOM 2268 C C . LYS A 1 286 ? 1.982 3.667 -12.787 1.00 86.94 286 LYS A C 1
ATOM 2270 O O . LYS A 1 286 ? 2.329 2.791 -11.997 1.00 86.94 286 LYS A O 1
ATOM 2275 N N . LEU A 1 287 ? 2.209 4.960 -12.565 1.00 83.19 287 LEU A N 1
ATOM 2276 C CA . LEU A 1 287 ? 2.882 5.422 -11.346 1.00 83.19 287 LEU A CA 1
ATOM 2277 C C . LEU A 1 287 ? 2.115 5.058 -10.066 1.00 83.19 287 LEU A C 1
ATOM 2279 O O . LEU A 1 287 ? 2.723 4.626 -9.083 1.00 83.19 287 LEU A O 1
ATOM 2283 N N . ILE A 1 288 ? 0.784 5.201 -10.070 1.00 85.56 288 ILE A N 1
ATOM 2284 C CA . ILE A 1 288 ? -0.061 4.806 -8.935 1.00 85.56 288 ILE A CA 1
ATOM 2285 C C . ILE A 1 288 ? 0.109 3.311 -8.655 1.00 85.56 288 ILE A C 1
ATOM 2287 O O . ILE A 1 288 ? 0.314 2.928 -7.502 1.00 85.56 288 ILE A O 1
ATOM 2291 N N . GLN A 1 289 ? 0.022 2.479 -9.698 1.00 84.19 289 GLN A N 1
ATOM 2292 C CA . GLN A 1 289 ? 0.091 1.024 -9.590 1.00 84.19 289 GLN A CA 1
ATOM 2293 C C . GLN A 1 289 ? 1.424 0.549 -8.998 1.00 84.19 289 GLN A C 1
ATOM 2295 O O . GLN A 1 289 ? 1.418 -0.258 -8.065 1.00 84.19 289 GLN A O 1
ATOM 2300 N N . ASP A 1 290 ? 2.539 1.064 -9.511 1.00 80.31 290 ASP A N 1
ATOM 2301 C CA . ASP A 1 290 ? 3.879 0.603 -9.134 1.00 80.31 290 ASP A CA 1
ATOM 2302 C C . ASP A 1 290 ? 4.347 1.192 -7.789 1.00 80.31 290 ASP A C 1
ATOM 2304 O O . ASP A 1 290 ? 5.301 0.706 -7.184 1.00 80.31 290 ASP A O 1
ATOM 2308 N N . GLY A 1 291 ? 3.648 2.208 -7.266 1.00 68.88 291 GLY A N 1
ATOM 2309 C CA . GLY A 1 291 ? 3.842 2.720 -5.907 1.00 68.88 291 GLY A CA 1
ATOM 2310 C C . GLY A 1 291 ? 5.057 3.637 -5.719 1.00 68.88 291 GLY A C 1
ATOM 2311 O O . GLY A 1 291 ? 5.313 4.055 -4.590 1.00 68.88 291 GLY A O 1
ATOM 2312 N N . VAL A 1 292 ? 5.737 4.024 -6.801 1.00 66.50 292 VAL A N 1
ATOM 2313 C CA . VAL A 1 292 ? 7.053 4.711 -6.851 1.00 66.50 292 VAL A CA 1
ATOM 2314 C C . VAL A 1 292 ? 6.992 6.213 -6.510 1.00 66.50 292 VAL A C 1
ATOM 2316 O O . VAL A 1 292 ? 7.718 7.022 -7.063 1.00 66.50 292 VAL A O 1
ATOM 2319 N N . TRP A 1 293 ? 6.100 6.627 -5.616 1.00 75.25 293 TRP A N 1
ATOM 2320 C CA . TRP A 1 293 ? 5.873 8.048 -5.331 1.00 75.25 293 TRP A CA 1
ATOM 2321 C C . TRP A 1 293 ? 5.635 8.330 -3.856 1.00 75.25 293 TRP A C 1
ATOM 2323 O O . TRP A 1 293 ? 5.075 7.512 -3.122 1.00 75.25 293 TRP A O 1
ATOM 2333 N N . GLU A 1 294 ? 6.044 9.500 -3.398 1.00 75.19 294 GLU A N 1
ATOM 2334 C CA . GLU A 1 294 ? 5.775 9.977 -2.049 1.00 75.19 294 GLU A CA 1
ATOM 2335 C C . GLU A 1 294 ? 4.430 10.711 -1.977 1.00 75.19 294 GLU A C 1
ATOM 2337 O O . GLU A 1 294 ? 3.929 11.268 -2.950 1.00 75.19 294 GLU A O 1
ATOM 2342 N N . ILE A 1 295 ? 3.832 10.762 -0.783 1.00 77.19 295 ILE A N 1
ATOM 2343 C CA . ILE A 1 295 ? 2.549 11.453 -0.554 1.00 77.19 295 ILE A CA 1
ATOM 2344 C C . ILE A 1 295 ? 2.603 12.926 -0.979 1.00 77.19 295 ILE A C 1
ATOM 2346 O O . ILE A 1 295 ? 1.618 13.448 -1.497 1.00 77.19 295 ILE A O 1
ATOM 2350 N N . LYS A 1 296 ? 3.754 13.579 -0.778 1.00 75.50 296 LYS A N 1
ATOM 2351 C CA . LYS A 1 296 ? 3.977 14.981 -1.155 1.00 75.50 296 LYS A CA 1
ATOM 2352 C 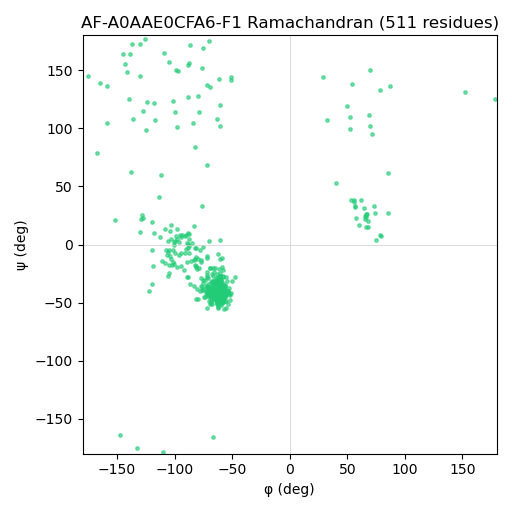C . LYS A 1 296 ? 3.881 15.206 -2.668 1.00 75.50 296 LYS A C 1
ATOM 2354 O O . LYS A 1 296 ? 3.463 16.274 -3.093 1.00 75.50 296 LYS A O 1
ATOM 2359 N N . GLU A 1 297 ? 4.227 14.200 -3.468 1.00 81.38 297 GLU A N 1
ATOM 2360 C CA . GLU A 1 297 ? 4.281 14.306 -4.928 1.00 81.38 297 GLU A CA 1
ATOM 2361 C C . GLU A 1 297 ? 2.898 14.150 -5.568 1.00 81.38 297 GLU A C 1
ATOM 2363 O O . GLU A 1 297 ? 2.680 14.603 -6.682 1.00 81.38 297 GLU A O 1
ATOM 2368 N N . ILE A 1 298 ? 1.922 13.578 -4.852 1.00 82.56 298 ILE A N 1
ATOM 2369 C CA . ILE A 1 298 ? 0.515 13.602 -5.283 1.00 82.56 298 ILE A CA 1
ATOM 2370 C C . ILE A 1 298 ? 0.025 15.052 -5.374 1.00 82.56 298 ILE A C 1
ATOM 2372 O O . ILE A 1 298 ? -0.703 15.402 -6.296 1.00 82.56 298 ILE A O 1
ATOM 2376 N N . GLY A 1 299 ? 0.443 15.893 -4.422 1.00 81.50 299 GLY A N 1
ATOM 2377 C CA . GLY A 1 299 ? 0.014 17.285 -4.340 1.00 81.50 299 GLY A CA 1
ATOM 2378 C C . GLY A 1 299 ? 0.553 18.181 -5.454 1.00 81.50 299 GLY A C 1
ATOM 2379 O O . GLY A 1 299 ? -0.031 19.227 -5.690 1.00 81.50 299 GLY A O 1
ATOM 2380 N N . SER A 1 300 ? 1.631 17.803 -6.151 1.00 83.25 300 SER A N 1
ATOM 2381 C CA . SER A 1 300 ? 2.154 18.596 -7.275 1.00 83.25 300 SER A CA 1
ATOM 2382 C C . SER A 1 300 ? 1.436 18.323 -8.599 1.00 83.25 300 SER A C 1
ATOM 2384 O O . SER A 1 300 ? 1.621 19.069 -9.553 1.00 83.25 300 SER A O 1
ATOM 2386 N N . VAL A 1 301 ? 0.635 17.257 -8.672 1.00 86.19 301 VAL A N 1
ATOM 2387 C CA . VAL A 1 301 ? -0.100 16.837 -9.879 1.00 86.19 301 VAL A CA 1
ATOM 2388 C C . VAL A 1 301 ? -1.585 16.597 -9.585 1.00 86.19 301 VAL A C 1
ATOM 2390 O O . VAL A 1 301 ? -2.260 15.856 -10.300 1.00 86.19 301 VAL A O 1
ATOM 2393 N N . ASP A 1 302 ? -2.110 17.184 -8.511 1.00 87.00 302 ASP A N 1
ATOM 2394 C CA . ASP A 1 302 ? -3.464 16.923 -8.017 1.00 87.00 302 ASP A CA 1
ATOM 2395 C C . ASP A 1 302 ? -4.563 17.387 -8.983 1.00 87.00 302 ASP A C 1
ATOM 2397 O O . ASP A 1 302 ? -5.573 16.694 -9.123 1.00 87.00 302 ASP A O 1
ATOM 2401 N N . GLU A 1 303 ? -4.352 18.486 -9.705 1.00 88.31 303 GLU A N 1
ATOM 2402 C CA . GLU A 1 303 ? -5.238 18.958 -10.772 1.00 88.31 303 GLU A CA 1
ATOM 2403 C C . GLU A 1 303 ? -5.348 17.935 -11.912 1.00 88.31 303 GLU A C 1
ATOM 2405 O O . GLU A 1 303 ? -6.458 17.565 -12.306 1.00 88.31 303 GLU A O 1
ATOM 2410 N N . ASP A 1 304 ? -4.213 17.417 -12.396 1.00 88.81 304 ASP A N 1
ATOM 2411 C CA . ASP A 1 304 ? -4.181 16.404 -13.457 1.00 88.81 304 ASP A CA 1
ATOM 2412 C C . ASP A 1 304 ? -4.813 15.090 -12.965 1.00 88.81 304 ASP A C 1
ATOM 2414 O O . ASP A 1 304 ? -5.690 14.524 -13.623 1.00 88.81 304 ASP A O 1
ATOM 2418 N N . LEU A 1 305 ? -4.457 14.631 -11.761 1.00 89.94 305 LEU A N 1
ATOM 2419 C CA . LEU A 1 305 ? -5.062 13.443 -11.154 1.00 89.94 305 LEU A CA 1
ATOM 2420 C C . LEU A 1 305 ? -6.567 13.607 -10.924 1.00 89.94 305 LEU A C 1
ATOM 2422 O O . LEU A 1 305 ? -7.314 12.638 -11.052 1.00 89.94 305 LEU A O 1
ATOM 2426 N N . SER A 1 306 ? -7.031 14.804 -10.570 1.00 89.19 306 SER A N 1
ATOM 2427 C CA . SER A 1 306 ? -8.456 15.094 -10.395 1.00 89.19 306 SER A CA 1
ATOM 2428 C C . SER A 1 306 ? -9.189 15.089 -11.727 1.00 89.19 306 SER A C 1
ATOM 2430 O O . SER A 1 306 ? -10.257 14.485 -11.827 1.00 89.19 306 SER A O 1
ATOM 2432 N N . LYS A 1 307 ? -8.593 15.693 -12.760 1.00 91.50 307 LYS A N 1
ATOM 2433 C CA . LYS A 1 307 ? -9.116 15.700 -14.130 1.00 91.50 307 LYS A CA 1
ATOM 2434 C C . LYS A 1 307 ? -9.321 14.282 -14.668 1.00 91.50 307 LYS A C 1
ATOM 2436 O O . LYS A 1 307 ? -10.330 14.033 -15.320 1.00 91.50 307 LYS A O 1
ATOM 2441 N N . PHE A 1 308 ? -8.412 13.358 -14.355 1.00 91.31 308 PHE A N 1
ATOM 2442 C CA . PHE A 1 308 ? -8.517 11.946 -14.745 1.00 91.31 308 PHE A CA 1
ATOM 2443 C C . PHE A 1 308 ? -9.280 11.067 -13.735 1.00 91.31 308 PHE A C 1
ATOM 2445 O O . PHE A 1 308 ? -9.413 9.866 -13.933 1.00 91.31 308 PHE A O 1
ATOM 2452 N N . GLY A 1 309 ? -9.779 11.617 -12.621 1.00 91.06 309 GLY A N 1
ATOM 2453 C CA . GLY A 1 309 ? -10.460 10.826 -11.585 1.00 91.06 309 GLY A CA 1
ATOM 2454 C C . GLY A 1 309 ? -9.548 9.858 -10.809 1.00 91.06 309 GLY A C 1
ATOM 2455 O O . GLY A 1 309 ? -10.033 8.986 -10.085 1.00 91.06 309 GLY A O 1
ATOM 2456 N N . LEU A 1 310 ? -8.229 10.026 -10.907 1.00 91.75 310 LEU A N 1
ATOM 2457 C CA . LEU A 1 310 ? -7.206 9.170 -10.307 1.00 91.75 310 LEU A CA 1
ATOM 2458 C C . LEU A 1 310 ? -6.794 9.597 -8.892 1.00 91.75 310 LEU A C 1
ATOM 2460 O O . LEU A 1 310 ? -6.217 8.793 -8.160 1.00 91.75 310 LEU A O 1
ATOM 2464 N N . LEU A 1 311 ? -7.123 10.817 -8.454 1.00 91.69 311 LEU A N 1
ATOM 2465 C CA . LEU A 1 311 ? -6.696 11.341 -7.146 1.00 91.69 311 LEU A CA 1
ATOM 2466 C C . LEU A 1 311 ? -7.130 10.445 -5.971 1.00 91.69 311 LEU A C 1
ATOM 2468 O O . LEU A 1 311 ? -6.367 10.155 -5.048 1.00 91.69 311 LEU A O 1
ATOM 2472 N N . LYS A 1 312 ? -8.366 9.943 -6.017 1.00 91.94 312 LYS A N 1
ATOM 2473 C CA . LYS A 1 312 ? -8.888 9.028 -4.995 1.00 91.94 312 LYS A CA 1
ATOM 2474 C C . LYS A 1 312 ? -8.171 7.673 -5.018 1.00 91.94 312 LYS A C 1
ATOM 2476 O O . LYS A 1 312 ? -7.944 7.087 -3.962 1.00 91.94 312 LYS A O 1
ATOM 2481 N N . VAL A 1 313 ? -7.791 7.185 -6.201 1.00 91.62 313 VAL A N 1
ATOM 2482 C CA . VAL A 1 313 ? -7.030 5.934 -6.372 1.00 91.62 313 VAL A CA 1
ATOM 2483 C C . VAL A 1 313 ? -5.616 6.098 -5.812 1.00 91.62 313 VAL A C 1
ATOM 2485 O O . VAL A 1 313 ? -5.146 5.245 -5.058 1.00 91.62 313 VAL A O 1
ATOM 2488 N N . ALA A 1 314 ? -4.987 7.240 -6.089 1.00 91.12 314 ALA A N 1
ATOM 2489 C CA . ALA A 1 314 ? -3.668 7.605 -5.597 1.00 91.12 314 ALA A CA 1
ATOM 2490 C C . ALA A 1 314 ? -3.573 7.558 -4.068 1.00 91.12 314 ALA A C 1
ATOM 2492 O O . ALA A 1 314 ? -2.753 6.832 -3.501 1.00 91.12 314 ALA A O 1
ATOM 2493 N N . TYR A 1 315 ? -4.469 8.270 -3.380 1.00 91.38 315 TYR A N 1
ATOM 2494 C CA . TYR A 1 315 ? -4.497 8.257 -1.919 1.00 91.38 315 TYR A CA 1
ATOM 2495 C C . TYR A 1 315 ? -4.925 6.900 -1.347 1.00 91.38 315 TYR A C 1
ATOM 2497 O O . TYR A 1 315 ? -4.419 6.503 -0.298 1.00 91.38 315 TYR A O 1
ATOM 2505 N N . ALA A 1 316 ? -5.798 6.146 -2.029 1.00 90.44 316 ALA A N 1
ATOM 2506 C CA . ALA A 1 316 ? -6.191 4.807 -1.580 1.00 90.44 316 ALA A CA 1
ATOM 2507 C C . ALA A 1 316 ? -4.984 3.867 -1.518 1.00 90.44 316 ALA A C 1
ATOM 2509 O O . ALA A 1 316 ? -4.819 3.152 -0.528 1.00 90.44 316 ALA A O 1
ATOM 2510 N N . LYS A 1 317 ? -4.126 3.920 -2.543 1.00 89.50 317 LYS A N 1
ATOM 2511 C CA . LYS A 1 317 ? -2.882 3.156 -2.594 1.00 89.50 317 LYS A CA 1
ATOM 2512 C C . LYS A 1 317 ? -1.940 3.543 -1.451 1.00 89.50 317 LYS A C 1
ATOM 2514 O O . LYS A 1 317 ? -1.423 2.667 -0.769 1.00 89.50 317 LYS A O 1
ATOM 2519 N N . LYS A 1 318 ? -1.805 4.839 -1.136 1.00 89.50 318 LYS A N 1
ATOM 2520 C CA . LYS A 1 318 ? -0.975 5.297 -0.000 1.00 89.50 318 LYS A CA 1
ATOM 2521 C C . LYS A 1 318 ? -1.498 4.887 1.370 1.00 89.50 318 LYS A C 1
ATOM 2523 O O . LYS A 1 318 ? -0.694 4.659 2.271 1.00 89.50 318 LYS A O 1
ATOM 2528 N N . ILE A 1 319 ? -2.811 4.776 1.543 1.00 89.06 319 ILE A N 1
ATOM 2529 C CA . ILE A 1 319 ? -3.403 4.231 2.773 1.00 89.06 319 ILE A CA 1
ATOM 2530 C C . ILE A 1 319 ? -3.106 2.733 2.886 1.00 89.06 319 ILE A C 1
ATOM 2532 O O . ILE A 1 319 ? -2.774 2.249 3.967 1.00 89.06 319 ILE A O 1
ATOM 2536 N N . GLU A 1 320 ? -3.211 2.000 1.777 1.00 87.94 320 GLU A N 1
ATOM 2537 C CA . GLU A 1 320 ? -2.937 0.563 1.713 1.00 87.94 320 GLU A CA 1
ATOM 2538 C C . GLU A 1 320 ? -1.472 0.241 2.020 1.00 87.94 320 GLU A C 1
ATOM 2540 O O . GLU A 1 320 ? -1.205 -0.544 2.931 1.00 87.94 320 GLU A O 1
ATOM 2545 N N . ASP A 1 321 ? -0.544 0.952 1.379 1.00 86.56 321 ASP A N 1
ATOM 2546 C CA . ASP A 1 321 ? 0.903 0.848 1.609 1.00 86.56 321 ASP A CA 1
ATOM 2547 C C . ASP A 1 321 ? 1.328 1.420 2.982 1.00 86.56 321 ASP A C 1
ATOM 2549 O O . ASP A 1 321 ? 2.510 1.469 3.318 1.00 86.56 321 ASP A O 1
ATOM 2553 N N . GLN A 1 322 ? 0.366 1.875 3.795 1.00 85.69 322 GLN A N 1
ATOM 2554 C CA . GLN A 1 322 ? 0.564 2.479 5.111 1.00 85.69 322 GLN A CA 1
ATOM 2555 C C . GLN A 1 322 ? 1.467 3.726 5.109 1.00 85.69 322 GLN A C 1
ATOM 2557 O O . GLN A 1 322 ? 2.025 4.079 6.149 1.00 85.69 322 GLN A O 1
ATOM 2562 N N . ALA A 1 323 ? 1.612 4.414 3.980 1.00 85.00 323 ALA A N 1
ATOM 2563 C CA . ALA A 1 323 ? 2.296 5.702 3.923 1.00 85.00 323 ALA A CA 1
ATOM 2564 C C . ALA A 1 323 ? 1.397 6.820 4.486 1.00 85.00 323 ALA A C 1
ATOM 2566 O O . ALA A 1 323 ? 1.865 7.717 5.192 1.00 85.00 323 ALA A O 1
ATOM 2567 N N . LEU A 1 324 ? 0.090 6.767 4.190 1.00 86.75 324 LEU A N 1
ATOM 2568 C CA . LEU A 1 324 ? -0.896 7.747 4.651 1.00 86.75 324 LEU A CA 1
ATOM 2569 C C . LEU A 1 324 ? -1.656 7.191 5.862 1.00 86.75 324 LEU A C 1
ATOM 2571 O O . LEU A 1 324 ? -2.391 6.211 5.744 1.00 86.75 324 LEU A O 1
ATOM 2575 N N . ARG A 1 325 ? -1.462 7.817 7.028 1.00 89.50 325 ARG A N 1
ATOM 2576 C CA . ARG A 1 325 ? -2.032 7.426 8.330 1.00 89.50 325 ARG A CA 1
ATOM 2577 C C . ARG A 1 325 ? -2.531 8.654 9.090 1.00 89.50 325 ARG A C 1
ATOM 2579 O O . ARG A 1 325 ? -2.232 9.783 8.714 1.00 89.50 325 ARG A O 1
ATOM 2586 N N . PHE A 1 326 ? -3.211 8.449 10.220 1.00 91.38 326 PHE A N 1
ATOM 2587 C CA . PHE A 1 326 ? -3.652 9.545 11.096 1.00 91.38 326 PHE A CA 1
ATOM 2588 C C . PHE A 1 326 ? -2.518 10.478 11.538 1.00 91.38 326 PHE A C 1
ATOM 2590 O O . PHE A 1 326 ? -2.749 11.667 11.729 1.00 91.38 326 PHE A O 1
ATOM 2597 N N . THR A 1 327 ? -1.300 9.959 11.678 1.00 86.56 327 THR A N 1
ATOM 2598 C CA . THR A 1 327 ? -0.120 10.739 12.067 1.00 86.56 327 THR A CA 1
ATOM 2599 C C . THR A 1 327 ? 0.510 11.514 10.908 1.00 86.56 327 THR A C 1
ATOM 2601 O O . THR A 1 327 ? 1.214 12.487 11.156 1.00 86.56 327 THR A O 1
ATOM 2604 N N . THR A 1 328 ? 0.259 11.123 9.652 1.00 89.06 328 THR A N 1
ATOM 2605 C CA . THR A 1 328 ? 0.866 11.741 8.457 1.00 89.06 328 THR A CA 1
ATOM 2606 C C . THR A 1 328 ? -0.128 12.520 7.596 1.00 89.06 328 THR A C 1
ATOM 2608 O O . THR A 1 328 ? 0.289 13.334 6.775 1.00 89.06 328 THR A O 1
ATOM 2611 N N . ILE A 1 329 ? -1.438 12.340 7.800 1.00 89.88 329 ILE A N 1
ATOM 2612 C CA . ILE A 1 329 ? -2.483 12.998 7.003 1.00 89.88 329 ILE A CA 1
ATOM 2613 C C . ILE A 1 329 ? -2.440 14.523 7.076 1.00 89.88 329 ILE A C 1
ATOM 2615 O O . ILE A 1 329 ? -2.798 15.170 6.097 1.00 89.88 329 ILE A O 1
ATOM 2619 N N . GLY A 1 330 ? -1.931 15.097 8.171 1.00 89.56 330 GLY A N 1
ATOM 2620 C CA . GLY A 1 330 ? -1.782 16.549 8.306 1.00 89.56 330 GLY A CA 1
ATOM 2621 C C . GLY A 1 330 ? -0.969 17.187 7.172 1.00 89.56 330 GLY A C 1
ATOM 2622 O O . GLY A 1 330 ? -1.237 18.324 6.802 1.00 89.56 330 GLY A O 1
ATOM 2623 N N . ALA A 1 331 ? -0.042 16.446 6.550 1.00 88.50 331 ALA A N 1
ATOM 2624 C CA . ALA A 1 331 ? 0.748 16.933 5.417 1.00 88.50 331 ALA A CA 1
ATOM 2625 C C . ALA A 1 331 ? -0.065 17.122 4.121 1.00 88.50 331 ALA A C 1
ATOM 2627 O O . ALA A 1 331 ? 0.375 17.833 3.225 1.00 88.50 331 ALA A O 1
ATOM 2628 N N . VAL A 1 332 ? -1.231 16.480 4.006 1.00 91.75 332 VAL A N 1
ATOM 2629 C CA . VAL A 1 332 ? -2.093 16.518 2.808 1.00 91.75 332 VAL A CA 1
ATOM 2630 C C . VAL A 1 332 ? -3.546 16.853 3.127 1.00 91.75 332 VAL A C 1
ATOM 2632 O O . VAL A 1 332 ? -4.419 16.733 2.269 1.00 91.75 332 VAL A O 1
ATOM 2635 N N . GLU A 1 333 ? -3.827 17.281 4.356 1.00 91.69 333 GLU A N 1
ATOM 2636 C CA . GLU A 1 333 ? -5.183 17.555 4.825 1.00 91.69 333 GLU A CA 1
ATOM 2637 C C . GLU A 1 333 ? -5.856 18.652 3.997 1.00 91.69 333 GLU A C 1
ATOM 2639 O O . GLU A 1 333 ? -7.016 18.505 3.617 1.00 91.69 333 GLU A O 1
ATOM 2644 N N . GLN A 1 334 ? -5.117 19.712 3.655 1.00 91.44 334 GLN A N 1
ATOM 2645 C CA . GLN A 1 334 ? -5.630 20.801 2.829 1.00 91.44 334 GLN A CA 1
ATOM 2646 C C . GLN A 1 334 ? -6.024 20.314 1.429 1.00 91.44 334 GLN A C 1
ATOM 2648 O O . GLN A 1 334 ? -7.136 20.604 0.994 1.00 91.44 334 GLN A O 1
ATOM 2653 N N . ASN A 1 335 ? -5.177 19.524 0.761 1.00 90.88 335 ASN A N 1
ATOM 2654 C CA . ASN A 1 335 ? -5.467 19.002 -0.580 1.00 90.88 335 ASN A CA 1
ATOM 2655 C C . ASN A 1 335 ? -6.645 18.020 -0.537 1.00 90.88 335 ASN A C 1
ATOM 2657 O O . ASN A 1 335 ? -7.598 18.139 -1.305 1.00 90.88 335 ASN A O 1
ATOM 2661 N N . LEU A 1 336 ? -6.652 17.095 0.427 1.00 92.31 336 LEU A N 1
ATOM 2662 C CA . LEU A 1 336 ? -7.779 16.184 0.629 1.00 92.31 336 LEU A CA 1
ATOM 2663 C C . LEU A 1 336 ? -9.081 16.940 0.919 1.00 92.31 336 LEU A C 1
ATOM 2665 O O . LEU A 1 336 ? -10.137 16.534 0.440 1.00 92.31 336 LEU A O 1
ATOM 2669 N N . SER A 1 337 ? -9.030 18.029 1.688 1.00 93.19 337 SER A N 1
ATOM 2670 C CA . SER A 1 337 ? -10.198 18.871 1.952 1.00 93.19 337 SER A CA 1
ATOM 2671 C C . SER A 1 337 ? -10.647 19.623 0.701 1.00 93.19 337 SER A C 1
ATOM 2673 O O . SER A 1 337 ? -11.845 19.665 0.430 1.00 93.19 337 SER A O 1
ATOM 2675 N N . HIS A 1 338 ? -9.709 20.184 -0.067 1.00 92.50 338 HIS A N 1
ATOM 2676 C CA . HIS A 1 338 ? -9.979 20.913 -1.307 1.00 92.50 338 HIS A CA 1
ATOM 2677 C C . HIS A 1 338 ? -10.737 20.043 -2.319 1.00 92.50 338 HIS A C 1
ATOM 2679 O O . HIS A 1 338 ? -11.708 20.494 -2.920 1.00 92.50 338 HIS A O 1
ATOM 2685 N N . HIS A 1 339 ? -10.371 18.763 -2.418 1.00 90.62 339 HIS A N 1
ATOM 2686 C CA . HIS A 1 339 ? -11.025 17.799 -3.305 1.00 90.62 339 HIS A CA 1
ATOM 2687 C C . HIS A 1 339 ? -12.197 17.031 -2.664 1.00 90.62 339 HIS A C 1
ATOM 2689 O O . HIS A 1 339 ? -12.708 16.081 -3.259 1.00 90.62 339 HIS A O 1
ATOM 2695 N N . GLY A 1 340 ? -12.629 17.383 -1.446 1.00 92.88 340 GLY A N 1
ATOM 2696 C CA . GLY A 1 340 ? -13.736 16.699 -0.760 1.00 92.88 340 GLY A CA 1
ATOM 2697 C C . GLY A 1 340 ? -13.454 15.230 -0.395 1.00 92.88 340 GLY A C 1
ATOM 2698 O O . GLY A 1 340 ? -14.379 14.443 -0.201 1.00 92.88 340 GLY A O 1
ATOM 2699 N N . LEU A 1 341 ? -12.181 14.839 -0.298 1.00 94.75 341 LEU A N 1
ATOM 2700 C CA . LEU A 1 341 ? -11.719 13.477 -0.006 1.00 94.75 341 LEU A CA 1
ATOM 2701 C C . LEU A 1 341 ? -11.325 13.258 1.462 1.00 94.75 341 LEU A C 1
ATOM 2703 O O . LEU A 1 341 ? -11.066 12.118 1.846 1.00 94.75 341 LEU A O 1
ATOM 2707 N N . LEU A 1 342 ? -11.286 14.304 2.295 1.00 95.12 342 LEU A N 1
ATOM 2708 C CA . LEU A 1 342 ? -10.773 14.209 3.667 1.00 95.12 342 LEU A CA 1
ATOM 2709 C C . LEU A 1 342 ? -11.544 13.198 4.528 1.00 95.12 342 LEU A C 1
ATOM 2711 O O . LEU A 1 342 ? -10.941 12.282 5.087 1.00 95.12 342 LEU A O 1
ATOM 2715 N N . GLN A 1 343 ? -12.877 13.295 4.578 1.00 96.31 343 GLN A N 1
ATOM 2716 C CA . GLN A 1 343 ? -13.704 12.322 5.300 1.00 96.31 343 GLN A CA 1
ATOM 2717 C C . GLN A 1 343 ? -13.489 10.899 4.766 1.00 96.31 343 GLN A C 1
ATOM 2719 O O . GLN A 1 343 ? -13.278 9.969 5.545 1.00 96.31 343 GLN A O 1
ATOM 2724 N N . TRP A 1 344 ? -13.496 10.731 3.440 1.00 96.06 344 TRP A N 1
ATOM 2725 C CA . TRP A 1 344 ? -13.267 9.433 2.808 1.00 96.06 344 TRP A CA 1
ATOM 2726 C C . TRP A 1 344 ? -11.903 8.841 3.197 1.00 96.06 344 TRP A C 1
ATOM 2728 O O . TRP A 1 344 ? -11.815 7.644 3.472 1.00 96.06 344 TRP A O 1
ATOM 2738 N N . ALA A 1 345 ? -10.850 9.660 3.279 1.00 95.19 345 ALA A N 1
ATOM 2739 C CA . ALA A 1 345 ? -9.525 9.212 3.694 1.00 95.19 345 ALA A CA 1
ATOM 2740 C C . ALA A 1 345 ? -9.545 8.689 5.140 1.00 95.19 345 ALA A C 1
ATOM 2742 O O . ALA A 1 345 ? -9.051 7.591 5.400 1.00 95.19 345 ALA A O 1
ATOM 2743 N N . TYR A 1 346 ? -10.189 9.405 6.070 1.00 96.06 346 TYR A N 1
ATOM 2744 C CA . TYR A 1 346 ? -10.376 8.924 7.444 1.00 96.06 346 TYR A CA 1
ATOM 2745 C C . TYR A 1 346 ? -11.196 7.628 7.513 1.00 96.06 346 TYR A C 1
ATOM 2747 O O . TYR A 1 346 ? -10.832 6.715 8.257 1.00 96.06 346 TYR A O 1
ATOM 2755 N N . GLU A 1 347 ? -12.255 7.491 6.709 1.00 95.75 347 GLU A N 1
ATOM 2756 C CA . GLU A 1 347 ? -13.033 6.249 6.609 1.00 95.75 347 GLU A CA 1
ATOM 2757 C C . GLU A 1 347 ? -12.175 5.071 6.131 1.00 95.75 347 GLU A C 1
ATOM 2759 O O . GLU A 1 347 ? -12.249 3.974 6.697 1.00 95.75 347 GLU A O 1
ATOM 2764 N N . GLN A 1 348 ? -11.338 5.290 5.111 1.00 94.81 348 GLN A N 1
ATOM 2765 C CA . GLN A 1 348 ? -10.428 4.264 4.609 1.00 94.81 348 GLN A CA 1
ATOM 2766 C C . GLN A 1 348 ? -9.353 3.905 5.628 1.00 94.81 348 GLN A C 1
ATOM 2768 O O . GLN A 1 348 ? -9.090 2.719 5.794 1.00 94.81 348 GLN A O 1
ATOM 2773 N N . MET A 1 349 ? -8.776 4.871 6.344 1.00 94.00 349 MET A N 1
ATOM 2774 C CA . MET A 1 349 ? -7.780 4.587 7.381 1.00 94.00 349 MET A CA 1
ATOM 2775 C C . MET A 1 349 ? -8.379 3.762 8.526 1.00 94.00 349 MET A C 1
ATOM 2777 O O . MET A 1 349 ? -7.802 2.746 8.910 1.00 94.00 349 MET A O 1
ATOM 2781 N N . VAL A 1 350 ? -9.589 4.092 9.002 1.00 94.44 350 VAL A N 1
ATOM 2782 C CA . VAL A 1 350 ? -10.294 3.262 10.002 1.00 94.44 350 VAL A CA 1
ATOM 2783 C C . VAL A 1 350 ? -10.510 1.834 9.482 1.00 94.44 350 VAL A C 1
ATOM 2785 O O . VAL A 1 350 ? -10.327 0.855 10.214 1.00 94.44 350 VAL A O 1
ATOM 2788 N N . LYS A 1 351 ? -10.873 1.692 8.203 1.00 90.94 351 LYS A N 1
ATOM 2789 C CA . LYS A 1 351 ? -11.145 0.393 7.578 1.00 90.94 351 LYS A CA 1
ATOM 2790 C C . LYS A 1 351 ? -9.876 -0.438 7.355 1.00 90.94 351 LYS A C 1
ATOM 2792 O O . LYS A 1 351 ? -9.826 -1.584 7.796 1.00 90.94 351 LYS A O 1
ATOM 2797 N N . LYS A 1 352 ? -8.878 0.120 6.672 1.00 84.06 352 LYS A N 1
ATOM 2798 C CA . LYS A 1 352 ? -7.746 -0.599 6.067 1.00 84.06 352 LYS A CA 1
ATOM 2799 C C . LYS A 1 352 ? -6.426 -0.465 6.824 1.00 84.06 352 LYS A C 1
ATOM 2801 O O . LYS A 1 352 ? -5.584 -1.341 6.679 1.00 84.06 352 LYS A O 1
ATOM 2806 N N . SER A 1 353 ? -6.223 0.595 7.603 1.00 71.31 353 SER A N 1
ATOM 2807 C CA . SER A 1 353 ? -4.935 0.826 8.264 1.00 71.31 353 SER A CA 1
ATOM 2808 C C . SER A 1 353 ? -4.849 0.145 9.624 1.00 71.31 353 SER A C 1
ATOM 2810 O O . SER A 1 353 ? -5.868 -0.079 10.297 1.00 71.31 353 SER A O 1
ATOM 2812 N N . ASN A 1 354 ? -3.609 -0.140 10.018 1.00 79.94 354 ASN A N 1
ATOM 2813 C CA . ASN A 1 354 ? -3.250 -0.419 11.400 1.00 79.94 354 ASN A CA 1
ATOM 2814 C C . ASN A 1 354 ? -2.914 0.917 12.070 1.00 79.94 354 ASN A C 1
ATOM 2816 O O . ASN A 1 354 ? -2.125 1.708 11.551 1.00 79.94 354 ASN A O 1
ATOM 2820 N N . PHE A 1 355 ? -3.555 1.188 13.197 1.00 89.25 355 PHE A N 1
ATOM 2821 C CA . PHE A 1 355 ? -3.375 2.399 13.990 1.00 89.25 355 PHE A CA 1
ATOM 2822 C C . PHE A 1 355 ? -3.467 2.022 15.460 1.00 89.25 355 PHE A C 1
ATOM 2824 O O . PHE A 1 355 ? -4.109 1.032 15.785 1.00 89.25 355 PHE A O 1
ATOM 2831 N N . ASP A 1 356 ? -2.854 2.823 16.320 1.00 91.19 356 ASP A N 1
ATOM 2832 C CA . ASP A 1 356 ? -2.845 2.634 17.767 1.00 91.19 356 ASP A CA 1
ATOM 2833 C C . ASP A 1 356 ? -3.679 3.713 18.479 1.00 91.19 356 ASP A C 1
ATOM 2835 O O . ASP A 1 356 ? -4.305 4.582 17.857 1.00 91.19 356 ASP A O 1
ATOM 2839 N N . ILE A 1 357 ? -3.701 3.648 19.812 1.00 92.38 357 ILE A N 1
ATOM 2840 C CA . ILE A 1 357 ? -4.409 4.610 20.662 1.00 92.38 357 ILE A CA 1
ATOM 2841 C C . ILE A 1 357 ? -3.912 6.035 20.397 1.00 92.38 357 ILE A C 1
ATOM 2843 O O . ILE A 1 357 ? -4.731 6.942 20.253 1.00 92.38 357 ILE A O 1
ATOM 2847 N N . GLU A 1 358 ? -2.598 6.246 20.291 1.00 91.69 358 GLU A N 1
ATOM 2848 C CA . GLU A 1 358 ? -2.041 7.588 20.101 1.00 91.69 358 GLU A CA 1
ATOM 2849 C C . GLU A 1 358 ? -2.428 8.179 18.742 1.00 91.69 358 GLU A C 1
ATOM 2851 O O . GLU A 1 358 ? -2.802 9.347 18.659 1.00 91.69 358 GLU A O 1
ATOM 2856 N N . SER A 1 359 ? -2.454 7.352 17.698 1.00 92.75 359 SER A N 1
ATOM 2857 C CA . SER A 1 359 ? -2.914 7.723 16.359 1.00 92.75 359 SER A CA 1
ATOM 2858 C C . SER A 1 359 ? -4.394 8.120 16.347 1.00 92.75 359 SER A C 1
ATOM 2860 O O . SER A 1 359 ? -4.785 9.056 15.651 1.00 92.75 359 SER A O 1
ATOM 2862 N N . ILE A 1 360 ? -5.248 7.434 17.118 1.00 92.69 360 ILE A N 1
ATOM 2863 C CA . ILE A 1 360 ? -6.650 7.851 17.285 1.00 92.69 360 ILE A CA 1
ATOM 2864 C C . ILE A 1 360 ? -6.717 9.188 18.020 1.00 92.69 360 ILE A C 1
ATOM 2866 O O . ILE A 1 360 ? -7.489 10.061 17.624 1.00 92.69 360 ILE A O 1
ATOM 2870 N N . ARG A 1 361 ? -5.928 9.354 19.087 1.00 92.88 361 ARG A N 1
ATOM 2871 C CA . ARG A 1 361 ? -5.911 10.575 19.901 1.00 92.88 361 ARG A CA 1
ATOM 2872 C C . ARG A 1 361 ? -5.472 11.787 19.083 1.00 92.88 361 ARG A C 1
ATOM 2874 O O . ARG A 1 361 ? -6.151 12.813 19.133 1.00 92.88 361 ARG A O 1
ATOM 2881 N N . SER A 1 362 ? -4.422 11.659 18.270 1.00 91.31 362 SER A N 1
ATOM 2882 C CA . SER A 1 362 ? -3.951 12.738 17.391 1.00 91.31 362 SER A CA 1
ATOM 2883 C C . SER A 1 362 ? -5.007 13.157 16.362 1.00 91.31 362 SER A C 1
ATOM 2885 O O . SER A 1 362 ? -5.103 14.332 16.020 1.00 91.31 362 SER A O 1
ATOM 2887 N N . ALA A 1 363 ? -5.848 12.221 15.913 1.00 94.19 363 ALA A N 1
ATOM 2888 C CA . ALA A 1 363 ? -6.927 12.458 14.956 1.00 94.19 363 ALA A CA 1
ATOM 2889 C C . ALA A 1 363 ? -8.322 12.621 15.590 1.00 94.19 363 ALA A C 1
ATOM 2891 O O . ALA A 1 363 ? -9.322 12.682 14.868 1.00 94.19 363 ALA A O 1
ATOM 2892 N N . ALA A 1 364 ? -8.431 12.690 16.921 1.00 94.12 364 ALA A N 1
ATOM 2893 C CA . ALA A 1 364 ? -9.705 12.498 17.614 1.00 94.12 364 ALA A CA 1
ATOM 2894 C C . ALA A 1 364 ? -10.774 13.527 17.223 1.00 94.12 364 ALA A C 1
ATOM 2896 O O . ALA A 1 364 ? -11.943 13.168 17.101 1.00 94.12 364 ALA A O 1
ATOM 2897 N N . ALA A 1 365 ? -10.381 14.781 16.983 1.00 94.31 365 ALA A N 1
ATOM 2898 C CA . ALA A 1 365 ? -11.305 15.837 16.574 1.00 94.31 365 ALA A CA 1
ATOM 2899 C C . ALA A 1 365 ? -11.954 15.530 15.213 1.00 94.31 365 ALA A C 1
ATOM 2901 O O . ALA A 1 365 ? -13.180 15.520 15.114 1.00 94.31 365 ALA A O 1
ATOM 2902 N N . ARG A 1 366 ? -11.149 15.182 14.197 1.00 95.94 366 ARG A N 1
ATOM 2903 C CA . ARG A 1 366 ? -11.633 14.804 12.857 1.00 95.94 366 ARG A CA 1
ATOM 2904 C C . ARG A 1 366 ? -12.430 13.505 12.880 1.00 95.94 366 ARG A C 1
ATOM 2906 O O . ARG A 1 366 ? -13.496 13.409 12.282 1.00 95.94 366 ARG A O 1
ATOM 2913 N N . LEU A 1 367 ? -11.957 12.505 13.622 1.00 95.81 367 LEU A N 1
ATOM 2914 C CA . LEU A 1 367 ? -12.688 11.249 13.790 1.00 95.81 367 LEU A CA 1
ATOM 2915 C C . LEU A 1 367 ? -14.039 11.459 14.486 1.00 95.81 367 LEU A C 1
ATOM 2917 O O . LEU A 1 367 ? -14.993 10.749 14.174 1.00 95.81 367 LEU A O 1
ATOM 2921 N N . TYR A 1 368 ? -14.136 12.394 15.430 1.00 95.94 368 TYR A N 1
ATOM 2922 C CA . TYR A 1 368 ? -15.400 12.745 16.072 1.00 95.94 368 TYR A CA 1
ATOM 2923 C C . TYR A 1 368 ? -16.333 13.473 15.099 1.00 95.94 368 TYR A C 1
ATOM 2925 O O . TYR A 1 368 ? -17.475 13.047 14.942 1.00 95.94 368 TYR A O 1
ATOM 2933 N N . GLU A 1 369 ? -15.827 14.492 14.397 1.00 95.88 369 GLU A N 1
ATOM 2934 C CA . GLU A 1 369 ? -16.552 15.251 13.366 1.00 95.88 369 GLU A CA 1
ATOM 2935 C C . GLU A 1 369 ? -17.175 14.326 12.306 1.00 95.88 369 GLU A C 1
ATOM 2937 O O . GLU A 1 369 ? -18.349 14.460 11.967 1.00 95.88 369 GLU A O 1
ATOM 2942 N N . TYR A 1 370 ? -16.431 13.311 11.860 1.00 96.50 370 TYR A N 1
ATOM 2943 C CA . TYR A 1 370 ? -16.889 12.344 10.858 1.00 96.50 370 TYR A CA 1
ATOM 2944 C C . TYR A 1 370 ? -17.627 11.121 11.429 1.00 96.50 370 TYR A C 1
ATOM 2946 O O . TYR A 1 370 ? -17.893 10.165 10.701 1.00 96.50 370 TYR A O 1
ATOM 2954 N N . ASN A 1 371 ? -17.980 11.102 12.720 1.00 96.19 371 ASN A N 1
ATOM 2955 C CA . ASN A 1 371 ? -18.652 9.966 13.374 1.00 96.19 371 ASN A CA 1
ATOM 2956 C C . ASN A 1 371 ? -17.888 8.623 13.259 1.00 96.19 371 ASN A C 1
ATOM 2958 O O . ASN A 1 371 ? -18.474 7.534 13.214 1.00 96.19 371 ASN A O 1
ATOM 2962 N N . LEU A 1 372 ? -16.556 8.684 13.232 1.00 96.81 372 LEU A N 1
ATOM 2963 C CA . LEU A 1 372 ? -15.646 7.543 13.115 1.00 96.81 372 LEU A CA 1
ATOM 2964 C C . LEU A 1 372 ? -14.947 7.177 14.425 1.00 96.81 372 LEU A C 1
ATOM 2966 O O . LEU A 1 372 ? -14.479 6.047 14.553 1.00 96.81 372 LEU A O 1
ATOM 2970 N N . LEU A 1 373 ? -14.917 8.071 15.417 1.00 96.12 373 LEU A N 1
ATOM 2971 C CA . LEU A 1 373 ? -14.170 7.866 16.664 1.00 96.12 373 LEU A CA 1
ATOM 2972 C C . LEU A 1 373 ? -14.579 6.575 17.397 1.00 96.12 373 LEU A C 1
ATOM 2974 O O . LEU A 1 373 ? -13.726 5.770 17.766 1.00 96.12 373 LEU A O 1
ATOM 2978 N N . LYS A 1 374 ? -15.889 6.307 17.515 1.00 95.56 374 LYS A N 1
ATOM 2979 C CA . LYS A 1 374 ? -16.404 5.038 18.067 1.00 95.56 374 LYS A CA 1
ATOM 2980 C C . LYS A 1 374 ? -15.973 3.824 17.237 1.00 95.56 374 LYS A C 1
ATOM 2982 O O . LYS A 1 374 ? -15.647 2.785 17.797 1.00 95.56 374 LYS A O 1
ATOM 2987 N N . LYS A 1 375 ? -15.964 3.930 15.903 1.00 95.38 375 LYS A N 1
ATOM 2988 C CA . LYS A 1 375 ? -15.561 2.819 15.022 1.00 95.38 375 LYS A CA 1
ATOM 2989 C C . LYS A 1 375 ? -14.071 2.502 15.175 1.00 95.38 375 LYS A C 1
ATOM 2991 O O . LYS A 1 375 ? -13.720 1.328 15.233 1.00 95.38 375 LYS A O 1
ATOM 2996 N N . ALA A 1 376 ? -13.228 3.529 15.293 1.00 95.00 376 ALA A N 1
ATOM 2997 C CA . ALA A 1 376 ? -11.794 3.378 15.514 1.00 95.00 376 ALA A CA 1
ATOM 2998 C C . ALA A 1 376 ? -11.499 2.662 16.845 1.00 95.00 376 ALA A C 1
ATOM 3000 O O . ALA A 1 376 ? -10.852 1.617 16.841 1.00 95.00 376 ALA A O 1
ATOM 3001 N N . TYR A 1 377 ? -12.066 3.134 17.963 1.00 94.62 377 TYR A N 1
ATOM 3002 C CA . TYR A 1 377 ? -11.902 2.464 19.262 1.00 94.62 377 TYR A CA 1
ATOM 3003 C C . TYR A 1 377 ? -12.493 1.049 19.285 1.00 94.62 377 TYR A C 1
ATOM 3005 O O . TYR A 1 377 ? -11.887 0.140 19.844 1.00 94.62 377 TYR A O 1
ATOM 3013 N N . ALA A 1 378 ? -13.643 0.818 18.643 1.00 93.69 378 ALA A N 1
ATOM 3014 C CA . ALA A 1 378 ? -14.229 -0.520 18.562 1.00 93.69 378 ALA A CA 1
ATOM 3015 C C . ALA A 1 378 ? -13.330 -1.516 17.811 1.00 93.69 378 ALA A C 1
ATOM 3017 O O . ALA A 1 378 ? -13.357 -2.705 18.124 1.00 93.69 378 ALA A O 1
ATOM 3018 N N . LYS A 1 379 ? -12.539 -1.054 16.832 1.00 93.19 379 LYS A N 1
ATOM 3019 C CA . LYS A 1 379 ? -11.545 -1.889 16.145 1.00 93.19 379 LYS A CA 1
ATOM 3020 C C . LYS A 1 379 ? -10.413 -2.284 17.098 1.00 93.19 379 LYS A C 1
ATOM 3022 O O . LYS A 1 379 ? -10.132 -3.473 17.193 1.00 93.19 379 LYS A O 1
ATOM 3027 N N . LEU A 1 380 ? -9.855 -1.334 17.858 1.00 92.25 380 LEU A N 1
ATOM 3028 C CA . LEU A 1 380 ? -8.810 -1.633 18.850 1.00 92.25 380 LEU A CA 1
ATOM 3029 C C . LEU A 1 380 ? -9.289 -2.590 19.945 1.00 92.25 380 LEU A C 1
ATOM 3031 O O . LEU A 1 380 ? -8.573 -3.519 20.299 1.00 92.25 380 LEU A O 1
ATOM 3035 N N . ILE A 1 381 ? -10.522 -2.413 20.435 1.00 92.31 381 ILE A N 1
ATOM 3036 C CA . ILE A 1 381 ? -11.122 -3.315 21.432 1.00 92.31 381 ILE A CA 1
ATOM 3037 C C . ILE A 1 381 ? -11.190 -4.750 20.904 1.00 92.31 381 ILE A C 1
ATOM 3039 O O . ILE A 1 381 ? -10.879 -5.693 21.626 1.00 92.31 381 ILE A O 1
ATOM 3043 N N . LYS A 1 382 ? -11.599 -4.928 19.643 1.00 88.88 382 LYS A N 1
ATOM 3044 C CA . LYS A 1 382 ? -11.713 -6.256 19.022 1.00 88.88 382 LYS A CA 1
ATOM 3045 C C . LYS A 1 382 ? -10.365 -6.942 18.814 1.00 88.88 382 LYS A C 1
ATOM 3047 O O . LYS A 1 382 ? -10.324 -8.166 18.854 1.00 88.88 382 LYS A O 1
ATOM 3052 N N . CYS A 1 383 ? -9.304 -6.175 18.581 1.00 86.19 383 CYS A N 1
ATOM 3053 C CA . CYS A 1 383 ? -7.941 -6.693 18.456 1.00 86.19 383 CYS A CA 1
ATOM 3054 C C . CYS A 1 383 ? -7.213 -6.799 19.808 1.00 86.19 383 CYS A C 1
ATOM 3056 O O . CYS A 1 383 ? -6.017 -7.048 19.815 1.00 86.19 383 CYS A O 1
ATOM 3058 N N . GLU A 1 384 ? -7.914 -6.598 20.932 1.00 86.06 384 GLU A N 1
ATOM 3059 C CA . GLU A 1 384 ? -7.354 -6.634 22.293 1.00 86.06 384 GLU A CA 1
ATOM 3060 C C . GLU A 1 384 ? -6.241 -5.582 22.549 1.00 86.06 384 GLU A C 1
ATOM 3062 O O . GLU A 1 384 ? -5.539 -5.644 23.552 1.00 86.06 384 GLU A O 1
ATOM 3067 N N . GLU A 1 385 ? -6.129 -4.552 21.699 1.00 87.88 385 GLU A N 1
ATOM 3068 C CA . GLU A 1 385 ? -5.175 -3.434 21.848 1.00 87.88 385 GLU A CA 1
ATOM 3069 C C . GLU A 1 385 ? -5.726 -2.280 22.707 1.00 87.88 385 GLU A C 1
ATOM 3071 O O . GLU A 1 385 ? -5.013 -1.330 23.036 1.00 87.88 385 GLU A O 1
ATOM 3076 N N . PHE A 1 386 ? -7.010 -2.342 23.073 1.00 92.06 386 PHE A N 1
ATOM 3077 C CA . PHE A 1 386 ? -7.664 -1.377 23.954 1.00 92.06 386 PHE A CA 1
ATOM 3078 C C . PHE A 1 386 ? -8.613 -2.075 24.933 1.00 92.06 386 PHE A C 1
ATOM 3080 O O . PHE A 1 386 ? -9.546 -2.769 24.524 1.00 92.06 386 PHE A O 1
ATOM 3087 N N . GLY A 1 387 ? -8.430 -1.834 26.232 1.00 91.75 387 GLY A N 1
ATOM 3088 C CA . GLY A 1 387 ? -9.213 -2.449 27.301 1.00 91.75 387 GLY A CA 1
ATOM 3089 C C . GLY A 1 387 ? -9.413 -1.557 28.527 1.00 91.75 387 GLY A C 1
ATOM 3090 O O . GLY A 1 387 ? -9.217 -0.341 28.489 1.00 91.75 387 GLY A O 1
ATOM 3091 N N . ILE A 1 388 ? -9.826 -2.178 29.640 1.00 92.62 388 ILE A N 1
ATOM 3092 C CA . ILE A 1 388 ? -10.107 -1.474 30.905 1.00 92.62 388 ILE A CA 1
ATOM 3093 C C . ILE A 1 388 ? -8.850 -0.779 31.429 1.00 92.62 388 ILE A C 1
ATOM 3095 O O . ILE A 1 388 ? -8.938 0.355 31.893 1.00 92.62 388 ILE A O 1
ATOM 3099 N N . ASP A 1 389 ? -7.690 -1.426 31.321 1.00 90.44 389 ASP A N 1
ATOM 3100 C CA . ASP A 1 389 ? -6.436 -0.864 31.820 1.00 90.44 389 ASP A CA 1
ATOM 3101 C C . ASP A 1 389 ? -6.056 0.419 31.084 1.00 90.44 389 ASP A C 1
ATOM 3103 O O . ASP A 1 389 ? -5.580 1.355 31.717 1.00 90.44 389 ASP A O 1
ATOM 3107 N N . ASN A 1 390 ? -6.336 0.515 29.780 1.00 92.75 390 ASN A N 1
ATOM 3108 C CA . ASN A 1 390 ? -6.113 1.751 29.031 1.00 92.75 390 ASN A CA 1
ATOM 3109 C C . ASN A 1 390 ? -7.044 2.866 29.515 1.00 92.75 390 ASN A C 1
ATOM 3111 O O . ASN A 1 390 ? -6.585 3.977 29.746 1.00 92.75 390 ASN A O 1
ATOM 3115 N N . ILE A 1 391 ? -8.337 2.573 29.706 1.00 92.88 391 ILE A N 1
ATOM 3116 C CA . ILE A 1 391 ? -9.311 3.564 30.194 1.00 92.88 391 ILE A CA 1
ATOM 3117 C C . ILE A 1 391 ? -8.927 4.065 31.591 1.00 92.88 391 ILE A C 1
ATOM 3119 O O . ILE A 1 391 ? -9.025 5.257 31.860 1.00 92.88 391 ILE A O 1
ATOM 3123 N N . LYS A 1 392 ? -8.518 3.157 32.481 1.00 90.44 392 LYS A N 1
ATOM 3124 C CA . LYS A 1 392 ? -8.267 3.465 33.891 1.00 90.44 392 LYS A CA 1
ATOM 3125 C C . LYS A 1 392 ? -6.892 4.087 34.131 1.00 90.44 392 LYS A C 1
ATOM 3127 O O . LYS A 1 392 ? -6.767 5.029 34.910 1.00 90.44 392 LYS A O 1
ATOM 3132 N N . ASN A 1 393 ? -5.850 3.503 33.547 1.00 90.44 393 ASN A N 1
ATOM 3133 C CA . ASN A 1 393 ? -4.473 3.811 33.927 1.00 90.44 393 ASN A CA 1
ATOM 3134 C C . ASN A 1 393 ? -3.878 4.937 33.072 1.00 90.44 393 ASN A C 1
ATOM 3136 O O . ASN A 1 393 ? -2.955 5.615 33.526 1.00 90.44 393 ASN A O 1
ATOM 3140 N N . ASP A 1 394 ? -4.425 5.192 31.878 1.00 90.69 394 ASP A N 1
ATOM 3141 C CA . ASP A 1 394 ? -4.041 6.336 31.056 1.00 90.69 394 ASP A CA 1
ATOM 3142 C C . ASP A 1 394 ? -5.031 7.498 31.230 1.00 90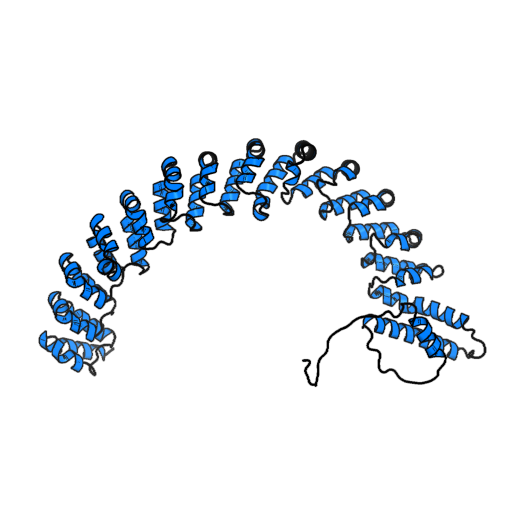.69 394 ASP A C 1
ATOM 3144 O O . ASP A 1 394 ? -6.105 7.563 30.626 1.00 90.69 394 ASP A O 1
ATOM 3148 N N . LYS A 1 395 ? -4.621 8.482 32.038 1.00 92.56 395 LYS A N 1
ATOM 3149 C CA . LYS A 1 395 ? -5.408 9.697 32.306 1.00 92.56 395 LYS A CA 1
ATOM 3150 C C . LYS A 1 395 ? -5.746 10.485 31.039 1.00 92.56 395 LYS A C 1
ATOM 3152 O O . LYS A 1 395 ? -6.743 11.206 31.021 1.00 92.56 395 LYS A O 1
ATOM 3157 N N . ARG A 1 396 ? -4.917 10.402 29.994 1.00 92.44 396 ARG A N 1
ATOM 3158 C CA . ARG A 1 396 ? -5.160 11.113 28.735 1.00 92.44 396 ARG A CA 1
ATOM 3159 C C . ARG A 1 396 ? -6.278 10.438 27.957 1.00 92.44 396 ARG A C 1
ATOM 3161 O O . ARG A 1 396 ? -7.194 11.127 27.521 1.00 92.44 396 ARG A O 1
ATOM 3168 N N . VAL A 1 397 ? -6.247 9.107 27.866 1.00 93.56 397 VAL A N 1
ATOM 3169 C CA . VAL A 1 397 ? -7.332 8.309 27.273 1.00 93.56 397 VAL A CA 1
ATOM 3170 C C . VAL A 1 397 ? -8.646 8.571 28.000 1.00 93.56 397 VAL A C 1
ATOM 3172 O O . VAL A 1 397 ? -9.653 8.865 27.358 1.00 93.56 397 VAL A O 1
ATOM 3175 N N . GLU A 1 398 ? -8.645 8.527 29.334 1.00 93.38 398 GLU A N 1
ATOM 3176 C CA . GLU A 1 398 ? -9.844 8.801 30.128 1.00 93.38 398 GLU A CA 1
ATOM 3177 C C . GLU A 1 398 ? -10.398 10.211 29.858 1.00 93.38 398 GLU A C 1
ATOM 3179 O O . GLU A 1 398 ? -11.598 10.387 29.627 1.00 93.38 398 GLU A O 1
ATOM 3184 N N . SER A 1 399 ? -9.520 11.218 29.855 1.00 94.38 399 SER A N 1
ATOM 3185 C CA . SER A 1 399 ? -9.870 12.613 29.572 1.00 94.38 399 SER A CA 1
ATOM 3186 C C . SER A 1 399 ? -10.456 12.781 28.168 1.00 94.38 399 SER A C 1
ATOM 3188 O O . SER A 1 399 ? -11.495 13.423 28.010 1.00 94.38 399 SER A O 1
ATOM 3190 N N . ASP A 1 400 ? -9.853 12.158 27.155 1.00 93.62 400 ASP A N 1
ATOM 3191 C CA . ASP A 1 400 ? -10.331 12.216 25.772 1.00 93.62 400 ASP A CA 1
ATOM 3192 C C . ASP A 1 400 ? -11.699 11.532 25.626 1.00 93.62 400 ASP A C 1
ATOM 3194 O O . ASP A 1 400 ? -12.621 12.088 25.023 1.00 93.62 400 ASP A O 1
ATOM 3198 N N . LEU A 1 401 ? -11.895 10.364 26.245 1.00 94.88 401 LEU A N 1
ATOM 3199 C CA . LEU A 1 401 ? -13.197 9.696 26.264 1.00 94.88 401 LEU A CA 1
ATOM 3200 C C . LEU A 1 401 ? -14.272 10.533 26.962 1.00 94.88 401 LEU A C 1
ATOM 3202 O O . LEU A 1 401 ? -15.416 10.546 26.505 1.00 94.88 401 LEU A O 1
ATOM 3206 N N . LYS A 1 402 ? -13.937 11.240 28.048 1.00 95.00 402 LYS A N 1
ATOM 3207 C CA . LYS A 1 402 ? -14.860 12.185 28.698 1.00 95.00 402 LYS A CA 1
ATOM 3208 C C . LYS A 1 402 ? -15.174 13.365 27.783 1.00 95.00 402 LYS A C 1
ATOM 3210 O O . LYS A 1 402 ? -16.345 13.677 27.600 1.00 95.00 402 LYS A O 1
ATOM 3215 N N . LYS A 1 403 ? -14.154 13.963 27.159 1.00 96.31 403 LYS A N 1
ATOM 3216 C CA . LYS A 1 403 ? -14.288 15.104 26.240 1.00 96.31 403 LYS A CA 1
ATOM 3217 C C . LYS A 1 403 ? -15.287 14.830 25.112 1.00 96.31 403 LYS A C 1
ATOM 3219 O O . LYS A 1 403 ? -16.068 15.712 24.772 1.00 96.31 403 LYS A O 1
ATOM 3224 N N . TYR A 1 404 ? -15.286 13.617 24.559 1.00 95.81 404 TYR A N 1
ATOM 3225 C CA . TYR A 1 404 ? -16.185 13.221 23.468 1.00 95.81 404 TYR A CA 1
ATOM 3226 C C . TYR A 1 404 ? -17.432 12.440 23.930 1.00 95.81 404 TYR A C 1
ATOM 3228 O O . TYR A 1 404 ? -18.118 11.845 23.100 1.00 95.81 404 TYR A O 1
ATOM 3236 N N . ASN A 1 405 ? -17.743 12.417 25.234 1.00 95.25 405 ASN A N 1
ATOM 3237 C CA . ASN A 1 405 ? -18.880 11.679 25.812 1.00 95.25 405 ASN A CA 1
ATOM 3238 C C . ASN A 1 405 ? -18.912 10.180 25.434 1.00 95.25 405 ASN A C 1
ATOM 3240 O O . ASN A 1 405 ? -19.968 9.593 25.190 1.00 95.25 405 ASN A O 1
ATOM 3244 N N . LEU A 1 406 ? -17.740 9.542 25.379 1.00 96.19 406 LEU A N 1
ATOM 3245 C CA . LEU A 1 406 ? -17.555 8.137 25.005 1.00 96.19 406 LEU A CA 1
ATOM 3246 C C . LEU A 1 406 ? -17.228 7.213 26.181 1.00 96.19 406 LEU A C 1
ATOM 3248 O O . LEU A 1 406 ? -17.197 6.004 25.980 1.00 96.19 406 LEU A O 1
ATOM 3252 N N . LEU A 1 407 ? -17.002 7.734 27.391 1.00 95.62 407 LEU A N 1
ATOM 3253 C CA . LEU A 1 407 ? -16.508 6.933 28.521 1.00 95.62 407 LEU A CA 1
ATOM 3254 C C . LEU A 1 407 ? -17.422 5.746 28.876 1.00 95.62 407 LEU A C 1
ATOM 3256 O O . LEU A 1 407 ? -16.952 4.614 28.959 1.00 95.62 407 LEU A O 1
ATOM 3260 N N . GLN A 1 408 ? -18.730 5.979 29.029 1.00 95.75 408 GLN A N 1
ATOM 3261 C CA . GLN A 1 408 ? -19.691 4.899 29.286 1.00 95.75 408 GLN A CA 1
ATOM 3262 C C . GLN A 1 408 ? -19.712 3.885 28.133 1.00 95.75 408 GLN A C 1
ATOM 3264 O O . GLN A 1 408 ? -19.631 2.680 28.362 1.00 95.75 408 GLN A O 1
ATOM 3269 N N . TRP A 1 409 ? -19.780 4.376 26.891 1.00 96.44 409 TRP A N 1
ATOM 3270 C CA . TRP A 1 409 ? -19.777 3.527 25.699 1.00 96.44 409 TRP A CA 1
ATOM 3271 C C . TRP A 1 409 ? -18.506 2.665 25.617 1.00 96.44 409 TRP A C 1
ATOM 3273 O O . TRP A 1 409 ? -18.584 1.493 25.255 1.00 96.44 409 TRP A O 1
ATOM 3283 N N . ALA A 1 410 ? -17.346 3.210 25.987 1.00 95.62 410 ALA A N 1
ATOM 3284 C CA . ALA A 1 410 ? -16.083 2.484 25.993 1.00 95.62 410 ALA A CA 1
ATOM 3285 C C . ALA A 1 410 ? -16.116 1.336 27.011 1.00 95.62 410 ALA A C 1
ATOM 3287 O O . ALA A 1 410 ? -15.831 0.197 26.643 1.00 95.62 410 ALA A O 1
ATOM 3288 N N . TYR A 1 411 ? -16.560 1.589 28.248 1.00 95.81 411 TYR A N 1
ATOM 3289 C CA . TYR A 1 411 ? -16.756 0.527 29.240 1.00 95.81 411 TYR A CA 1
ATOM 3290 C C . TYR A 1 411 ? -17.765 -0.532 28.770 1.00 95.81 411 TYR A C 1
ATOM 3292 O O . TYR A 1 411 ? -17.517 -1.728 28.925 1.00 95.81 411 TYR A O 1
ATOM 3300 N N . GLU A 1 412 ? -18.874 -0.126 28.144 1.00 95.44 412 GLU A N 1
ATOM 3301 C CA . GLU A 1 412 ? -19.859 -1.048 27.568 1.00 95.44 412 GLU A CA 1
ATOM 3302 C C . GLU A 1 412 ? -19.245 -1.973 26.511 1.00 95.44 412 GLU A C 1
ATOM 3304 O O . GLU A 1 412 ? -19.494 -3.184 26.535 1.00 95.44 412 GLU A O 1
ATOM 3309 N N . GLN A 1 413 ? -18.453 -1.419 25.586 1.00 95.12 413 GLN A N 1
ATOM 3310 C CA . GLN A 1 413 ? -17.804 -2.196 24.532 1.00 95.12 413 GLN A CA 1
ATOM 3311 C C . GLN A 1 413 ? -16.705 -3.097 25.081 1.00 95.12 413 GLN A C 1
ATOM 3313 O O . GLN A 1 413 ? -16.650 -4.263 24.703 1.00 95.12 413 GLN A O 1
ATOM 3318 N N . VAL A 1 414 ? -15.871 -2.612 26.001 1.00 94.56 414 VAL A N 1
ATOM 3319 C CA . VAL A 1 414 ? -14.811 -3.429 26.599 1.00 94.56 414 VAL A CA 1
ATOM 3320 C C . VAL A 1 414 ? -15.406 -4.592 27.396 1.00 94.56 414 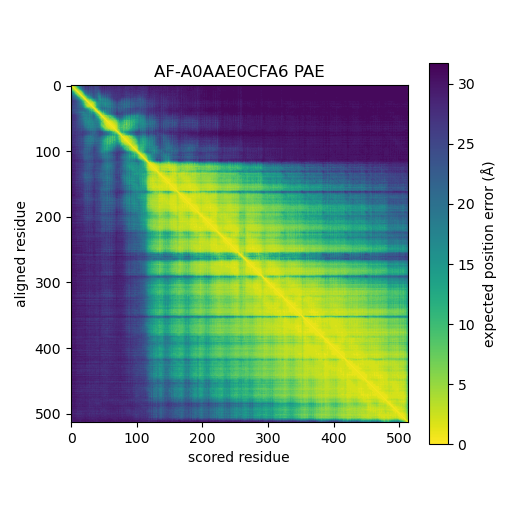VAL A C 1
ATOM 3322 O O . VAL A 1 414 ? -14.978 -5.727 27.224 1.00 94.56 414 VAL A O 1
ATOM 3325 N N . VAL A 1 415 ? -16.460 -4.372 28.190 1.00 93.69 415 VAL A N 1
ATOM 3326 C CA . VAL A 1 415 ? -17.161 -5.459 28.902 1.00 93.69 415 VAL A CA 1
ATOM 3327 C C . VAL A 1 415 ? -17.753 -6.491 27.939 1.00 93.69 415 VAL A C 1
ATOM 3329 O O . VAL A 1 415 ? -17.829 -7.682 28.264 1.00 93.69 415 VAL A O 1
ATOM 3332 N N . LYS A 1 416 ? -18.217 -6.040 26.772 1.00 90.38 416 LYS A N 1
ATOM 3333 C CA . LYS A 1 416 ? -18.858 -6.891 25.772 1.00 90.38 416 LYS A CA 1
ATOM 3334 C C . LYS A 1 416 ? -17.847 -7.683 24.934 1.00 90.38 416 LYS A C 1
ATOM 3336 O O . LYS A 1 416 ? -18.058 -8.876 24.746 1.00 90.38 416 LYS A O 1
ATOM 3341 N N . GLU A 1 417 ? -16.805 -7.026 24.438 1.00 87.94 417 GLU A N 1
ATOM 3342 C CA . GLU A 1 417 ? -15.905 -7.532 23.391 1.00 87.94 417 GLU A CA 1
ATOM 3343 C C . GLU A 1 417 ? -14.443 -7.636 23.867 1.00 87.94 417 GLU A C 1
ATOM 3345 O O . GLU A 1 417 ? -13.754 -8.572 23.488 1.00 87.94 417 GLU A O 1
ATOM 3350 N N . GLY A 1 418 ? -13.979 -6.733 24.740 1.00 79.06 418 GLY A N 1
ATOM 3351 C CA . GLY A 1 418 ? -12.570 -6.599 25.158 1.00 79.06 418 GLY A CA 1
ATOM 3352 C C . GLY A 1 418 ? -12.112 -7.536 26.282 1.00 79.06 418 GLY A C 1
ATOM 3353 O O . GLY A 1 418 ? -11.106 -7.268 26.927 1.00 79.06 418 GLY A O 1
ATOM 3354 N N . ARG A 1 419 ? -12.886 -8.593 26.561 1.00 87.06 419 ARG A N 1
ATOM 3355 C CA . ARG A 1 419 ? -12.551 -9.706 27.474 1.00 87.06 419 ARG A CA 1
ATOM 3356 C C . ARG A 1 419 ? -11.824 -9.314 28.779 1.00 87.06 419 ARG A C 1
ATOM 3358 O O . ARG A 1 419 ? -10.829 -9.944 29.126 1.00 87.06 419 ARG A O 1
ATOM 3365 N N . PRO A 1 420 ? -12.340 -8.364 29.576 1.00 89.44 420 PRO A N 1
ATOM 3366 C CA . PRO A 1 420 ? -11.658 -7.947 30.797 1.00 89.44 420 PRO A CA 1
ATOM 3367 C C . PRO A 1 420 ? -11.525 -9.107 31.784 1.00 89.44 420 PRO A C 1
ATOM 3369 O O . PRO A 1 420 ? -12.458 -9.911 31.909 1.00 89.44 420 PRO A O 1
ATOM 3372 N N . SER A 1 421 ? -10.393 -9.161 32.488 1.00 91.69 421 SER A N 1
ATOM 3373 C CA . SER A 1 421 ? -10.151 -10.101 33.584 1.00 91.69 421 SER A CA 1
ATOM 3374 C C . SER A 1 421 ? -10.905 -9.695 34.855 1.00 91.69 421 SER A C 1
ATOM 3376 O O . SER A 1 421 ? -11.425 -8.578 34.969 1.00 91.69 421 SER A O 1
ATOM 3378 N N . ILE A 1 422 ? -10.944 -10.597 35.842 1.00 93.38 422 ILE A N 1
ATOM 3379 C CA . ILE A 1 422 ? -11.503 -10.284 37.162 1.00 93.38 422 ILE A CA 1
ATOM 3380 C C . ILE A 1 422 ? -10.776 -9.107 37.815 1.00 93.38 422 ILE A C 1
ATOM 3382 O O . ILE A 1 422 ? -11.429 -8.238 38.386 1.00 93.38 422 ILE A O 1
ATOM 3386 N N . GLU A 1 423 ? -9.452 -9.036 37.674 1.00 91.69 423 GLU A N 1
ATOM 3387 C CA . GLU A 1 423 ? -8.659 -7.972 38.279 1.00 91.69 423 GLU A CA 1
ATOM 3388 C C . GLU A 1 423 ? -8.965 -6.636 37.611 1.00 91.69 423 GLU A C 1
ATOM 3390 O O . GLU A 1 423 ? -9.237 -5.656 38.301 1.00 91.69 423 GLU A O 1
ATOM 3395 N N . ASN A 1 424 ? -9.079 -6.618 36.277 1.00 92.75 424 ASN A N 1
ATOM 3396 C CA . ASN A 1 424 ? -9.503 -5.420 35.560 1.00 92.75 424 ASN A CA 1
ATOM 3397 C C . ASN A 1 424 ? -10.866 -4.926 36.061 1.00 92.75 424 ASN A C 1
ATOM 3399 O O . ASN A 1 424 ? -11.000 -3.747 36.379 1.00 92.75 424 ASN A O 1
ATOM 3403 N N . ILE A 1 425 ? -11.860 -5.817 36.176 1.00 93.88 425 ILE A N 1
ATOM 3404 C CA . ILE A 1 425 ? -13.213 -5.477 36.651 1.00 93.88 425 ILE A CA 1
ATOM 3405 C C . ILE A 1 425 ? -13.178 -4.938 38.081 1.00 93.88 425 ILE A C 1
ATOM 3407 O O . ILE A 1 425 ? -13.742 -3.872 38.330 1.00 93.88 425 ILE A O 1
ATOM 3411 N N . ARG A 1 426 ? -12.481 -5.625 38.999 1.00 94.38 426 ARG A N 1
ATOM 3412 C CA . ARG A 1 426 ? -12.302 -5.197 40.399 1.00 94.38 426 ARG A CA 1
ATOM 3413 C C . ARG A 1 426 ? -11.709 -3.797 40.483 1.00 94.38 426 ARG A C 1
ATOM 3415 O O . ARG A 1 426 ? -12.136 -2.974 41.289 1.00 94.38 426 ARG A O 1
ATOM 3422 N N . SER A 1 427 ? -10.774 -3.507 39.587 1.00 93.06 427 SER A N 1
ATOM 3423 C CA . SER A 1 427 ? -10.076 -2.235 39.526 1.00 93.06 427 SER A CA 1
ATOM 3424 C C . SER A 1 427 ? -10.980 -1.043 39.142 1.00 93.06 427 SER A C 1
ATOM 3426 O O . SER A 1 427 ? -10.609 0.090 39.451 1.00 93.06 427 SER A O 1
ATOM 3428 N N . VAL A 1 428 ? -12.148 -1.274 38.519 1.00 95.62 428 VAL A N 1
ATOM 3429 C CA . VAL A 1 428 ? -13.105 -0.238 38.063 1.00 95.62 428 VAL A CA 1
ATOM 3430 C C . VAL A 1 428 ? -14.545 -0.474 38.555 1.00 95.62 428 VAL A C 1
ATOM 3432 O O . VAL A 1 428 ? -15.508 -0.018 37.935 1.00 95.62 428 VAL A O 1
ATOM 3435 N N . VAL A 1 429 ? -14.729 -1.174 39.682 1.00 95.25 429 VAL A N 1
ATOM 3436 C CA . VAL A 1 429 ? -16.059 -1.525 40.233 1.00 95.25 429 VAL A CA 1
ATOM 3437 C C . VAL A 1 429 ? -16.980 -0.315 40.375 1.00 95.25 429 VAL A C 1
ATOM 3439 O O . VAL A 1 429 ? -18.152 -0.401 40.014 1.00 95.25 429 VAL A O 1
ATOM 3442 N N . ALA A 1 430 ? -16.467 0.816 40.865 1.00 94.75 430 ALA A N 1
ATOM 3443 C CA . ALA A 1 430 ? -17.267 2.023 41.058 1.00 94.75 430 ALA A CA 1
ATOM 3444 C C . ALA A 1 430 ? -17.861 2.542 39.735 1.00 94.75 430 ALA A C 1
ATOM 3446 O O . ALA A 1 430 ? -19.059 2.818 39.670 1.00 94.75 430 ALA A O 1
ATOM 3447 N N . ASP A 1 431 ? -17.059 2.591 38.668 1.00 95.12 431 ASP A N 1
ATOM 3448 C CA . ASP A 1 431 ? -17.515 3.002 37.337 1.00 95.12 431 ASP A CA 1
ATOM 3449 C C . ASP A 1 431 ? -18.489 1.983 36.738 1.00 95.12 431 ASP A C 1
ATOM 3451 O O . ASP A 1 431 ? -19.541 2.350 36.215 1.00 95.12 431 ASP A O 1
ATOM 3455 N N . LEU A 1 432 ? -18.194 0.685 36.858 1.00 95.94 432 LEU A N 1
ATOM 3456 C CA . LEU A 1 432 ? -19.088 -0.360 36.356 1.00 95.94 432 LEU A CA 1
ATOM 3457 C C . LEU A 1 432 ? -20.428 -0.394 37.101 1.00 95.94 432 LEU A C 1
ATOM 3459 O O . LEU A 1 432 ? -21.444 -0.702 36.478 1.00 95.94 432 LEU A O 1
ATOM 3463 N N . ARG A 1 433 ? -20.468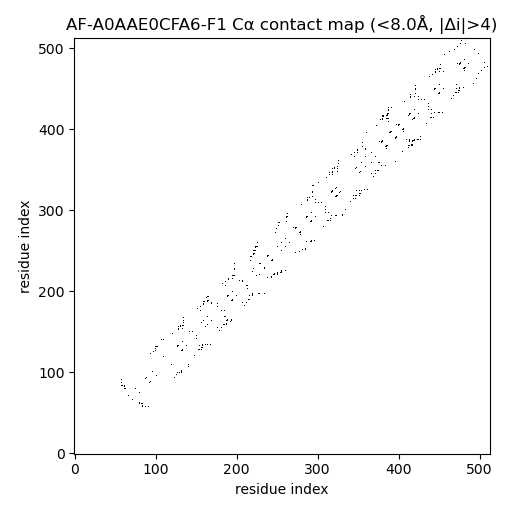 -0.068 38.399 1.00 95.88 433 ARG A N 1
ATOM 3464 C CA . ARG A 1 433 ? -21.722 0.129 39.148 1.00 95.88 433 ARG A CA 1
ATOM 3465 C C . ARG A 1 433 ? -22.446 1.380 38.666 1.00 95.88 433 ARG A C 1
ATOM 3467 O O . ARG A 1 433 ? -23.621 1.293 38.327 1.00 95.88 433 ARG A O 1
ATOM 3474 N N . LYS A 1 434 ? -21.736 2.508 38.550 1.00 96.19 434 LYS A N 1
ATOM 3475 C CA . LYS A 1 434 ? -22.280 3.782 38.052 1.00 96.19 434 LYS A CA 1
ATOM 3476 C C . LYS A 1 434 ? -22.955 3.634 36.684 1.00 96.19 434 LYS A C 1
ATOM 3478 O O . LYS A 1 434 ? -24.009 4.221 36.463 1.00 96.19 434 LYS A O 1
ATOM 3483 N N . TYR A 1 435 ? -22.377 2.839 35.784 1.00 95.69 435 TYR A N 1
ATOM 3484 C CA . TYR A 1 435 ? -22.918 2.591 34.443 1.00 95.69 435 TYR A CA 1
ATOM 3485 C C . TYR A 1 435 ? -23.807 1.336 34.341 1.00 95.69 435 TYR A C 1
ATOM 3487 O O . TYR A 1 435 ? -24.188 0.953 33.239 1.00 95.69 435 TYR A O 1
ATOM 3495 N N . ASN A 1 436 ? -24.157 0.679 35.455 1.00 95.44 436 ASN A N 1
ATOM 3496 C CA . ASN A 1 436 ? -24.969 -0.55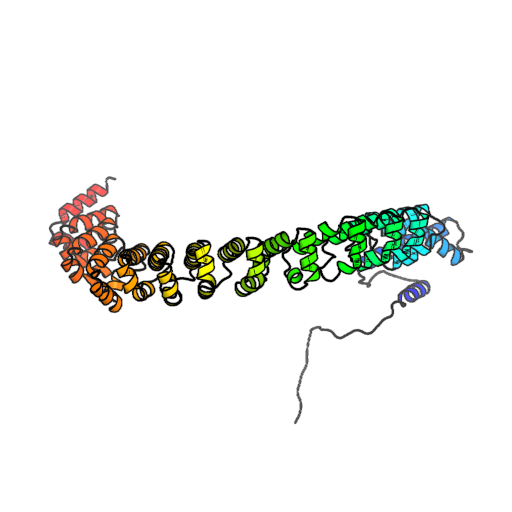1 35.486 1.00 95.44 436 ASN A CA 1
ATOM 3497 C C . ASN A 1 436 ? -24.402 -1.723 34.646 1.00 95.44 436 ASN A C 1
ATOM 3499 O O . ASN A 1 436 ? -25.141 -2.546 34.101 1.00 95.44 436 ASN A O 1
ATOM 3503 N N . LEU A 1 437 ? -23.075 -1.832 34.555 1.00 96.50 437 LEU A N 1
ATOM 3504 C CA . LEU A 1 437 ? -22.359 -2.847 33.772 1.00 96.50 437 LEU A CA 1
ATOM 3505 C C . LEU A 1 437 ? -21.795 -3.994 34.612 1.00 96.50 437 LEU A C 1
ATOM 3507 O O . LEU A 1 437 ? -21.495 -5.050 34.053 1.00 96.50 437 LEU A O 1
ATOM 3511 N N . LEU A 1 438 ? -21.669 -3.828 35.932 1.00 96.31 438 LEU A N 1
ATOM 3512 C CA . LEU A 1 438 ? -20.968 -4.783 36.798 1.00 96.31 438 LEU A CA 1
ATOM 3513 C C . LEU A 1 438 ? -21.557 -6.204 36.726 1.00 96.31 438 LEU A C 1
ATOM 3515 O O . LEU A 1 438 ? -20.835 -7.171 36.479 1.00 96.31 438 LEU A O 1
ATOM 3519 N N . ARG A 1 439 ? -22.888 -6.332 36.809 1.00 95.88 439 ARG A N 1
ATOM 3520 C CA . ARG A 1 439 ? -23.586 -7.618 36.632 1.00 95.88 439 ARG A CA 1
ATOM 3521 C C . ARG A 1 439 ? -23.272 -8.274 35.287 1.00 95.88 439 ARG A C 1
ATOM 3523 O O . ARG A 1 439 ? -23.071 -9.485 35.220 1.00 95.88 439 ARG A O 1
ATOM 3530 N N . LYS A 1 440 ? -23.251 -7.489 34.206 1.00 95.81 440 LYS A N 1
ATOM 3531 C CA . LYS A 1 440 ? -22.968 -7.985 32.851 1.00 95.81 440 LYS A CA 1
ATOM 3532 C C . LYS A 1 440 ? -21.512 -8.436 32.724 1.00 95.81 440 LYS A C 1
ATOM 3534 O O . LYS A 1 440 ? -21.259 -9.474 32.119 1.00 95.81 440 LYS A O 1
ATOM 3539 N N . ALA A 1 441 ? -20.583 -7.702 33.332 1.00 96.06 441 ALA A N 1
ATOM 3540 C CA . ALA A 1 441 ? -19.168 -8.047 33.363 1.00 96.06 441 ALA A CA 1
ATOM 3541 C C . ALA A 1 441 ? -18.933 -9.405 34.045 1.00 96.06 441 ALA A C 1
ATOM 3543 O O . ALA A 1 441 ? -18.345 -10.303 33.437 1.00 96.06 441 ALA A O 1
ATOM 3544 N N . TYR A 1 442 ? -19.504 -9.614 35.235 1.00 96.62 442 TYR A N 1
ATOM 3545 C CA . TYR A 1 442 ? -19.433 -10.906 35.922 1.00 96.62 442 TYR A CA 1
ATOM 3546 C C . TYR A 1 442 ? -20.153 -12.027 35.167 1.00 96.62 442 TYR A C 1
ATOM 3548 O O . TYR A 1 442 ? -19.616 -13.126 35.037 1.00 96.62 442 TYR A O 1
ATOM 3556 N N . ALA A 1 443 ? -21.334 -11.765 34.599 1.00 95.38 443 ALA A N 1
ATOM 3557 C CA . ALA A 1 443 ? -22.041 -12.758 33.790 1.00 95.38 443 ALA A CA 1
ATOM 3558 C C . ALA A 1 443 ? -21.213 -13.206 32.570 1.00 95.38 443 ALA A C 1
ATOM 3560 O O . ALA A 1 443 ? -21.202 -14.393 32.237 1.00 95.38 443 ALA A O 1
ATOM 3561 N N . ASN A 1 444 ? -20.488 -12.283 31.931 1.00 95.12 444 ASN A N 1
ATOM 3562 C CA . ASN A 1 444 ? -19.601 -12.593 30.813 1.00 95.12 444 ASN A CA 1
ATOM 3563 C C . ASN A 1 444 ? -18.389 -13.433 31.244 1.00 95.12 444 ASN A C 1
ATOM 3565 O O . ASN A 1 444 ? -18.034 -14.356 30.511 1.00 95.12 444 ASN A O 1
ATOM 3569 N N . LEU A 1 445 ? -17.779 -13.151 32.401 1.00 94.38 445 LEU A N 1
ATOM 3570 C CA . LEU A 1 445 ? -16.697 -13.977 32.962 1.00 94.38 445 LEU A CA 1
ATOM 3571 C C . LEU A 1 445 ? -17.175 -15.407 33.256 1.00 94.38 445 LEU A C 1
ATOM 3573 O O . LEU A 1 445 ? -16.539 -16.374 32.842 1.00 94.38 445 LEU A O 1
ATOM 3577 N N . ILE A 1 446 ? -18.343 -15.552 33.892 1.00 95.06 446 ILE A N 1
ATOM 3578 C CA . ILE A 1 446 ? -18.955 -16.864 34.166 1.00 95.06 446 ILE A CA 1
ATOM 3579 C C . ILE A 1 446 ? -19.226 -17.614 32.863 1.00 95.06 446 ILE A C 1
ATOM 3581 O O . ILE A 1 446 ? -18.921 -18.799 32.743 1.00 95.06 446 ILE A O 1
ATOM 3585 N N . LYS A 1 447 ? -19.802 -16.938 31.862 1.00 93.50 447 LYS A N 1
ATOM 3586 C CA . LYS A 1 447 ? -20.121 -17.562 30.573 1.00 93.50 447 LYS A CA 1
ATOM 3587 C C . LYS A 1 447 ? -18.866 -18.142 29.912 1.00 93.50 447 LYS A C 1
ATOM 3589 O O . LYS A 1 447 ? -18.930 -19.275 29.427 1.00 93.50 447 LYS A O 1
ATOM 3594 N N . ARG A 1 448 ? -17.761 -17.389 29.930 1.00 90.56 448 ARG A N 1
ATOM 3595 C CA . ARG A 1 448 ? -16.453 -17.783 29.381 1.00 90.56 448 ARG A CA 1
ATOM 3596 C C . ARG A 1 448 ? -15.750 -18.864 30.208 1.00 90.56 448 ARG A C 1
ATOM 3598 O O . ARG A 1 448 ? -15.090 -19.716 29.633 1.00 90.56 448 ARG A O 1
ATOM 3605 N N . GLY A 1 449 ? -16.011 -18.919 31.515 1.00 90.25 449 GLY A N 1
ATOM 3606 C CA . GLY A 1 449 ? -15.296 -19.812 32.432 1.00 90.25 449 GLY A CA 1
ATOM 3607 C C . GLY A 1 449 ? -13.995 -19.195 32.951 1.00 90.25 449 GLY A C 1
ATOM 3608 O O . GLY A 1 449 ? -13.070 -19.910 33.308 1.00 90.25 449 GLY A O 1
ATOM 3609 N N . ASP A 1 450 ? -13.915 -17.870 33.018 1.00 91.00 450 ASP A N 1
ATOM 3610 C CA . ASP A 1 450 ? -12.683 -17.159 33.394 1.00 91.00 450 ASP A CA 1
ATOM 3611 C C . ASP A 1 450 ? -12.552 -16.974 34.926 1.00 91.00 450 ASP A C 1
ATOM 3613 O O . ASP A 1 450 ? -11.654 -16.291 35.422 1.00 91.00 450 ASP A O 1
ATOM 3617 N N . LEU A 1 451 ? -13.474 -17.548 35.706 1.00 92.38 451 LEU A N 1
ATOM 3618 C CA . LEU A 1 451 ? -13.468 -17.486 37.167 1.00 92.38 451 LEU A CA 1
ATOM 3619 C C . LEU A 1 451 ? -12.929 -18.790 37.752 1.00 92.38 451 LEU A C 1
ATOM 3621 O O . LEU A 1 451 ? -13.496 -19.843 37.485 1.00 92.38 451 LEU A O 1
ATOM 3625 N N . SER A 1 452 ? -11.884 -18.696 38.574 1.00 92.56 452 SER A N 1
ATOM 3626 C CA . SER A 1 452 ? -11.443 -19.747 39.496 1.00 92.56 452 SER A CA 1
ATOM 3627 C C . SER A 1 452 ? -12.190 -19.656 40.835 1.00 92.56 452 SER A C 1
ATOM 3629 O O . SER A 1 452 ? -12.880 -18.668 41.099 1.00 92.56 452 SER A O 1
ATOM 3631 N N . ILE A 1 453 ? -12.015 -20.656 41.706 1.00 92.31 453 ILE A N 1
ATOM 3632 C CA . ILE A 1 453 ? -12.498 -20.612 43.099 1.00 92.31 453 ILE A CA 1
ATOM 3633 C C . ILE A 1 453 ? -12.019 -19.333 43.800 1.00 92.31 453 ILE A C 1
ATOM 3635 O O . ILE A 1 453 ? -12.822 -18.603 44.378 1.00 92.31 453 ILE A O 1
ATOM 3639 N N . GLU A 1 454 ? -10.730 -19.020 43.679 1.00 91.81 454 GLU A N 1
ATOM 3640 C CA . GLU A 1 454 ? -10.146 -17.837 44.309 1.00 91.81 454 GLU A CA 1
ATOM 3641 C C . GLU A 1 454 ? -10.731 -16.538 43.738 1.00 91.81 454 GLU A C 1
ATOM 3643 O O . GLU A 1 454 ? -11.125 -15.643 44.485 1.00 91.81 454 GLU A O 1
ATOM 3648 N N . ASN A 1 455 ? -10.910 -16.469 42.414 1.00 93.81 455 ASN A N 1
ATOM 3649 C CA . ASN A 1 455 ? -11.555 -15.321 41.778 1.00 93.81 455 ASN A CA 1
ATOM 3650 C C . ASN A 1 455 ? -12.989 -15.128 42.290 1.00 93.81 455 ASN A C 1
ATOM 3652 O O . ASN A 1 455 ? -13.405 -13.991 42.489 1.00 93.81 455 ASN A O 1
ATOM 3656 N N . ILE A 1 456 ? -13.746 -16.212 42.510 1.00 93.56 456 ILE A N 1
ATOM 3657 C CA . ILE A 1 456 ? -15.105 -16.139 43.068 1.00 93.56 456 ILE A CA 1
ATOM 3658 C C . ILE A 1 456 ? -15.078 -15.589 44.490 1.00 93.56 456 ILE A C 1
ATOM 3660 O O . ILE A 1 456 ? -15.876 -14.701 44.785 1.00 93.56 456 ILE A O 1
ATOM 3664 N N . ARG A 1 457 ? -14.167 -16.058 45.352 1.00 92.75 457 ARG A N 1
ATOM 3665 C CA . ARG A 1 457 ? -14.043 -15.567 46.735 1.00 92.75 457 ARG A CA 1
ATOM 3666 C C . ARG A 1 457 ? -13.828 -14.062 46.796 1.00 92.75 457 ARG A C 1
ATOM 3668 O O . ARG A 1 457 ? -14.500 -13.376 47.564 1.00 92.75 457 ARG A O 1
ATOM 3675 N N . LEU A 1 458 ? -12.961 -13.539 45.928 1.00 92.56 458 LEU A N 1
ATOM 3676 C CA . LEU A 1 458 ? -12.651 -12.108 45.863 1.00 92.56 458 LEU A CA 1
ATOM 3677 C C . LEU A 1 458 ? -13.861 -11.222 45.536 1.00 92.56 458 LEU A C 1
ATOM 3679 O O . LEU A 1 458 ? -13.847 -10.039 45.878 1.00 92.56 458 LEU A O 1
ATOM 3683 N N . VAL A 1 459 ? -14.891 -11.758 44.874 1.00 95.12 459 VAL A N 1
ATOM 3684 C CA . VAL A 1 459 ? -16.089 -11.003 44.458 1.00 95.12 459 VAL A CA 1
ATOM 3685 C C . VAL A 1 459 ? -17.397 -11.659 44.905 1.00 95.12 459 VAL A C 1
ATOM 3687 O O . VAL A 1 459 ? -18.459 -11.421 44.328 1.00 95.12 459 VAL A O 1
ATOM 3690 N N . ILE A 1 460 ? -17.344 -12.494 45.944 1.00 94.62 460 ILE A N 1
ATOM 3691 C CA . ILE A 1 460 ? -18.459 -13.365 46.329 1.00 94.62 460 ILE A CA 1
ATOM 3692 C C . ILE A 1 460 ? -19.720 -12.584 46.721 1.00 94.62 460 ILE A C 1
ATOM 3694 O O . ILE A 1 460 ? -20.830 -12.984 46.370 1.00 94.62 460 ILE A O 1
ATOM 3698 N N . ALA A 1 461 ? -19.545 -11.437 47.384 1.00 93.69 461 ALA A N 1
ATOM 3699 C CA . ALA A 1 461 ? -20.640 -10.556 47.778 1.00 93.69 461 ALA A CA 1
ATOM 3700 C C . ALA A 1 461 ? -21.355 -9.957 46.555 1.00 93.69 461 ALA A C 1
ATOM 3702 O O . ALA A 1 461 ? -22.576 -10.045 46.467 1.00 93.69 461 ALA A O 1
ATOM 3703 N N . ASP A 1 462 ? -20.603 -9.447 45.571 1.00 95.69 462 ASP A N 1
ATOM 3704 C CA . ASP A 1 462 ? -21.172 -8.920 44.324 1.00 95.69 462 ASP A CA 1
ATOM 3705 C C . ASP A 1 462 ? -21.900 -10.019 43.530 1.00 95.69 462 ASP A C 1
ATOM 3707 O O . ASP A 1 462 ? -22.987 -9.814 42.987 1.00 95.69 462 ASP A O 1
ATOM 3711 N N . LEU A 1 463 ? -21.306 -11.216 43.441 1.00 96.00 463 LEU A N 1
ATOM 3712 C CA . LEU A 1 463 ? -21.924 -12.348 42.749 1.00 96.00 463 LEU A CA 1
ATOM 3713 C C . LEU A 1 463 ? -23.225 -12.787 43.425 1.00 96.00 463 LEU A C 1
ATOM 3715 O O . LEU A 1 463 ? -24.156 -13.199 42.726 1.00 96.00 463 LEU A O 1
ATOM 3719 N N . HIS A 1 464 ? -23.299 -12.716 44.753 1.00 94.75 464 HIS A N 1
ATOM 3720 C CA . HIS A 1 464 ? -24.530 -12.968 45.491 1.00 94.75 464 HIS A CA 1
ATOM 3721 C C . HIS A 1 464 ? -25.570 -11.868 45.232 1.00 94.75 464 HIS A C 1
ATOM 3723 O O . HIS A 1 464 ? -26.675 -12.194 44.801 1.00 94.75 464 HIS A O 1
ATOM 3729 N N . GLU A 1 465 ? -25.190 -10.591 45.372 1.00 95.06 465 GLU A N 1
ATOM 3730 C CA . GLU A 1 465 ? -26.044 -9.416 45.124 1.00 95.06 465 GLU A CA 1
ATOM 3731 C C . GLU A 1 465 ? -26.723 -9.485 43.743 1.00 95.06 465 GLU A C 1
ATOM 3733 O O . GLU A 1 465 ? -27.921 -9.239 43.600 1.00 95.06 465 GLU A O 1
ATOM 3738 N N . TYR A 1 466 ? -25.983 -9.909 42.713 1.00 95.81 466 TYR A N 1
ATOM 3739 C CA . TYR A 1 466 ? -26.500 -10.017 41.347 1.00 95.81 466 TYR A CA 1
ATOM 3740 C C . TYR A 1 466 ? -27.124 -11.371 40.979 1.00 95.81 466 TYR A C 1
ATOM 3742 O O . TYR A 1 466 ? -27.457 -11.588 39.803 1.00 95.81 466 TYR A O 1
ATOM 3750 N N . ASN A 1 467 ? -27.309 -12.275 41.945 1.00 95.31 467 ASN A N 1
ATOM 3751 C CA . ASN A 1 467 ? -27.844 -13.627 41.742 1.00 95.31 467 ASN A CA 1
ATOM 3752 C C . ASN A 1 467 ? -27.048 -14.446 40.701 1.00 95.31 467 ASN A C 1
ATOM 3754 O O . ASN A 1 467 ? -27.603 -15.178 39.874 1.00 95.31 467 ASN A O 1
ATOM 3758 N N . LEU A 1 468 ? -25.722 -14.295 40.711 1.00 96.81 468 LEU A N 1
ATOM 3759 C CA . LEU A 1 468 ? -24.778 -14.975 39.821 1.00 96.81 468 LEU A CA 1
ATOM 3760 C C . LEU A 1 468 ? -23.949 -16.056 40.527 1.00 96.81 468 LEU A C 1
ATOM 3762 O O . LEU A 1 468 ? -23.400 -16.915 39.841 1.00 96.81 468 LEU A O 1
ATOM 3766 N N . LEU A 1 469 ? -23.903 -16.070 41.863 1.00 95.31 469 LEU A N 1
ATOM 3767 C CA . LEU A 1 469 ? -23.055 -16.980 42.644 1.00 95.31 469 LEU A CA 1
ATOM 3768 C C . LEU A 1 469 ? -23.285 -18.463 42.308 1.00 95.31 469 LEU A C 1
ATOM 3770 O O . LEU A 1 469 ? -22.351 -19.189 41.972 1.00 95.31 469 LEU A O 1
ATOM 3774 N N . ARG A 1 470 ? -24.551 -18.893 42.273 1.00 93.94 470 ARG A N 1
ATOM 3775 C CA . ARG A 1 470 ? -24.929 -20.260 41.878 1.00 93.94 470 ARG A CA 1
ATOM 3776 C C . ARG A 1 470 ? -24.492 -20.593 40.446 1.00 93.94 470 ARG A C 1
ATOM 3778 O O . ARG A 1 470 ? -24.066 -21.709 40.176 1.00 93.94 470 ARG A O 1
ATOM 3785 N N . LYS A 1 471 ? -24.561 -19.629 39.518 1.00 95.88 471 LYS A N 1
ATOM 3786 C CA . LYS A 1 471 ? -24.118 -19.823 38.124 1.00 95.88 471 LYS A CA 1
ATOM 3787 C C . LYS A 1 471 ? -22.599 -19.943 38.025 1.00 95.88 471 LYS A C 1
ATOM 3789 O O . LYS A 1 471 ? -22.120 -20.739 37.224 1.00 95.88 471 LYS A O 1
ATOM 3794 N N . ALA A 1 472 ? -21.863 -19.179 38.830 1.00 96.00 472 ALA A N 1
ATOM 3795 C CA . ALA A 1 472 ? -20.408 -19.239 38.886 1.00 96.00 472 ALA A CA 1
ATOM 3796 C C . ALA A 1 472 ? -19.931 -20.615 39.378 1.00 96.00 472 ALA A C 1
ATOM 3798 O O . ALA A 1 472 ? -19.187 -21.289 38.668 1.00 96.00 472 ALA A O 1
ATOM 3799 N N . TYR A 1 473 ? -20.456 -21.096 40.510 1.00 94.62 473 TYR A N 1
ATOM 3800 C CA . TYR A 1 473 ? -20.132 -22.437 41.011 1.00 94.62 473 TYR A CA 1
ATOM 3801 C C . TYR A 1 473 ? -20.611 -23.556 40.081 1.00 94.62 473 TYR A C 1
ATOM 3803 O O . TYR A 1 473 ? -19.889 -24.523 39.866 1.00 94.62 473 TYR A O 1
ATOM 3811 N N . ALA A 1 474 ? -21.783 -23.415 39.451 1.00 93.19 474 ALA A N 1
ATOM 3812 C CA . ALA A 1 474 ? -22.249 -24.394 38.468 1.00 93.19 474 ALA A CA 1
ATOM 3813 C C . ALA A 1 474 ? -21.294 -24.505 37.271 1.00 93.19 474 ALA A C 1
ATOM 3815 O O . ALA A 1 474 ? -21.095 -25.599 36.744 1.00 93.19 474 ALA A O 1
ATOM 3816 N N . LYS A 1 475 ? -20.700 -23.382 36.842 1.00 95.31 475 LYS A N 1
ATOM 3817 C CA . LYS A 1 475 ? -19.706 -23.365 35.768 1.00 95.31 475 LYS A CA 1
ATOM 3818 C C . LYS A 1 475 ? -18.414 -24.077 36.185 1.00 95.31 475 LYS A C 1
ATOM 3820 O O . LYS A 1 475 ? -17.914 -24.856 35.382 1.00 95.31 475 LYS A O 1
ATOM 3825 N N . LEU A 1 476 ? -17.921 -23.856 37.411 1.00 93.75 476 LEU A N 1
ATOM 3826 C CA . LEU A 1 476 ? -16.753 -24.566 37.959 1.00 93.75 476 LEU A CA 1
ATOM 3827 C C . LEU A 1 476 ? -16.985 -26.081 38.025 1.00 93.75 476 LEU A C 1
ATOM 3829 O O . LEU A 1 476 ? -16.170 -26.847 37.522 1.00 93.75 476 LEU A O 1
ATOM 3833 N N . ILE A 1 477 ? -18.133 -26.507 38.566 1.00 92.38 477 ILE A N 1
ATOM 3834 C CA . ILE A 1 477 ? -18.523 -27.926 38.628 1.00 92.38 477 ILE A CA 1
ATOM 3835 C C . ILE A 1 477 ? -18.583 -28.533 37.224 1.00 92.38 477 ILE A C 1
ATOM 3837 O O . ILE A 1 477 ? -18.063 -29.617 36.982 1.00 92.38 477 ILE A O 1
ATOM 3841 N N . GLY A 1 478 ? -19.193 -27.822 36.272 1.00 89.44 478 GLY A N 1
ATOM 3842 C CA . GLY A 1 478 ? -19.305 -28.285 34.888 1.00 89.44 478 GLY A CA 1
ATOM 3843 C C . GLY A 1 478 ? -17.968 -28.407 34.150 1.00 89.44 478 GLY A C 1
ATOM 3844 O O . GLY A 1 478 ? -17.910 -29.110 33.148 1.00 89.44 478 GLY A O 1
ATOM 3845 N N . ARG A 1 479 ? -16.911 -27.734 34.618 1.00 90.75 479 ARG A N 1
ATOM 3846 C CA . ARG A 1 479 ? -15.550 -27.832 34.066 1.00 90.75 479 ARG A CA 1
ATOM 3847 C C . ARG A 1 479 ? -14.663 -28.827 34.813 1.00 90.75 479 ARG A C 1
ATOM 3849 O O . ARG A 1 479 ? -13.570 -29.107 34.339 1.00 90.75 479 ARG A O 1
ATOM 3856 N N . GLY A 1 480 ? -15.123 -29.340 35.955 1.00 89.62 480 GLY A N 1
ATOM 3857 C CA . GLY A 1 480 ? -14.320 -30.173 36.849 1.00 89.62 480 GLY A CA 1
ATOM 3858 C C . GLY A 1 480 ? -13.361 -29.387 37.751 1.00 89.62 480 GLY A C 1
ATOM 3859 O O . GLY A 1 480 ? -12.581 -30.001 38.466 1.00 89.62 480 GLY A O 1
ATOM 3860 N N . ASP A 1 481 ? -13.432 -28.051 37.762 1.00 90.81 481 ASP A N 1
ATOM 3861 C CA . ASP A 1 481 ? -12.588 -27.201 38.618 1.00 90.81 481 ASP A CA 1
ATOM 3862 C C . ASP A 1 481 ? -13.002 -27.304 40.104 1.00 90.81 481 ASP A C 1
ATOM 3864 O O . ASP A 1 481 ? -12.191 -27.119 41.011 1.00 90.81 481 ASP A O 1
ATOM 3868 N N . LEU A 1 482 ? -14.281 -27.609 40.353 1.00 91.06 482 LEU A N 1
ATOM 3869 C CA . LEU A 1 482 ? -14.828 -27.943 41.667 1.00 91.06 482 LEU A CA 1
ATOM 3870 C C . LEU A 1 482 ? -15.362 -29.379 41.620 1.00 91.06 482 LEU A C 1
ATOM 3872 O O . LEU A 1 482 ? -16.242 -29.689 40.817 1.00 91.06 482 LEU A O 1
ATOM 3876 N N . THR A 1 483 ? -14.834 -30.235 42.484 1.00 90.81 483 THR A N 1
ATOM 3877 C CA . THR A 1 483 ? -15.144 -31.658 42.627 1.00 90.81 483 THR A CA 1
ATOM 3878 C C . THR A 1 483 ? -15.539 -31.963 44.073 1.00 90.81 483 THR A C 1
ATOM 3880 O O . THR A 1 483 ? -15.502 -31.100 44.945 1.00 90.81 483 THR A O 1
ATOM 3883 N N . ILE A 1 484 ? -15.924 -33.211 44.355 1.00 86.88 484 ILE A N 1
ATOM 3884 C CA . ILE A 1 484 ? -16.178 -33.642 45.740 1.00 86.88 484 ILE A CA 1
ATOM 3885 C C . ILE A 1 484 ? -14.890 -33.590 46.576 1.00 86.88 484 ILE A C 1
ATOM 3887 O O . ILE A 1 484 ? -14.944 -33.263 47.758 1.00 86.88 484 ILE A O 1
ATOM 3891 N N . GLU A 1 485 ? -13.739 -33.873 45.964 1.00 85.69 485 GLU A N 1
ATOM 3892 C CA . GLU A 1 485 ? -12.447 -33.958 46.655 1.00 85.69 485 GLU A CA 1
ATOM 3893 C C . GLU A 1 485 ? -11.970 -32.593 47.161 1.00 85.69 485 GLU A C 1
ATOM 3895 O O . GLU A 1 485 ? -11.442 -32.506 48.267 1.00 85.69 485 GLU A O 1
ATOM 3900 N N . ASN A 1 486 ? -12.217 -31.523 46.398 1.00 89.19 486 ASN A N 1
ATOM 3901 C CA . ASN A 1 486 ? -11.852 -30.154 46.774 1.00 89.19 486 ASN A CA 1
ATOM 3902 C C . ASN A 1 486 ? -13.052 -29.304 47.249 1.00 89.19 486 ASN A C 1
ATOM 3904 O O . ASN A 1 486 ? -12.930 -28.099 47.456 1.00 89.19 486 ASN A O 1
ATOM 3908 N N . MET A 1 487 ? -14.215 -29.921 47.494 1.00 86.88 487 MET A N 1
ATOM 3909 C CA . MET A 1 487 ? -15.422 -29.234 47.978 1.00 86.88 487 MET A CA 1
ATOM 3910 C C . MET A 1 487 ? -15.215 -28.546 49.331 1.00 86.88 487 MET A C 1
ATOM 3912 O O . MET A 1 487 ? -15.813 -27.503 49.607 1.00 86.88 487 MET A O 1
ATOM 3916 N N . ASN A 1 488 ? -14.359 -29.122 50.177 1.00 87.12 488 ASN A N 1
ATOM 3917 C CA . ASN A 1 488 ? -14.031 -28.548 51.479 1.00 87.12 488 ASN A CA 1
ATOM 3918 C C . ASN A 1 488 ? -13.397 -27.159 51.358 1.00 87.12 488 ASN A C 1
ATOM 3920 O O . ASN A 1 488 ? -13.609 -26.340 52.249 1.00 87.12 488 ASN A O 1
ATOM 3924 N N . ASP A 1 489 ? -12.721 -26.860 50.244 1.00 85.38 489 ASP A N 1
ATOM 3925 C CA . ASP A 1 489 ? -12.092 -25.558 50.030 1.00 85.38 489 ASP A CA 1
ATOM 3926 C C . ASP A 1 489 ? -13.148 -24.449 49.995 1.00 85.38 489 ASP A C 1
ATOM 3928 O O . ASP A 1 489 ? -12.955 -23.378 50.559 1.00 85.38 489 ASP A O 1
ATOM 3932 N N . VAL A 1 490 ? -14.309 -24.696 49.390 1.00 90.19 490 VAL A N 1
ATOM 3933 C CA . VAL A 1 490 ? -15.376 -23.691 49.230 1.00 90.19 490 VAL A CA 1
ATOM 3934 C C . VAL A 1 490 ? -16.537 -23.883 50.199 1.00 90.19 490 VAL A C 1
ATOM 3936 O O . VAL A 1 490 ? -17.533 -23.167 50.115 1.00 90.19 490 VAL A O 1
ATOM 3939 N N . LYS A 1 491 ? -16.445 -24.842 51.126 1.00 89.56 491 LYS A N 1
ATOM 3940 C CA . LYS A 1 491 ? -17.553 -25.210 52.015 1.00 89.56 491 LYS A CA 1
ATOM 3941 C C . LYS A 1 491 ? -18.040 -24.024 52.844 1.00 89.56 491 LYS A C 1
ATOM 3943 O O . LYS A 1 491 ? -19.229 -23.729 52.809 1.00 89.56 491 LYS A O 1
ATOM 3948 N N . THR A 1 492 ? -17.134 -23.301 53.498 1.00 90.31 492 THR A N 1
ATOM 3949 C CA . THR A 1 492 ? -17.472 -22.112 54.300 1.00 90.31 492 THR A CA 1
ATOM 3950 C C . THR A 1 492 ? -18.141 -21.024 53.455 1.00 90.31 492 THR A C 1
ATOM 3952 O O . THR A 1 492 ? -19.103 -20.389 53.888 1.00 90.31 492 THR A O 1
ATOM 3955 N N . ASP A 1 493 ? -17.664 -20.832 52.221 1.00 89.94 493 ASP A N 1
ATOM 3956 C CA . ASP A 1 493 ? -18.240 -19.870 51.281 1.00 89.94 493 ASP A CA 1
ATOM 3957 C C . ASP A 1 493 ? -19.664 -20.277 50.876 1.00 89.94 493 ASP A C 1
ATOM 3959 O O . ASP A 1 493 ? -20.554 -19.434 50.815 1.00 89.94 493 ASP A O 1
ATOM 3963 N N . LEU A 1 494 ? -19.902 -21.566 50.617 1.00 90.31 494 LEU A N 1
ATOM 3964 C CA . LEU A 1 494 ? -21.218 -22.101 50.262 1.00 90.31 494 LEU A CA 1
ATOM 3965 C C . LEU A 1 494 ? -22.189 -22.112 51.450 1.00 90.31 494 LEU A C 1
ATOM 3967 O O . LEU A 1 494 ? -23.374 -21.858 51.242 1.00 90.31 494 LEU A O 1
ATOM 3971 N N . GLU A 1 495 ? -21.712 -22.394 52.665 1.00 92.94 495 GLU A N 1
ATOM 3972 C CA . GLU A 1 495 ? -22.502 -22.360 53.906 1.00 92.94 495 GLU A CA 1
ATOM 3973 C C . GLU A 1 495 ? -23.049 -20.961 54.160 1.00 92.94 495 GLU A C 1
ATOM 3975 O O . GLU A 1 495 ? -24.237 -20.802 54.418 1.00 92.94 495 GLU A O 1
ATOM 3980 N N . LYS A 1 496 ? -22.212 -19.934 53.984 1.00 93.25 496 LYS A N 1
ATOM 3981 C CA . LYS A 1 496 ? -22.601 -18.534 54.187 1.00 93.25 496 LYS A CA 1
ATOM 3982 C C . LYS A 1 496 ? -23.790 -18.083 53.326 1.00 93.25 496 LYS A C 1
ATOM 3984 O O . LYS A 1 496 ? -24.481 -17.141 53.707 1.00 93.25 496 LYS A O 1
ATOM 3989 N N . TYR A 1 497 ? -24.004 -18.708 52.169 1.00 91.81 497 TYR A N 1
ATOM 3990 C CA . TYR A 1 497 ? -25.066 -18.342 51.223 1.00 91.81 497 TYR A CA 1
ATOM 3991 C C . TYR A 1 497 ? -26.068 -19.481 50.972 1.00 91.81 497 TYR A C 1
ATOM 3993 O O . TYR A 1 497 ? -26.750 -19.466 49.948 1.00 91.81 497 TYR A O 1
ATOM 4001 N N . ASP A 1 498 ? -26.140 -20.474 51.867 1.00 92.06 498 ASP A N 1
ATOM 4002 C CA . ASP A 1 498 ? -27.080 -21.604 51.807 1.00 92.06 498 ASP A CA 1
ATOM 4003 C C . ASP A 1 498 ? -27.018 -22.424 50.496 1.00 92.06 498 ASP A C 1
ATOM 4005 O O . ASP A 1 498 ? -28.025 -22.904 49.969 1.00 92.06 498 ASP A O 1
ATOM 4009 N N . LEU A 1 499 ? -25.816 -22.606 49.936 1.00 92.69 499 LEU A N 1
ATOM 4010 C CA . LEU A 1 499 ? -25.598 -23.300 48.657 1.00 92.69 499 LEU A CA 1
ATOM 4011 C C . LEU A 1 499 ? -25.029 -24.721 48.788 1.00 92.69 499 LEU A C 1
ATOM 4013 O O . LEU A 1 499 ? -24.931 -25.416 47.774 1.00 92.69 499 LEU A O 1
ATOM 4017 N N . VAL A 1 500 ? -24.682 -25.180 49.995 1.00 91.31 500 VAL A N 1
ATOM 4018 C CA . VAL A 1 500 ? -24.007 -26.476 50.231 1.00 91.31 500 VAL A CA 1
ATOM 4019 C C . VAL A 1 500 ? -24.802 -27.653 49.674 1.00 91.31 500 VAL A C 1
ATOM 4021 O O . VAL A 1 500 ? -24.294 -28.397 48.835 1.00 91.31 500 VAL A O 1
ATOM 4024 N N . THR A 1 501 ? -26.063 -27.799 50.090 1.00 91.44 501 THR A N 1
ATOM 4025 C CA . THR A 1 501 ? -26.931 -28.915 49.679 1.00 91.44 501 THR A CA 1
ATOM 4026 C C . THR A 1 501 ? -27.122 -28.945 48.166 1.00 91.44 501 THR A C 1
ATOM 4028 O O . THR A 1 501 ? -2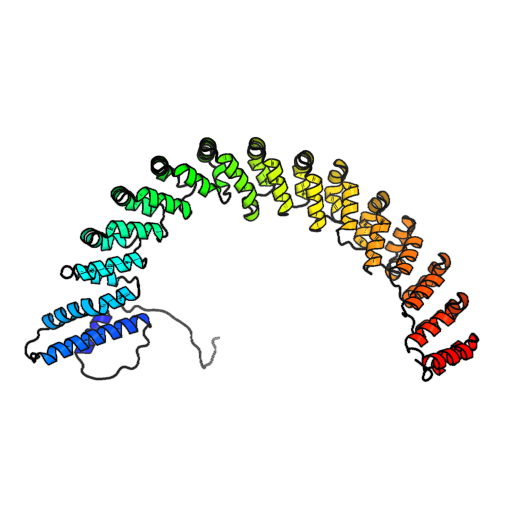7.060 -30.002 47.541 1.00 91.44 501 THR A O 1
ATOM 4031 N N . TRP A 1 502 ? -27.298 -27.771 47.551 1.00 94.62 502 TRP A N 1
ATOM 4032 C CA . TRP A 1 502 ? -27.403 -27.664 46.099 1.00 94.62 502 TRP A CA 1
ATOM 4033 C C . TRP A 1 502 ? -26.108 -28.089 45.395 1.00 94.62 502 TRP A C 1
ATOM 4035 O O . TRP A 1 502 ? -26.167 -28.803 44.391 1.00 94.62 502 TRP A O 1
ATOM 4045 N N . ALA A 1 503 ? -24.953 -27.646 45.892 1.00 90.50 503 ALA A N 1
ATOM 4046 C CA . ALA A 1 503 ? -23.667 -27.909 45.265 1.00 90.50 503 ALA A CA 1
ATOM 4047 C C . ALA A 1 503 ? -23.285 -29.400 45.349 1.00 90.50 503 ALA A C 1
ATOM 4049 O O . ALA A 1 503 ? -22.892 -29.967 44.330 1.00 90.50 503 ALA A O 1
ATOM 4050 N N . TYR A 1 504 ? -23.489 -30.059 46.500 1.00 89.75 504 TYR A N 1
ATOM 4051 C CA . TYR A 1 504 ? -23.297 -31.513 46.641 1.00 89.75 504 TYR A CA 1
ATOM 4052 C C . TYR A 1 504 ? -24.213 -32.304 45.705 1.00 89.75 504 TYR A C 1
ATOM 4054 O O . TYR A 1 504 ? -23.723 -33.111 44.918 1.00 89.75 504 TYR A O 1
ATOM 4062 N N . GLY A 1 505 ? -25.518 -32.002 45.691 1.00 90.19 505 GLY A N 1
ATOM 4063 C CA . GLY A 1 505 ? -26.454 -32.680 44.789 1.00 90.19 505 GLY A CA 1
ATOM 4064 C C . GLY A 1 505 ? -26.092 -32.495 43.309 1.00 90.19 505 GLY A C 1
ATOM 4065 O O . GLY A 1 505 ? -26.276 -33.399 42.492 1.00 90.19 505 GLY A O 1
ATOM 4066 N N . ARG A 1 506 ? -25.518 -31.339 42.941 1.00 90.25 506 ARG A N 1
ATOM 4067 C CA . ARG A 1 506 ? -25.044 -31.083 41.575 1.00 90.25 506 ARG A CA 1
ATOM 4068 C C . ARG A 1 506 ? -23.783 -31.877 41.228 1.00 90.25 506 ARG A C 1
ATOM 4070 O O . ARG A 1 506 ? -23.696 -32.368 40.106 1.00 90.25 506 ARG A O 1
ATOM 4077 N N . LEU A 1 507 ? -22.836 -31.996 42.157 1.00 90.19 507 LEU A N 1
ATOM 4078 C CA . LEU A 1 507 ? -21.615 -32.791 41.995 1.00 90.19 507 LEU A CA 1
ATOM 4079 C C . LEU A 1 507 ? -21.917 -34.287 41.864 1.00 90.19 507 LEU A C 1
ATOM 4081 O O . LEU A 1 507 ? -21.350 -34.947 40.998 1.00 90.19 507 LEU A O 1
ATOM 4085 N N . GLU A 1 508 ? -22.838 -34.809 42.675 1.00 85.94 508 GLU A N 1
ATOM 4086 C CA . GLU A 1 508 ? -23.282 -36.207 42.604 1.00 85.94 508 GLU A CA 1
ATOM 4087 C C . GLU A 1 508 ? -23.968 -36.517 41.273 1.00 85.94 508 GLU A C 1
ATOM 4089 O O . GLU A 1 508 ? -23.639 -37.510 40.631 1.00 85.94 508 GLU A O 1
ATOM 4094 N N . SER A 1 509 ? -24.838 -35.617 40.801 1.00 82.31 509 SER A N 1
ATOM 4095 C CA . SER A 1 509 ? -25.501 -35.755 39.494 1.00 82.31 509 SER A CA 1
ATOM 4096 C C . SER A 1 509 ? -24.515 -35.752 38.317 1.00 82.31 509 SER A C 1
ATOM 4098 O O . SER A 1 509 ? -24.802 -36.325 37.271 1.00 82.31 509 SER A O 1
ATOM 4100 N N . ASN A 1 510 ? -23.360 -35.095 38.470 1.00 73.00 510 ASN A N 1
ATOM 4101 C CA . ASN A 1 510 ? -22.314 -35.034 37.446 1.00 73.00 510 ASN A CA 1
ATOM 4102 C C . ASN A 1 510 ? -21.399 -36.273 37.436 1.00 73.00 510 ASN A C 1
ATOM 4104 O O . ASN A 1 510 ? -20.658 -36.434 36.477 1.00 73.00 510 ASN A O 1
ATOM 4108 N N . LYS A 1 511 ? -21.437 -37.144 38.459 1.00 63.56 511 LYS A N 1
ATOM 4109 C CA . LYS A 1 511 ? -20.712 -38.433 38.459 1.00 63.56 511 LYS A CA 1
ATOM 4110 C C . LYS A 1 511 ? -21.397 -39.512 37.609 1.00 63.56 511 LYS A C 1
ATOM 4112 O O . LYS A 1 511 ? -20.817 -40.571 37.398 1.00 63.56 511 LYS A O 1
ATOM 4117 N N . SER A 1 512 ? -22.648 -39.285 37.205 1.00 49.91 512 SER A N 1
ATOM 4118 C CA . SER A 1 512 ? -23.509 -40.270 36.531 1.00 49.91 512 SER A CA 1
ATOM 4119 C C . SER A 1 512 ? -23.499 -40.169 34.997 1.00 49.91 512 SER A C 1
ATOM 4121 O O . SER A 1 512 ? -24.315 -40.822 34.347 1.00 49.91 512 SER A O 1
ATOM 4123 N N . ILE A 1 513 ? -22.615 -39.341 34.434 1.00 43.50 513 ILE A N 1
ATOM 4124 C CA . ILE A 1 513 ? -22.360 -39.132 33.000 1.00 43.50 513 ILE A CA 1
ATOM 4125 C C . ILE A 1 513 ? -20.870 -39.371 32.786 1.00 43.50 513 ILE A C 1
ATOM 4127 O O . ILE A 1 513 ? -20.524 -40.015 31.773 1.00 43.50 513 ILE A O 1
#

Sequence (513 aa):
MSVSMSAPYAKVARQRVGAINENADVDIMSNILKQGSFTLKDVTVNKDTLIEHKLLKEAYAQAIENCNRKGDLKTATIKDIKADLDRDLLTHATPMLIENGYPSPMNNKLIKISSENSALLKTAHVKLIKNGGLSFANIEDVKSDLIDHGLLRWAYEELIAFGGMKIDDVKRFETEFNRYGLLQKAYAKLIKDGGLSFANIEDVKSDLIDHGLLRWAYKELIKDGDPTFADKNDVKRELDEYGLLRHAYVNLIKNGIAFGLLEICKIERFKAEFDRFGLLEFAYEKLIQDGVWEIKEIGSVDEDLSKFGLLKVAYAKKIEDQALRFTTIGAVEQNLSHHGLLQWAYEQMVKKSNFDIESIRSAAARLYEYNLLKKAYAKLIKCEEFGIDNIKNDKRVESDLKKYNLLQWAYEQVVKEGRPSIENIRSVVADLRKYNLLRKAYANLIKRGDLSIENIRLVIADLHEYNLLRKAYAKLIGRGDLTIENMNDVKTDLEKYDLVTWAYGRLESNKSI

pLDDT: mean 75.16, std 23.44, range [20.78, 96.81]

Foldseek 3Di:
DDDDDDDDDDDDDDDDDDDDDPPVPVVVVVVVVVDDDDDDDDDPDDPVVVVVVVQLVVLLVVLVVVCVVVVPPPDDDPVNSVVSSLVSCLVPVLVVVLVVLDQDPVVLVNLVSPPPCLPSSLVSVVSCQVSVVDELVCCVSCVVSCVVSVNNLSSVVSRLVPPPDAPVSLVVCVVVCVVNVNSLSNVVSCLVSVNDEPVCCVVCVVVCVVSVNSLVSLCSRLQQLDCVCVVDPVSCVVCVVSVNNLVSVVNVLVRVVVVVNDDLVVCVVCVVVCVVNVNSLVSVVSCLVVVRDAPLSCVVCVVVCVVSVNSLSSLLSCLQVVRDALVRCVSCCVVCVVSVNNLVSVVSNLVRNDDAPVSCVSCVVVCLVSVNSLSSLLVCLQVLRDALCCCPVPPSNVVSCVVSVNSLVSNVSRLVRNLDALVSCVSCVVVCVVSVNSLSSVVVCLVVLRDAPVSCVVCVVVCVVSVNNLSSLLSCLVVVSDAPVCVVVCVVVCVVVVCNVVSVVSRVVVVVD